Protein AF-A0AAN6BV22-F1 (afdb_monomer)

Organism: Fusarium austroamericanum (NCBI:txid282268)

Secondary structure (DSSP, 8-state):
-PPPEEEEEEEE--HHHHHHHHHHHTTT---EEEEEETTSSEEEEEEE-TTS-EEEEEEE-TT--HHHHHHSTTTTSPTTEEEEEEEE-S-HHHHHHHHHHHHHT-SS-EE---EEEEEE-TTS-EEEEEEE-EE-TTSPBPPTTSS-EEEEESS-HHHHS--B-TTSSSB-GGG--TT-EEEEEEEEEEE-HHHHHHHHHHHHHHTTSPPPSSSSEEEE-B-SSS--SS--EEEEEEPTTS-SS-EEEEEEEE-TTS-SEEEEETTEEEEEEES-HHHHHHHHHHHHHHHHHHTT-TTPPPPPS---SHHHHHHHHHHHHHHHHTS-GGGTTT-TT-EEEEEETTEEEEEEHHHIIIIIIHHHHHHHHHHHHHHHHHTT----HHHHTTTT----

Mean predicted aligned error: 10.35 Å

Sequence (396 aa):
MSLPILDHFAILVSYRTLQTVTDTLKDSLLVIDGGAHADGLTVNKLIHLADGTYLEFIAFVEDVDPEKRRAHRWGNLEEGKIADWAHTLNSEADYAALQKRVADAGNGVTYGDLTSLQRHRPDGVLMKCLVSVALDPEGGRIFPGTIPFWCVDETERHLRSPFKADGGDGLHEYTKHPSHAQGVSKVTVLLPEKDIATYKPVYDAIHNQKAAEGKEHSWPYDLPAGPNAGSNKVVLSTLEGGNGKAEIKLALLGTKDSPRSIELLPGLTVDFEHAALPYQVQSCSNTAKFLASRFGAPNIPTFEDNEETFEHLQDRIAKTIEVLENVDPDVINGKEDVEIIMETKFGNYRFTGQRYISEYAIPNFHFHLTSAYCIMRTQGVPLGAFDYLKDVFEKV

Solvent-accessible surface area (backbone atoms only — not comparable to full-atom values): 21431 Å² total; per-residue (Å²): 134,82,54,39,21,52,37,38,35,38,28,31,33,50,45,71,54,61,74,46,44,45,75,74,31,52,82,41,38,50,57,42,83,41,31,40,32,73,86,70,49,37,35,37,34,30,31,33,17,48,27,34,29,35,42,32,44,34,19,50,42,88,84,51,55,66,67,62,38,58,71,37,95,66,45,82,56,70,64,57,35,64,45,31,38,32,28,25,52,99,41,72,68,56,46,54,55,46,41,50,41,30,43,72,61,70,64,53,47,38,56,56,71,78,38,86,44,47,32,34,30,86,88,65,52,76,43,41,30,32,34,31,47,46,20,41,79,87,69,45,76,53,67,60,34,66,60,64,29,40,49,31,67,71,40,61,59,55,78,77,32,40,18,55,23,94,89,74,71,61,69,18,76,59,20,66,25,72,32,38,46,38,31,75,12,35,40,36,35,25,29,25,51,85,49,47,79,54,45,51,58,45,52,23,32,66,46,72,44,81,49,65,90,70,83,54,33,53,45,66,44,39,56,73,37,66,89,70,71,44,80,34,29,42,33,44,36,60,31,87,90,40,62,76,73,49,41,61,49,55,25,29,18,22,43,94,83,23,57,67,55,50,72,82,42,92,93,33,68,35,39,39,47,54,69,41,62,60,59,27,56,50,48,29,48,50,41,57,52,49,52,46,40,66,53,63,42,76,85,69,78,86,78,82,97,74,64,86,46,72,67,47,50,50,50,50,50,50,54,42,51,55,56,56,75,68,51,63,63,77,49,56,60,95,35,50,78,40,82,32,77,49,79,50,100,91,48,75,47,79,36,33,35,46,49,39,44,66,70,40,42,52,51,52,28,50,52,25,49,51,49,34,50,51,52,43,40,75,72,67,47,97,69,55,74,59,69,81,44,61,90,72,73,79,89,129

pLDDT: mean 91.76, std 7.84, range [56.59, 98.69]

InterPro domains:
  IPR018531 Protein of unknown function DUF1993 [PF09351] (276-389)
  IPR025870 Glyoxalase-like domain [PF13468] (6-195)
  IPR029068 Glyoxalase/Bleomycin resistance protein/Dihydroxybiphenyl dioxygenase [G3DSA:3.10.180.10] (5-162)
  IPR034660 DinB/YfiT-like putative metalloenzymes [G3DSA:1.20.120.450] (269-395)
  IPR034660 DinB/YfiT-like putative metalloenzymes [SSF109854] (275-393)

Nearest PDB structures (foldseek):
  2oqm-assembly2_D  TM=8.667E-01  e=1.393E-06  Shewanella denitrificans
  3qth-assembly1_A  TM=7.652E-01  e=3.684E-04  Colwellia psychrerythraea 34H
  3qth-assembly1_B  TM=7.932E-01  e=7.028E-04  Colwellia psychrerythraea 34H
  5hcw-assembly5_A  TM=4.924E-01  e=1.883E-02  Thermomonospora curvata DSM 43183
  3gdi-assembly1_B  TM=3.600E-01  e=4.486E-01  Mus musculus

Radius of gyration: 25.22 Å; Cα contacts (8 Å, |Δi|>4): 760; chains: 1; bounding box: 63×41×79 Å

Foldseek 3Di:
DAFWAWAEWEAEAEPVCQVCLCVVCQLFFHKAFQFAKPVQFKGWIWQFFLLLHIYIYMYGDPPHDLVVLVPDLCSPPDHRARQATETEDADVVVVVVLQVLLVVLVLQKGKDDWDWIWGAGPVRDIFIWTKIAIAGNVRHGDRHLQDHIYTYGPDDSCVSRPQADDPGDHGHPSNPTSLQFHFWQEKEKAAQQVCCVSCQSSVCSNRVHHFDDDQKGKHAGHTPHDDDQGNRMYIYHHDDVRDDHMHMAIETEHEPSHDQWDASGVVRIHGYDYGDLLVLLVQLLCLLLVLLVQLPFPDRDDDDSPDDDPVSSVVSVVVSVVSNVPGDCVSQPPQQQPWGWDQDPVGIDIDGNVCCVPVPSVVSSVVSVVVSVVRCVVVPNPDDPCVVCVPVDDDD

Structure (mmCIF, N/CA/C/O backbone):
data_AF-A0AAN6BV22-F1
#
_entry.id   AF-A0AAN6BV22-F1
#
loop_
_atom_site.group_PDB
_atom_site.id
_atom_site.type_symbol
_atom_site.label_atom_id
_atom_site.label_alt_id
_atom_site.label_comp_id
_atom_site.label_asym_id
_atom_site.label_entity_id
_atom_site.label_seq_id
_atom_site.pdbx_PDB_ins_code
_atom_site.Cartn_x
_atom_site.Cartn_y
_atom_site.Cartn_z
_atom_site.occupancy
_atom_site.B_iso_or_equiv
_atom_site.auth_seq_id
_atom_site.auth_comp_id
_atom_site.auth_asym_id
_atom_site.auth_atom_id
_atom_site.pdbx_PDB_model_num
ATOM 1 N N . MET A 1 1 ? 3.063 22.182 -2.441 1.00 59.28 1 MET A N 1
ATOM 2 C CA . MET A 1 1 ? 3.520 21.168 -3.418 1.00 59.28 1 MET A CA 1
ATOM 3 C C . MET A 1 1 ? 2.912 19.853 -2.987 1.00 59.28 1 MET A C 1
ATOM 5 O O . MET A 1 1 ? 2.918 19.607 -1.788 1.00 59.28 1 MET A O 1
ATOM 9 N N . SER A 1 2 ? 2.332 19.095 -3.915 1.00 70.75 2 SER A N 1
ATOM 10 C CA . SER A 1 2 ? 1.637 17.838 -3.618 1.00 70.75 2 SER A CA 1
ATOM 11 C C . SER A 1 2 ? 2.614 16.738 -3.214 1.00 70.75 2 SER A C 1
ATOM 13 O O . SER A 1 2 ? 3.770 16.738 -3.654 1.00 70.75 2 SER A O 1
ATOM 15 N N . LEU A 1 3 ? 2.145 15.811 -2.380 1.00 86.12 3 LEU A N 1
ATOM 16 C CA . LEU A 1 3 ? 2.858 14.569 -2.121 1.00 86.12 3 LEU A CA 1
ATOM 17 C C . LEU A 1 3 ? 2.875 13.718 -3.403 1.00 86.12 3 LEU A C 1
ATOM 19 O O . LEU A 1 3 ? 2.058 13.933 -4.307 1.00 86.12 3 LE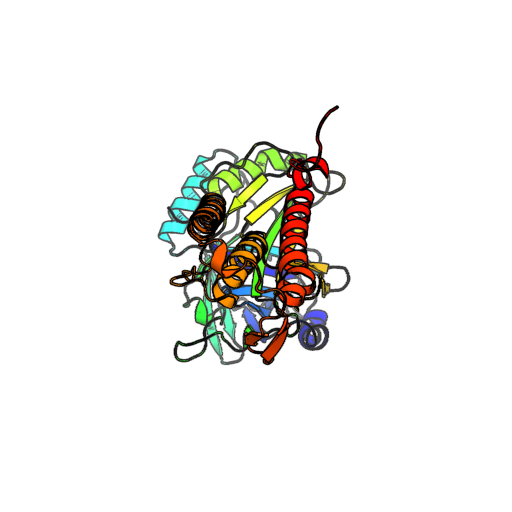U A O 1
ATOM 23 N N . PRO A 1 4 ? 3.818 12.772 -3.531 1.00 93.94 4 PRO A N 1
ATOM 24 C CA . PRO A 1 4 ? 3.725 11.768 -4.579 1.00 93.94 4 PRO A CA 1
ATOM 25 C C . PRO A 1 4 ? 2.472 10.916 -4.374 1.00 93.94 4 PRO A C 1
ATOM 27 O O . PRO A 1 4 ? 2.136 10.564 -3.243 1.00 93.94 4 PRO A O 1
ATOM 30 N N . ILE A 1 5 ? 1.801 10.559 -5.466 1.00 96.12 5 ILE A N 1
ATOM 31 C CA . ILE A 1 5 ? 0.605 9.716 -5.430 1.00 96.12 5 ILE A CA 1
ATOM 32 C C . ILE A 1 5 ? 1.040 8.267 -5.648 1.00 96.12 5 ILE A C 1
ATOM 34 O O . ILE A 1 5 ? 1.846 7.997 -6.539 1.00 96.12 5 ILE A O 1
ATOM 38 N N . LEU A 1 6 ? 0.570 7.312 -4.847 1.00 97.75 6 LEU A N 1
ATOM 39 C CA . LEU A 1 6 ? 0.875 5.895 -5.078 1.00 97.75 6 LEU A CA 1
ATOM 40 C C . LEU A 1 6 ? 0.178 5.390 -6.354 1.00 97.75 6 LEU A C 1
ATOM 42 O O . LEU A 1 6 ? -1.014 5.620 -6.552 1.00 97.75 6 LEU A O 1
ATOM 46 N N . ASP A 1 7 ? 0.918 4.706 -7.233 1.00 97.88 7 ASP A N 1
ATOM 47 C CA . ASP A 1 7 ? 0.380 4.220 -8.505 1.00 97.88 7 ASP A CA 1
ATOM 48 C C . ASP A 1 7 ? 0.038 2.728 -8.462 1.00 97.88 7 ASP A C 1
ATOM 50 O O . ASP A 1 7 ? -1.136 2.363 -8.364 1.00 97.88 7 ASP A O 1
ATOM 54 N N . HIS A 1 8 ? 1.057 1.873 -8.543 1.00 98.25 8 HIS A N 1
ATOM 55 C CA . HIS A 1 8 ? 0.895 0.423 -8.599 1.00 98.25 8 HIS A CA 1
ATOM 56 C C . HIS A 1 8 ? 2.175 -0.331 -8.235 1.00 98.25 8 HIS A C 1
ATOM 58 O O . HIS A 1 8 ? 3.251 0.250 -8.077 1.00 98.25 8 HIS A O 1
ATOM 64 N N . PHE A 1 9 ? 2.043 -1.654 -8.157 1.00 98.50 9 PHE A N 1
ATOM 65 C CA . PHE A 1 9 ? 3.135 -2.605 -7.966 1.00 98.50 9 PHE A CA 1
ATOM 66 C C . PHE A 1 9 ? 3.219 -3.554 -9.153 1.00 98.50 9 PHE A C 1
ATOM 68 O O . PHE A 1 9 ? 2.204 -4.131 -9.535 1.00 98.50 9 PHE A O 1
ATOM 75 N N . ALA A 1 10 ? 4.422 -3.758 -9.685 1.00 98.06 10 ALA A N 1
ATOM 76 C CA . ALA A 1 10 ? 4.682 -4.735 -10.733 1.00 98.06 10 ALA A CA 1
ATOM 77 C C . ALA A 1 10 ? 5.179 -6.041 -10.102 1.00 98.06 10 ALA A C 1
ATOM 79 O O . ALA A 1 10 ? 6.262 -6.096 -9.519 1.00 98.06 10 ALA A O 1
ATOM 80 N N . ILE A 1 11 ? 4.389 -7.102 -10.222 1.00 98.56 11 ILE A N 1
ATOM 81 C CA . ILE A 1 11 ? 4.686 -8.455 -9.753 1.00 98.56 11 ILE A CA 1
ATOM 82 C C . ILE A 1 11 ? 5.062 -9.286 -10.975 1.00 98.56 11 ILE A C 1
ATOM 84 O O . ILE A 1 11 ? 4.206 -9.644 -11.787 1.00 98.56 11 ILE A O 1
ATOM 88 N N . LEU A 1 12 ? 6.354 -9.577 -11.122 1.00 98.31 12 LEU A N 1
ATOM 89 C CA . LEU A 1 12 ? 6.846 -10.338 -12.263 1.00 98.31 12 LEU A CA 1
ATOM 90 C C . LEU A 1 12 ? 6.522 -11.817 -12.063 1.00 98.31 12 LEU A C 1
ATOM 92 O O . LEU A 1 12 ? 6.910 -12.410 -11.059 1.00 98.31 12 LEU A O 1
ATOM 96 N N . VAL A 1 13 ? 5.851 -12.431 -13.030 1.00 98.50 13 VAL A N 1
ATOM 97 C CA . VAL A 1 13 ? 5.486 -13.851 -13.008 1.00 98.50 13 VAL A CA 1
ATOM 98 C C . VAL A 1 13 ? 5.804 -14.523 -14.338 1.00 98.50 13 VAL A C 1
ATOM 100 O O . VAL A 1 13 ? 5.950 -13.865 -15.369 1.00 98.50 13 VAL A O 1
ATOM 103 N N . SER A 1 14 ? 5.880 -15.854 -14.331 1.00 97.50 14 SER A N 1
ATOM 104 C CA . SER A 1 14 ? 5.956 -16.621 -15.575 1.00 97.50 14 SER A CA 1
ATOM 105 C C . SER A 1 14 ? 4.673 -16.446 -16.398 1.00 97.50 14 SER A C 1
ATOM 107 O O . SER A 1 14 ? 3.586 -16.273 -15.834 1.00 97.50 14 SER A O 1
ATOM 109 N N . TYR A 1 15 ? 4.766 -16.581 -17.726 1.00 97.50 15 TYR A N 1
ATOM 110 C CA . TYR A 1 15 ? 3.585 -16.563 -18.599 1.00 97.50 15 TYR A CA 1
ATOM 111 C C . TYR A 1 15 ? 2.535 -17.591 -18.154 1.00 97.50 15 TYR A C 1
ATOM 113 O O . TYR A 1 15 ? 1.346 -17.286 -18.088 1.00 97.50 15 TYR A O 1
ATOM 121 N N . ARG A 1 16 ? 2.982 -18.789 -17.757 1.00 97.00 16 ARG A N 1
ATOM 122 C CA . ARG A 1 16 ? 2.119 -19.871 -17.269 1.00 97.00 16 ARG A CA 1
ATOM 123 C C . ARG A 1 16 ? 1.389 -19.499 -15.980 1.00 97.00 16 ARG A C 1
ATOM 125 O O . ARG A 1 16 ? 0.195 -19.753 -15.869 1.00 97.00 16 ARG A O 1
ATOM 132 N N . THR A 1 17 ? 2.094 -18.894 -15.025 1.00 97.88 17 THR A N 1
ATOM 133 C CA . THR A 1 17 ? 1.505 -18.414 -13.767 1.00 97.88 17 THR A CA 1
ATOM 134 C C . THR A 1 17 ? 0.458 -17.340 -14.040 1.00 97.88 17 THR A C 1
ATOM 136 O O . THR A 1 17 ? -0.617 -17.372 -13.443 1.00 97.88 17 THR A O 1
ATOM 139 N N . LEU A 1 18 ? 0.733 -16.428 -14.980 1.00 98.12 18 LEU A N 1
ATOM 140 C CA . LEU A 1 18 ? -0.221 -15.394 -15.373 1.00 98.12 18 LEU A CA 1
ATOM 141 C C . LEU A 1 18 ? -1.526 -15.996 -15.915 1.00 98.12 18 LEU A C 1
ATOM 143 O O . LEU A 1 18 ? -2.592 -15.469 -15.621 1.00 98.12 18 LEU A O 1
ATOM 147 N N . GLN A 1 19 ? -1.478 -17.116 -16.646 1.00 97.06 19 GLN A N 1
ATOM 148 C CA . GLN A 1 19 ? -2.697 -17.763 -17.155 1.00 97.06 19 GLN A CA 1
ATOM 149 C C . GLN A 1 19 ? -3.599 -18.313 -16.043 1.00 97.06 19 GLN A C 1
ATOM 151 O O . GLN A 1 19 ? -4.815 -18.337 -16.202 1.00 97.06 19 GLN A O 1
ATOM 156 N N . THR A 1 20 ? -3.028 -18.737 -14.913 1.00 97.38 20 THR A N 1
ATOM 157 C CA . THR A 1 20 ? -3.780 -19.405 -13.837 1.00 97.38 20 THR A CA 1
ATOM 158 C C . THR A 1 20 ? -4.108 -18.498 -12.651 1.00 97.38 20 THR A C 1
ATOM 160 O O . THR A 1 20 ? -4.939 -18.864 -11.827 1.00 97.38 20 THR A O 1
ATOM 163 N N . VAL A 1 21 ? -3.476 -17.323 -12.533 1.00 97.69 21 VAL A N 1
ATOM 164 C CA . VAL A 1 21 ? -3.578 -16.469 -11.332 1.00 97.69 21 VAL A CA 1
ATOM 165 C C . VAL A 1 21 ? -5.009 -16.013 -11.025 1.00 97.69 21 VAL A C 1
ATOM 167 O O . VAL A 1 21 ? -5.372 -15.903 -9.857 1.00 97.69 21 VAL A O 1
ATOM 170 N N . THR A 1 22 ? -5.846 -15.815 -12.051 1.00 97.75 22 THR A N 1
ATOM 171 C CA . THR A 1 22 ? -7.267 -15.477 -11.871 1.00 97.75 22 THR A CA 1
ATOM 172 C C . THR A 1 22 ? -8.006 -16.569 -11.097 1.00 97.75 22 THR A C 1
ATOM 174 O O . THR A 1 22 ? -8.717 -16.262 -10.145 1.00 97.75 22 THR A O 1
ATOM 177 N N . ASP A 1 23 ? -7.800 -17.840 -11.452 1.00 97.56 23 ASP A N 1
ATOM 178 C CA . ASP A 1 23 ? -8.441 -18.964 -10.765 1.00 97.56 23 ASP A CA 1
ATOM 179 C C . ASP A 1 23 ? -7.856 -19.201 -9.373 1.00 97.56 23 ASP A C 1
ATOM 181 O O . ASP A 1 23 ? -8.596 -19.546 -8.453 1.00 97.56 23 ASP A O 1
ATOM 185 N N . THR A 1 24 ? -6.545 -19.003 -9.213 1.00 97.00 24 THR A N 1
ATOM 186 C CA . THR A 1 24 ? -5.856 -19.159 -7.926 1.00 97.00 24 THR A CA 1
ATOM 187 C C . THR A 1 24 ? -6.352 -18.153 -6.889 1.00 97.00 24 THR A C 1
ATOM 189 O O . THR A 1 24 ? -6.509 -18.509 -5.725 1.00 97.00 24 THR A O 1
ATOM 192 N N . LEU A 1 25 ? -6.604 -16.904 -7.294 1.00 98.00 25 LEU A N 1
ATOM 193 C CA . LEU A 1 25 ? -6.947 -15.822 -6.369 1.00 98.00 25 LEU A CA 1
ATOM 194 C C . LEU A 1 25 ? -8.443 -15.535 -6.254 1.00 98.00 25 LEU A C 1
ATOM 196 O O . LEU A 1 25 ? -8.813 -14.733 -5.402 1.00 98.00 25 LEU A O 1
ATOM 200 N N . LYS A 1 26 ? -9.312 -16.188 -7.034 1.00 97.25 26 LYS A N 1
ATOM 201 C CA . LYS A 1 26 ? -10.753 -15.868 -7.112 1.00 97.25 26 LYS A CA 1
ATOM 202 C C . LYS A 1 26 ? -11.489 -15.815 -5.767 1.00 97.25 26 LYS A C 1
ATOM 204 O O . LYS A 1 26 ? -12.430 -15.042 -5.633 1.00 97.25 26 LYS A O 1
ATOM 209 N N . ASP A 1 27 ? -11.052 -16.597 -4.779 1.00 97.25 27 ASP A N 1
ATOM 210 C CA . ASP A 1 27 ? -11.672 -16.658 -3.447 1.00 97.25 27 ASP A CA 1
ATOM 211 C C . ASP A 1 27 ? -11.168 -15.547 -2.504 1.00 97.25 27 ASP A C 1
ATOM 213 O O . ASP A 1 27 ? -11.637 -15.421 -1.377 1.00 97.25 27 ASP A O 1
ATOM 217 N N . SER A 1 28 ? -10.201 -14.736 -2.942 1.00 97.62 28 SER A N 1
ATOM 218 C CA . SER A 1 28 ? -9.587 -13.652 -2.163 1.00 97.62 28 SER A CA 1
ATOM 219 C C . SER A 1 28 ? -9.605 -12.314 -2.900 1.00 97.62 28 SER A C 1
ATOM 221 O O . SER A 1 28 ? -10.001 -11.299 -2.328 1.00 97.62 28 SER A O 1
ATOM 223 N N . LEU A 1 29 ? -9.196 -12.277 -4.165 1.00 98.25 29 LEU A N 1
ATOM 224 C CA . LEU A 1 29 ? -9.063 -11.067 -4.966 1.00 98.25 29 LEU A CA 1
ATOM 225 C C . LEU A 1 29 ? -9.602 -11.296 -6.376 1.00 98.25 29 LEU A C 1
ATOM 227 O O . LEU A 1 29 ? -9.211 -12.230 -7.070 1.00 98.25 29 LEU A O 1
ATOM 231 N N . LEU A 1 30 ? -10.456 -10.383 -6.826 1.00 98.25 30 LEU A N 1
ATOM 232 C CA . LEU A 1 30 ? -10.806 -10.271 -8.232 1.00 98.25 30 LEU A CA 1
ATOM 233 C C . LEU A 1 30 ? -9.592 -9.838 -9.074 1.00 98.25 30 LEU A C 1
ATOM 235 O O . LEU A 1 30 ? -8.979 -8.806 -8.799 1.00 98.25 30 LEU A O 1
ATOM 239 N N . VAL A 1 31 ? -9.276 -10.626 -10.102 1.00 98.25 31 VAL A N 1
ATOM 240 C CA . VAL A 1 31 ? -8.187 -10.373 -11.055 1.00 98.25 31 VAL A CA 1
ATOM 241 C C . VAL A 1 31 ? -8.779 -10.168 -12.446 1.00 98.25 31 VAL A C 1
ATOM 243 O O . VAL A 1 31 ? -9.487 -11.039 -12.950 1.00 98.25 31 VAL A O 1
ATOM 246 N N . ILE A 1 32 ? -8.454 -9.043 -13.076 1.00 96.75 32 ILE A N 1
ATOM 247 C CA . ILE A 1 32 ? -8.979 -8.609 -14.373 1.00 96.75 32 ILE A CA 1
ATOM 248 C C . ILE A 1 32 ? -7.891 -8.709 -15.441 1.00 96.75 32 ILE A C 1
ATOM 250 O O . ILE A 1 32 ? -6.714 -8.467 -15.169 1.00 96.75 32 ILE A O 1
ATOM 254 N N . ASP A 1 33 ? -8.269 -9.044 -16.673 1.00 96.19 33 ASP A N 1
ATOM 255 C CA . ASP A 1 33 ? -7.343 -8.972 -17.800 1.00 96.19 33 ASP A CA 1
ATOM 256 C C . ASP A 1 33 ? -6.929 -7.524 -18.047 1.00 96.19 33 ASP A C 1
ATOM 258 O O . ASP A 1 33 ? -7.750 -6.665 -18.369 1.00 96.19 33 ASP A O 1
ATOM 262 N N . GLY A 1 34 ? -5.633 -7.258 -17.893 1.00 92.06 34 GLY A N 1
ATOM 263 C CA . GLY A 1 34 ? -5.077 -5.952 -18.176 1.00 92.06 34 GLY A CA 1
ATOM 264 C C . GLY A 1 34 ? -4.953 -5.797 -19.682 1.00 92.06 34 GLY A C 1
ATOM 265 O O . GLY A 1 34 ? -5.733 -5.055 -20.280 1.00 92.06 34 GLY A O 1
ATOM 266 N N . GLY A 1 35 ? -3.988 -6.486 -20.297 1.00 93.75 35 GLY A N 1
ATOM 267 C CA . GLY A 1 35 ? -3.765 -6.503 -21.741 1.00 93.75 35 GLY A CA 1
ATOM 268 C C . GLY A 1 35 ? -2.298 -6.646 -22.165 1.00 93.75 35 GLY A C 1
ATOM 269 O O . GLY A 1 35 ? -1.435 -6.985 -21.358 1.00 93.75 35 GLY A O 1
ATOM 270 N N . ALA A 1 36 ? -2.013 -6.385 -23.444 1.00 94.44 36 ALA A N 1
ATOM 271 C CA . ALA A 1 36 ? -0.677 -6.519 -24.036 1.00 94.44 36 ALA A CA 1
ATOM 272 C C . ALA A 1 36 ? 0.007 -5.159 -24.214 1.00 94.44 36 ALA A C 1
ATOM 274 O O . ALA A 1 36 ? -0.599 -4.219 -24.746 1.00 94.44 36 ALA A O 1
ATOM 275 N N . HIS A 1 37 ? 1.262 -5.049 -23.776 1.00 93.31 37 HIS A N 1
ATOM 276 C CA . HIS A 1 37 ? 2.064 -3.847 -23.994 1.00 93.31 37 HIS A CA 1
ATOM 277 C C . HIS A 1 37 ? 2.393 -3.689 -25.482 1.00 93.31 37 HIS A C 1
ATOM 279 O O . HIS A 1 37 ? 2.603 -4.666 -26.201 1.00 93.31 37 HIS A O 1
ATOM 285 N N . ALA A 1 38 ? 2.400 -2.445 -25.963 1.00 91.19 38 ALA A N 1
ATOM 286 C CA . ALA A 1 38 ? 2.525 -2.137 -27.388 1.00 91.19 38 ALA A CA 1
ATOM 287 C C . ALA A 1 38 ? 3.897 -2.506 -27.984 1.00 91.19 38 ALA A C 1
ATOM 289 O O . ALA A 1 38 ? 4.022 -2.620 -29.201 1.00 91.19 38 ALA A O 1
ATOM 290 N N . ASP A 1 39 ? 4.911 -2.728 -27.143 1.00 90.31 39 ASP A N 1
ATOM 291 C CA . ASP A 1 39 ? 6.218 -3.256 -27.548 1.00 90.31 39 ASP A CA 1
ATOM 292 C C . ASP A 1 39 ? 6.193 -4.760 -27.892 1.00 90.31 39 ASP A C 1
ATOM 294 O O . ASP A 1 39 ? 7.155 -5.286 -28.458 1.00 90.31 39 ASP A O 1
ATOM 298 N N . GLY A 1 40 ? 5.091 -5.448 -27.571 1.00 93.25 40 GLY A N 1
ATOM 299 C CA . GLY A 1 40 ? 4.883 -6.873 -27.805 1.00 93.25 40 GLY A CA 1
ATOM 300 C C . GLY A 1 40 ? 5.683 -7.790 -26.879 1.00 93.25 40 GLY A C 1
ATOM 301 O O . GLY A 1 40 ? 5.742 -8.990 -27.136 1.00 93.25 40 GLY A O 1
ATOM 302 N N . LEU A 1 41 ? 6.322 -7.261 -25.830 1.00 96.62 41 LEU A N 1
ATOM 303 C CA . LEU A 1 41 ? 7.203 -8.050 -24.963 1.00 96.62 41 LEU A CA 1
ATOM 304 C C . LEU A 1 41 ? 6.470 -8.668 -23.779 1.00 96.62 41 LEU A C 1
ATOM 306 O O . LEU A 1 41 ? 6.836 -9.756 -23.331 1.00 96.62 41 LEU A O 1
ATOM 310 N N . THR A 1 42 ? 5.467 -7.970 -23.249 1.00 97.31 42 THR A N 1
ATOM 311 C CA . THR A 1 42 ? 4.816 -8.343 -21.992 1.00 97.31 42 THR A CA 1
ATOM 312 C C . THR A 1 42 ? 3.298 -8.214 -22.054 1.00 97.31 42 THR A C 1
ATOM 314 O O . THR A 1 42 ? 2.732 -7.418 -22.806 1.00 97.31 42 THR A O 1
ATOM 317 N N . VAL A 1 43 ? 2.640 -9.012 -21.224 1.00 97.62 43 VAL A N 1
ATOM 318 C CA . VAL A 1 43 ? 1.193 -9.030 -20.997 1.00 97.62 43 VAL A CA 1
ATOM 319 C C . VAL A 1 43 ? 0.925 -8.985 -19.499 1.00 97.62 43 VAL A C 1
ATOM 321 O O . VAL A 1 43 ? 1.761 -9.434 -18.710 1.00 97.62 43 VAL A O 1
ATOM 324 N N . ASN A 1 44 ? -0.228 -8.455 -19.095 1.00 97.75 44 ASN A N 1
ATOM 325 C CA . ASN A 1 44 ? -0.554 -8.316 -17.682 1.00 97.75 44 ASN A CA 1
ATOM 326 C C . ASN A 1 44 ? -2.004 -8.663 -17.314 1.00 97.75 44 ASN A C 1
ATOM 328 O O . ASN A 1 44 ? -2.916 -8.693 -18.146 1.00 97.75 44 ASN A O 1
ATOM 332 N N . LYS A 1 45 ? -2.191 -8.896 -16.015 1.00 98.38 45 LYS A N 1
ATOM 333 C CA . LYS A 1 45 ? -3.472 -8.969 -15.310 1.00 98.38 45 LYS A CA 1
ATOM 334 C C . LYS A 1 45 ? -3.414 -8.048 -14.096 1.00 98.38 45 LYS A C 1
ATOM 336 O O . LYS A 1 45 ? -2.354 -7.887 -13.493 1.00 98.38 45 LYS A O 1
ATOM 341 N N . LEU A 1 46 ? -4.540 -7.439 -13.751 1.00 98.19 46 LEU A N 1
ATOM 342 C CA . LEU A 1 46 ? -4.620 -6.348 -12.786 1.00 98.19 46 LEU A CA 1
ATOM 343 C C . LEU A 1 46 ? -5.578 -6.685 -11.644 1.00 98.19 46 LEU A C 1
ATOM 345 O O . LEU A 1 46 ? -6.622 -7.299 -11.854 1.00 98.19 46 LEU A O 1
ATOM 349 N N . ILE A 1 47 ? -5.242 -6.230 -10.443 1.00 98.44 47 ILE A N 1
ATOM 350 C CA . ILE A 1 47 ? -6.144 -6.171 -9.290 1.00 98.44 47 ILE A CA 1
ATOM 351 C C . ILE A 1 47 ? -6.360 -4.691 -8.988 1.00 98.44 47 ILE A C 1
ATOM 353 O O . ILE A 1 47 ? -5.438 -4.033 -8.510 1.00 98.44 47 ILE A O 1
ATOM 357 N N . HIS A 1 48 ? -7.544 -4.163 -9.293 1.00 97.88 48 HIS A N 1
ATOM 358 C CA . HIS A 1 48 ? -7.888 -2.756 -9.064 1.00 97.88 48 HIS A CA 1
ATOM 359 C C . HIS A 1 48 ? -8.438 -2.550 -7.660 1.00 97.88 48 HIS A C 1
ATOM 361 O O . HIS A 1 48 ? -9.314 -3.297 -7.251 1.00 97.88 48 HIS A O 1
ATOM 367 N N . LEU A 1 49 ? -7.979 -1.522 -6.949 1.00 97.12 49 LEU A N 1
ATOM 368 C CA . LEU A 1 49 ? -8.409 -1.227 -5.583 1.00 97.12 49 LEU A CA 1
ATOM 369 C C . LEU A 1 49 ? -9.275 0.040 -5.528 1.00 97.12 49 LEU A C 1
ATOM 371 O O . LEU A 1 49 ? -9.260 0.872 -6.437 1.00 97.12 49 LEU A O 1
ATOM 375 N N . ALA A 1 50 ? -10.068 0.176 -4.463 1.00 94.31 50 ALA A N 1
ATOM 376 C CA . ALA A 1 50 ? -11.044 1.259 -4.311 1.00 94.31 50 ALA A CA 1
ATOM 377 C C . ALA A 1 50 ? -10.391 2.639 -4.119 1.00 94.31 50 ALA A C 1
ATOM 379 O O . ALA A 1 50 ? -11.004 3.650 -4.449 1.00 94.31 50 ALA A O 1
ATOM 380 N N . ASP A 1 51 ? -9.145 2.676 -3.643 1.00 93.44 51 ASP A N 1
ATOM 381 C CA . ASP A 1 51 ? -8.313 3.884 -3.566 1.00 93.44 51 ASP A CA 1
ATOM 382 C C . ASP A 1 51 ? -7.682 4.289 -4.918 1.00 93.44 51 ASP A C 1
ATOM 384 O O . ASP A 1 51 ? -6.941 5.267 -5.001 1.00 93.44 51 ASP A O 1
ATOM 388 N N . GLY A 1 52 ? -7.971 3.543 -5.990 1.00 95.06 52 GLY A N 1
ATOM 389 C CA . GLY A 1 52 ? -7.481 3.784 -7.345 1.00 95.06 52 GLY A CA 1
ATOM 390 C C . GLY A 1 52 ? -6.068 3.272 -7.627 1.00 95.06 52 GLY A C 1
ATOM 391 O O . GLY A 1 52 ? -5.614 3.359 -8.779 1.00 95.06 52 GLY A O 1
ATOM 392 N N . THR A 1 53 ? -5.380 2.702 -6.636 1.00 97.38 53 THR A N 1
ATOM 393 C CA . THR A 1 53 ? -4.145 1.932 -6.845 1.00 97.38 53 THR A CA 1
ATOM 394 C C . THR A 1 53 ? -4.458 0.562 -7.453 1.00 97.38 53 THR A C 1
ATOM 396 O O . THR A 1 53 ? -5.617 0.141 -7.531 1.00 97.38 53 THR A O 1
ATOM 399 N N . TYR A 1 54 ? -3.437 -0.137 -7.950 1.00 97.88 54 TYR A N 1
ATOM 400 C CA . TYR A 1 54 ? -3.607 -1.508 -8.428 1.00 97.88 54 TYR A CA 1
ATOM 401 C C . TYR A 1 54 ? -2.349 -2.359 -8.243 1.00 97.88 54 TYR A C 1
ATOM 403 O O . TYR A 1 54 ? -1.238 -1.849 -8.093 1.00 97.88 54 TYR A O 1
ATOM 411 N N . LEU A 1 55 ? -2.525 -3.679 -8.270 1.00 98.56 55 LEU A N 1
ATOM 412 C CA . LEU A 1 55 ? -1.427 -4.639 -8.385 1.00 98.56 55 LEU A CA 1
ATOM 413 C C . LEU A 1 55 ? -1.402 -5.188 -9.810 1.00 98.56 55 LEU A C 1
ATOM 415 O O . LEU A 1 55 ? -2.441 -5.572 -10.347 1.00 98.56 55 LEU A O 1
ATOM 419 N N . GLU A 1 56 ? -0.226 -5.227 -10.421 1.00 98.38 56 GLU A N 1
ATOM 420 C CA . GLU A 1 56 ? -0.014 -5.715 -11.777 1.00 98.38 56 GLU A CA 1
ATOM 421 C C . GLU A 1 56 ? 0.764 -7.024 -11.744 1.00 98.38 56 GLU A C 1
ATOM 423 O O . GLU A 1 56 ? 1.965 -7.030 -11.491 1.00 98.38 56 GLU A O 1
ATOM 428 N N . PHE A 1 57 ? 0.109 -8.135 -12.067 1.00 98.69 57 PHE A N 1
ATOM 429 C CA . PHE A 1 57 ? 0.840 -9.323 -12.484 1.00 98.69 57 PHE A CA 1
ATOM 430 C C . PHE A 1 57 ? 1.284 -9.121 -13.922 1.00 98.69 57 PHE A C 1
ATOM 432 O O . PHE A 1 57 ? 0.445 -9.043 -14.819 1.00 98.69 57 PHE A O 1
ATOM 439 N N . ILE A 1 58 ? 2.591 -9.062 -14.146 1.00 98.12 58 ILE A N 1
ATOM 440 C CA . ILE A 1 58 ? 3.171 -8.914 -15.475 1.00 98.12 58 ILE A CA 1
ATOM 441 C C . ILE A 1 58 ? 4.007 -10.138 -15.823 1.00 98.12 58 ILE A C 1
ATOM 443 O O . ILE A 1 58 ? 4.789 -10.629 -15.011 1.00 98.12 58 ILE A O 1
ATOM 447 N N . ALA A 1 59 ? 3.860 -10.622 -17.052 1.00 98.44 59 ALA A N 1
ATOM 448 C CA . ALA A 1 59 ? 4.696 -11.674 -17.605 1.00 98.44 59 ALA A CA 1
ATOM 449 C C . ALA A 1 59 ? 5.233 -11.264 -18.970 1.00 98.44 59 ALA A C 1
ATOM 451 O O . ALA A 1 59 ? 4.569 -10.565 -19.738 1.00 98.44 59 ALA A O 1
ATOM 452 N N . PHE A 1 60 ? 6.419 -11.760 -19.304 1.00 98.44 60 PHE A N 1
ATOM 453 C CA . PHE A 1 60 ? 6.839 -11.794 -20.698 1.00 98.44 60 PHE A CA 1
ATOM 454 C C . PHE A 1 60 ? 5.953 -12.763 -21.484 1.00 98.44 60 PHE A C 1
ATOM 456 O O . PHE A 1 60 ? 5.494 -13.767 -20.937 1.00 98.44 60 PHE A O 1
ATOM 463 N N . VAL A 1 61 ? 5.710 -12.462 -22.759 1.00 96.75 61 VAL A N 1
ATOM 464 C CA . VAL A 1 61 ? 5.011 -13.393 -23.657 1.00 96.75 61 VAL A CA 1
ATOM 465 C C . VAL A 1 61 ? 5.801 -14.702 -23.788 1.00 96.75 61 VAL A C 1
ATOM 467 O O . VAL A 1 61 ? 7.026 -14.697 -23.660 1.00 96.75 61 VAL A O 1
ATOM 470 N N . GLU A 1 62 ? 5.105 -15.819 -24.016 1.00 93.62 62 GLU A N 1
ATOM 471 C CA . GLU A 1 62 ? 5.690 -17.172 -23.991 1.00 93.62 62 GLU A CA 1
ATOM 472 C C . GLU A 1 62 ? 6.924 -17.311 -24.896 1.00 93.62 62 GLU A C 1
ATOM 474 O O . GLU A 1 62 ? 7.967 -17.787 -24.451 1.00 93.62 62 GLU A O 1
ATOM 479 N N . ASP A 1 63 ? 6.839 -16.776 -26.115 1.00 92.88 63 ASP A N 1
ATOM 480 C CA . ASP A 1 63 ? 7.900 -16.831 -27.125 1.00 92.88 63 ASP A CA 1
ATOM 481 C C . ASP A 1 63 ? 8.693 -15.517 -27.233 1.00 92.88 63 ASP A C 1
ATOM 483 O O . ASP A 1 63 ? 9.117 -15.112 -28.320 1.00 92.88 63 ASP A O 1
ATOM 487 N N . VAL A 1 64 ? 8.865 -14.792 -26.121 1.00 96.12 64 VAL A N 1
ATOM 488 C CA . VAL A 1 64 ? 9.641 -13.546 -26.134 1.00 96.12 64 VAL A CA 1
ATOM 489 C C . VAL A 1 64 ? 11.072 -13.806 -26.616 1.00 96.12 64 VAL A C 1
ATOM 491 O O . VAL A 1 64 ? 11.741 -14.745 -26.182 1.00 96.12 64 VAL A O 1
ATOM 494 N N . ASP A 1 65 ? 11.575 -12.935 -27.491 1.00 96.75 65 ASP A N 1
ATOM 495 C CA . ASP A 1 65 ? 12.972 -12.989 -27.915 1.00 96.75 65 ASP A CA 1
ATOM 496 C C . ASP A 1 65 ? 13.911 -12.854 -26.691 1.00 96.75 65 ASP A C 1
ATOM 498 O O . ASP A 1 65 ? 13.785 -11.882 -25.934 1.00 96.75 65 ASP A O 1
ATOM 502 N N . PRO A 1 66 ? 14.862 -13.786 -26.473 1.00 95.94 66 PRO A N 1
ATOM 503 C CA . PRO A 1 66 ? 15.708 -13.773 -25.281 1.00 95.94 66 PRO A CA 1
ATOM 504 C C . PRO A 1 66 ? 16.584 -12.526 -25.131 1.00 95.94 66 PRO A C 1
ATOM 506 O O . PRO A 1 66 ? 16.841 -12.102 -24.005 1.00 95.94 66 PRO A O 1
ATOM 509 N N . GLU A 1 67 ? 17.064 -11.930 -26.228 1.00 96.75 67 GLU A N 1
ATOM 510 C CA . GLU A 1 67 ? 17.836 -10.682 -26.162 1.00 96.75 67 GLU A CA 1
ATOM 511 C C . GLU A 1 67 ? 16.937 -9.497 -25.815 1.00 96.75 67 GLU A C 1
ATOM 513 O O . GLU A 1 67 ? 17.288 -8.690 -24.952 1.00 96.75 67 GLU A O 1
ATOM 518 N N . LYS A 1 68 ? 15.738 -9.421 -26.405 1.00 96.62 68 LYS A N 1
ATOM 519 C CA . LYS A 1 68 ? 14.759 -8.386 -26.045 1.00 96.62 68 LYS A CA 1
ATOM 520 C C . LYS A 1 68 ? 14.307 -8.512 -24.594 1.00 96.62 68 LYS A C 1
ATOM 522 O O . LYS A 1 68 ? 14.224 -7.497 -23.906 1.00 96.62 68 LYS A O 1
ATOM 527 N N . ARG A 1 69 ? 14.084 -9.739 -24.100 1.00 96.31 69 ARG A N 1
ATOM 528 C CA . ARG A 1 69 ? 13.823 -9.986 -22.676 1.00 96.31 69 ARG A CA 1
ATOM 529 C C . ARG A 1 69 ? 14.985 -9.469 -21.840 1.00 96.31 69 ARG A C 1
ATOM 531 O O . ARG A 1 69 ? 14.746 -8.637 -20.978 1.00 96.31 69 ARG A O 1
ATOM 538 N N . ARG A 1 70 ? 16.229 -9.883 -22.110 1.00 95.38 70 ARG A N 1
ATOM 539 C CA . ARG A 1 70 ? 17.417 -9.438 -21.351 1.00 95.38 70 ARG A CA 1
ATOM 540 C C . ARG A 1 70 ? 17.593 -7.919 -21.318 1.00 95.38 70 ARG A C 1
ATOM 542 O O . ARG A 1 70 ? 18.043 -7.400 -20.299 1.00 95.38 70 ARG A O 1
ATOM 549 N N . ALA A 1 71 ? 17.259 -7.227 -22.406 1.00 93.94 71 ALA A N 1
ATOM 550 C CA . ALA A 1 71 ? 17.340 -5.770 -22.504 1.00 93.94 71 ALA A CA 1
ATOM 551 C C . ALA A 1 71 ? 16.214 -5.040 -21.741 1.00 93.94 71 ALA A C 1
ATOM 553 O O . ALA A 1 71 ? 16.345 -3.859 -21.399 1.00 93.94 71 ALA A O 1
ATOM 554 N N . HIS A 1 72 ? 15.101 -5.724 -21.462 1.00 94.19 72 HIS A N 1
ATOM 555 C CA . HIS A 1 72 ? 13.997 -5.171 -20.687 1.00 94.19 72 HIS A CA 1
ATOM 556 C C . HIS A 1 72 ? 14.401 -4.957 -19.219 1.00 94.19 72 HIS A C 1
ATOM 558 O O . HIS A 1 72 ? 15.110 -5.772 -18.629 1.00 94.19 72 HIS A O 1
ATOM 564 N N . ARG A 1 73 ? 13.899 -3.885 -18.583 1.00 91.94 73 ARG A N 1
ATOM 565 C CA . ARG A 1 73 ? 14.250 -3.510 -17.190 1.00 91.94 73 ARG A CA 1
ATOM 566 C C . ARG A 1 73 ? 13.987 -4.620 -16.166 1.00 91.94 73 ARG A C 1
ATOM 568 O O . ARG A 1 73 ? 14.717 -4.740 -15.192 1.00 91.94 73 ARG A O 1
ATOM 575 N N . TRP A 1 74 ? 12.972 -5.444 -16.417 1.00 95.38 74 TRP A N 1
ATOM 576 C CA . TRP A 1 74 ? 12.594 -6.580 -15.568 1.00 95.38 74 TRP A CA 1
ATOM 577 C C . TRP A 1 74 ? 13.063 -7.937 -16.113 1.00 95.38 74 TRP A C 1
ATOM 579 O O . TRP A 1 74 ? 12.774 -8.975 -15.534 1.00 95.38 74 TRP A O 1
ATOM 589 N N . GLY A 1 75 ? 13.798 -7.948 -17.228 1.00 94.81 75 GLY A N 1
ATOM 590 C CA . GLY A 1 75 ? 14.144 -9.152 -17.987 1.00 94.81 75 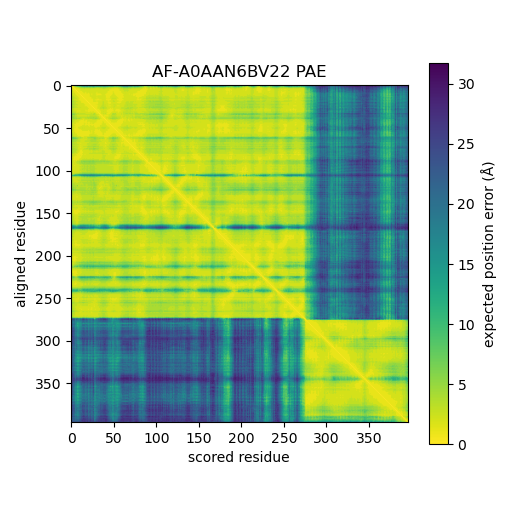GLY A CA 1
ATOM 591 C C . GLY A 1 75 ? 14.922 -10.220 -17.236 1.00 94.81 75 GLY A C 1
ATOM 592 O O . GLY A 1 75 ? 14.725 -11.413 -17.474 1.00 94.81 75 GLY A O 1
ATOM 593 N N . ASN A 1 76 ? 15.797 -9.763 -16.340 1.00 94.00 76 ASN A N 1
ATOM 594 C CA . ASN A 1 76 ? 16.735 -10.583 -15.573 1.00 94.00 76 ASN A CA 1
ATOM 595 C C . ASN A 1 76 ? 16.357 -10.668 -14.085 1.00 94.00 76 ASN A C 1
ATOM 597 O O . ASN A 1 76 ? 17.185 -11.066 -13.262 1.00 94.00 76 ASN A O 1
ATOM 601 N N . LEU A 1 77 ? 15.152 -10.222 -13.722 1.00 95.19 77 LEU A N 1
ATOM 602 C CA . LEU A 1 77 ? 14.659 -10.320 -12.356 1.00 95.19 77 LEU A CA 1
ATOM 603 C C . LEU A 1 77 ? 14.074 -11.702 -12.083 1.00 95.19 77 LEU A C 1
ATOM 605 O O . LEU A 1 77 ? 13.696 -12.440 -12.992 1.00 95.19 77 LEU A O 1
ATOM 609 N N . GLU A 1 78 ? 14.027 -12.035 -10.801 1.00 93.94 78 GLU A N 1
ATOM 610 C CA . GLU A 1 78 ? 13.399 -13.254 -10.316 1.00 93.94 78 GLU A CA 1
ATOM 611 C C . GLU A 1 78 ? 11.875 -13.141 -10.445 1.00 93.94 78 GLU A C 1
ATOM 613 O O . GLU A 1 78 ? 11.280 -12.132 -10.062 1.00 93.94 78 GLU A O 1
ATOM 618 N N . GLU A 1 79 ? 11.252 -14.174 -11.006 1.00 96.06 79 GLU A N 1
ATOM 619 C CA . GLU A 1 79 ? 9.796 -14.291 -11.089 1.00 96.06 79 GLU A CA 1
ATOM 620 C C . GLU A 1 79 ? 9.216 -14.721 -9.728 1.00 96.06 79 GLU A C 1
ATOM 622 O O . GLU A 1 79 ? 9.890 -15.359 -8.923 1.00 96.06 79 GLU A O 1
ATOM 627 N N . GLY A 1 80 ? 7.948 -14.401 -9.470 1.00 96.06 80 GLY A N 1
ATOM 628 C CA . GLY A 1 80 ? 7.257 -14.714 -8.214 1.00 96.06 80 GLY A CA 1
ATOM 629 C C . GLY A 1 80 ? 7.398 -13.648 -7.125 1.00 96.06 80 GLY A C 1
ATOM 630 O O . GLY A 1 80 ? 6.942 -13.862 -6.005 1.00 96.06 80 GLY A O 1
ATOM 631 N N . LYS A 1 81 ? 8.005 -12.498 -7.439 1.00 94.69 81 LYS A N 1
ATOM 632 C CA . LYS A 1 81 ? 8.252 -11.394 -6.501 1.00 94.69 81 LYS A CA 1
ATOM 633 C C . LYS A 1 81 ? 7.700 -10.076 -7.034 1.00 94.69 81 LYS A C 1
ATOM 635 O O . LYS A 1 81 ? 7.475 -9.915 -8.236 1.00 94.69 81 LYS A O 1
ATOM 640 N N . ILE A 1 82 ? 7.527 -9.111 -6.133 1.00 97.81 82 ILE A N 1
ATOM 641 C CA . ILE A 1 82 ? 7.351 -7.712 -6.526 1.00 97.81 82 ILE A CA 1
ATOM 642 C C . ILE A 1 82 ? 8.671 -7.258 -7.155 1.00 97.81 82 ILE A C 1
ATOM 644 O O . ILE A 1 82 ? 9.694 -7.170 -6.480 1.00 97.81 82 ILE A O 1
ATOM 648 N N . ALA A 1 83 ? 8.646 -7.027 -8.462 1.00 97.19 83 ALA A N 1
ATOM 649 C CA . ALA A 1 83 ? 9.796 -6.592 -9.238 1.00 97.19 83 ALA A CA 1
ATOM 650 C C . ALA A 1 83 ? 10.045 -5.091 -9.086 1.00 97.19 83 ALA A C 1
ATOM 652 O O . ALA A 1 83 ? 11.189 -4.646 -9.157 1.00 97.19 83 ALA A O 1
ATOM 653 N N . ASP A 1 84 ? 8.972 -4.310 -8.936 1.00 97.56 84 ASP A N 1
ATOM 654 C CA . ASP A 1 84 ? 9.049 -2.857 -8.888 1.00 97.56 84 ASP A CA 1
ATOM 655 C C . ASP A 1 84 ? 7.761 -2.222 -8.357 1.00 97.56 84 ASP A C 1
ATOM 657 O O . ASP A 1 84 ? 6.740 -2.893 -8.186 1.00 97.56 84 ASP A O 1
ATOM 661 N N . TRP A 1 85 ? 7.797 -0.911 -8.141 1.00 98.31 85 TRP A N 1
ATOM 662 C CA . TRP A 1 85 ? 6.637 -0.134 -7.711 1.00 98.31 85 TRP A CA 1
ATOM 663 C C . TRP A 1 85 ? 6.713 1.309 -8.205 1.00 98.31 85 TRP A C 1
ATOM 665 O O . TRP A 1 85 ? 7.798 1.837 -8.462 1.00 98.31 85 TRP A O 1
ATOM 675 N N . ALA A 1 86 ? 5.552 1.938 -8.363 1.00 98.31 86 ALA A N 1
ATOM 676 C CA . ALA A 1 86 ? 5.444 3.245 -8.986 1.00 98.31 86 ALA A CA 1
ATOM 677 C C . ALA A 1 86 ? 4.711 4.275 -8.139 1.00 98.31 86 ALA A C 1
ATOM 679 O O . ALA A 1 86 ? 3.716 3.984 -7.471 1.00 98.31 86 ALA A O 1
ATOM 680 N N . HIS A 1 87 ? 5.167 5.513 -8.297 1.00 98.25 87 HIS A N 1
ATOM 681 C CA . HIS A 1 87 ? 4.391 6.704 -8.007 1.00 98.25 87 HIS A CA 1
ATOM 682 C C . HIS A 1 87 ? 3.875 7.354 -9.292 1.00 98.25 87 HIS A C 1
ATOM 684 O O . HIS A 1 87 ? 4.354 7.104 -10.400 1.00 98.25 87 HIS A O 1
ATOM 690 N N . THR A 1 88 ? 2.900 8.234 -9.123 1.00 96.62 88 THR A N 1
ATOM 691 C CA . THR A 1 88 ? 2.404 9.144 -10.147 1.00 96.62 88 THR A CA 1
ATOM 692 C C . THR A 1 88 ? 2.298 10.566 -9.592 1.00 96.62 88 THR A C 1
ATOM 694 O O . THR A 1 88 ? 2.497 10.809 -8.397 1.00 96.62 88 THR A O 1
ATOM 697 N N . LEU A 1 89 ? 2.022 11.515 -10.480 1.00 94.12 89 LEU A N 1
ATOM 698 C CA . LEU A 1 89 ? 1.790 12.927 -10.188 1.00 94.12 89 LEU A CA 1
ATOM 699 C C . LEU A 1 89 ? 0.658 13.436 -11.080 1.00 94.12 89 LEU A C 1
ATOM 701 O O . LEU A 1 89 ? 0.318 12.815 -12.085 1.00 94.12 89 LEU A O 1
ATOM 705 N N . ASN A 1 90 ? 0.105 14.595 -10.731 1.00 88.62 90 ASN A N 1
ATOM 706 C CA . ASN A 1 90 ? -1.033 15.172 -11.445 1.00 88.62 90 ASN A CA 1
ATOM 707 C C . ASN A 1 90 ? -0.673 15.696 -12.844 1.00 88.62 90 ASN A C 1
ATOM 709 O O . ASN A 1 90 ? -1.567 15.921 -13.657 1.00 88.62 90 ASN A O 1
ATOM 713 N N . SER A 1 91 ? 0.612 15.946 -13.121 1.00 89.69 91 SER A N 1
ATOM 714 C CA . SER A 1 91 ? 1.056 16.511 -14.394 1.00 89.69 91 SER A CA 1
ATOM 715 C C . SER A 1 91 ? 2.536 16.252 -14.695 1.00 89.69 91 SER A C 1
ATOM 717 O O . SER A 1 91 ? 3.352 16.026 -13.798 1.00 89.69 91 SER A O 1
ATOM 719 N N . GLU A 1 92 ? 2.913 16.380 -15.969 1.00 92.38 92 GLU A N 1
ATOM 720 C CA . GLU A 1 92 ? 4.318 16.398 -16.405 1.00 92.38 92 GLU A CA 1
ATOM 721 C C . GLU A 1 92 ? 5.115 17.562 -15.788 1.00 92.38 92 GLU A C 1
ATOM 723 O O . GLU A 1 92 ? 6.314 17.440 -15.538 1.00 92.38 92 GLU A O 1
ATOM 728 N N . ALA A 1 93 ? 4.457 18.692 -15.502 1.00 92.81 93 ALA A N 1
ATOM 729 C CA . ALA A 1 93 ? 5.093 19.840 -14.859 1.00 92.81 93 ALA A CA 1
ATOM 730 C C . ALA A 1 93 ? 5.486 19.530 -13.405 1.00 92.81 93 ALA A C 1
ATOM 732 O O . ALA A 1 93 ? 6.589 19.878 -12.974 1.00 92.81 93 ALA A O 1
ATOM 733 N N . ASP A 1 94 ? 4.619 18.828 -12.668 1.00 93.25 94 ASP A N 1
ATOM 734 C CA . ASP A 1 94 ? 4.937 18.342 -11.323 1.00 93.25 94 ASP A CA 1
ATOM 735 C C . ASP A 1 94 ? 6.097 17.343 -11.367 1.00 93.25 94 ASP A C 1
ATOM 737 O O . ASP A 1 94 ? 6.996 17.392 -10.523 1.00 93.25 94 ASP A O 1
ATOM 741 N N . TYR A 1 95 ? 6.115 16.477 -12.386 1.00 95.88 95 TYR A N 1
ATOM 742 C CA . TYR A 1 95 ? 7.219 15.550 -12.610 1.00 95.88 95 TYR A CA 1
ATOM 743 C C . TYR A 1 95 ? 8.544 16.279 -12.866 1.00 95.88 95 TYR A C 1
ATOM 745 O O . TYR A 1 95 ? 9.545 15.950 -12.234 1.00 95.88 95 TYR A O 1
ATOM 753 N N . ALA A 1 96 ? 8.570 17.308 -13.716 1.00 95.44 96 ALA A N 1
ATOM 754 C CA . ALA A 1 96 ? 9.784 18.086 -13.969 1.00 95.44 96 ALA A CA 1
ATOM 755 C C . ALA A 1 96 ? 10.315 18.766 -12.689 1.00 95.44 96 ALA A C 1
ATOM 757 O O . ALA A 1 96 ? 11.524 18.791 -12.435 1.00 95.44 96 ALA A O 1
ATOM 758 N N . ALA A 1 97 ? 9.418 19.280 -11.841 1.00 95.19 97 ALA A N 1
ATOM 759 C CA . ALA A 1 97 ? 9.791 19.863 -10.553 1.00 95.19 97 ALA A CA 1
ATOM 760 C C . ALA A 1 97 ? 10.395 18.818 -9.599 1.00 95.19 97 ALA A C 1
ATOM 762 O O . ALA A 1 97 ? 11.399 19.088 -8.933 1.00 95.19 97 ALA A O 1
ATOM 763 N N . LEU A 1 98 ? 9.816 17.617 -9.555 1.00 95.88 98 LEU A N 1
ATOM 764 C CA . LEU A 1 98 ? 10.353 16.484 -8.808 1.00 95.88 98 LEU A CA 1
ATOM 765 C C . LEU A 1 98 ? 11.722 16.043 -9.352 1.00 95.88 98 LEU A C 1
ATOM 767 O O . LEU A 1 98 ? 12.654 15.890 -8.564 1.00 95.88 98 LEU A O 1
ATOM 771 N N . GLN A 1 99 ? 11.858 15.849 -10.665 1.00 96.00 99 GLN A N 1
ATOM 772 C CA . GLN A 1 99 ? 13.104 15.430 -11.313 1.00 96.00 99 GLN A CA 1
ATOM 773 C C . GLN A 1 99 ? 14.250 16.374 -10.929 1.00 96.00 99 GLN A C 1
ATOM 775 O O . GLN A 1 99 ? 15.313 15.925 -10.495 1.00 96.00 99 GLN A O 1
ATOM 780 N N . LYS A 1 100 ? 13.996 17.690 -10.983 1.00 96.12 100 LYS A N 1
ATOM 781 C CA . LYS A 1 100 ? 14.939 18.715 -10.526 1.00 96.12 100 LYS A CA 1
ATOM 782 C C . LYS A 1 100 ? 15.262 18.580 -9.036 1.00 96.12 100 LYS A C 1
ATOM 784 O O . LYS A 1 100 ? 16.426 18.633 -8.661 1.00 96.12 100 LYS A O 1
ATOM 789 N N . ARG A 1 101 ? 14.254 18.393 -8.181 1.00 95.31 101 ARG A N 1
ATOM 790 C CA . ARG A 1 101 ? 14.433 18.283 -6.724 1.00 95.31 101 ARG A CA 1
ATOM 791 C C . ARG A 1 101 ? 15.282 17.074 -6.324 1.00 95.31 101 ARG A C 1
ATOM 793 O O . ARG A 1 101 ? 16.101 17.191 -5.419 1.00 95.31 101 ARG A O 1
ATOM 800 N N . VAL A 1 102 ? 15.105 15.938 -6.997 1.00 96.00 102 VAL A N 1
ATOM 801 C CA . VAL A 1 102 ? 15.922 14.737 -6.773 1.00 96.00 102 VAL A CA 1
ATOM 802 C C . VAL A 1 102 ? 17.366 14.974 -7.221 1.00 96.00 102 VAL A C 1
ATOM 804 O O . VAL A 1 102 ? 18.279 14.690 -6.451 1.00 96.00 102 VAL A O 1
ATOM 807 N N . ALA A 1 103 ? 17.579 15.577 -8.395 1.00 95.25 103 ALA A N 1
ATOM 808 C CA . ALA A 1 103 ? 18.920 15.926 -8.869 1.00 95.25 103 ALA A CA 1
ATOM 809 C C . ALA A 1 103 ? 19.636 16.927 -7.935 1.00 95.25 103 ALA A C 1
ATOM 811 O O . ALA A 1 103 ? 20.806 16.744 -7.594 1.00 95.25 103 ALA A O 1
ATOM 812 N N . ASP A 1 104 ? 18.921 17.951 -7.461 1.00 94.38 104 ASP A N 1
ATOM 813 C CA . ASP A 1 104 ? 19.445 18.976 -6.548 1.00 94.38 104 ASP A CA 1
ATOM 814 C C . ASP A 1 104 ? 19.791 18.422 -5.155 1.00 94.38 104 ASP A C 1
ATOM 816 O O . ASP A 1 104 ? 20.564 19.041 -4.421 1.00 94.38 104 ASP A O 1
ATOM 820 N N . ALA A 1 105 ? 19.253 17.257 -4.774 1.00 90.75 105 ALA A N 1
ATOM 821 C CA . ALA A 1 105 ? 19.582 16.607 -3.507 1.00 90.75 105 ALA A CA 1
ATOM 822 C C . ALA A 1 105 ? 21.044 16.116 -3.449 1.00 90.75 105 ALA A C 1
ATOM 824 O O . ALA A 1 105 ? 21.531 15.791 -2.366 1.00 90.75 105 ALA A O 1
ATOM 825 N N . GLY A 1 106 ? 21.754 16.085 -4.588 1.00 79.88 106 GLY A N 1
ATOM 826 C CA . GLY A 1 106 ? 23.211 15.927 -4.643 1.00 79.88 106 GLY A CA 1
ATOM 827 C C . GLY A 1 106 ? 23.733 14.553 -4.213 1.00 79.88 106 GLY A C 1
ATOM 828 O O . GLY A 1 106 ? 24.886 14.435 -3.808 1.00 79.88 106 GLY A O 1
ATOM 829 N N . ASN A 1 107 ? 22.895 13.517 -4.288 1.00 82.81 107 ASN A N 1
ATOM 830 C CA . ASN A 1 107 ? 23.200 12.140 -3.866 1.00 82.81 107 ASN A CA 1
ATOM 831 C C . ASN A 1 107 ? 23.614 11.213 -5.030 1.00 82.81 107 ASN A C 1
ATOM 833 O O . ASN A 1 107 ? 23.795 10.016 -4.828 1.00 82.81 107 ASN A O 1
ATOM 837 N N . GLY A 1 108 ? 23.767 11.764 -6.240 1.00 89.69 108 GLY A N 1
ATOM 838 C CA . GLY A 1 108 ? 24.166 11.027 -7.441 1.00 89.69 108 GLY A CA 1
ATOM 839 C C . GLY A 1 108 ? 23.024 10.308 -8.166 1.00 89.69 108 GLY A C 1
ATOM 840 O O . GLY A 1 108 ? 23.231 9.835 -9.278 1.00 89.69 108 GLY A O 1
ATOM 841 N N . VAL A 1 109 ? 21.822 10.262 -7.588 1.00 95.94 109 VAL A N 1
ATOM 842 C CA . VAL A 1 109 ? 20.639 9.690 -8.238 1.00 95.94 109 VAL A CA 1
ATOM 843 C C . VAL A 1 109 ? 19.902 10.768 -9.021 1.00 95.94 109 VAL A C 1
ATOM 845 O O . VAL A 1 109 ? 19.648 11.865 -8.523 1.00 95.94 109 VAL A O 1
ATOM 848 N N . THR A 1 110 ? 19.505 10.437 -10.245 1.00 97.06 110 THR A N 1
ATOM 849 C CA . THR A 1 110 ? 18.637 11.282 -11.075 1.00 97.06 110 THR A CA 1
ATOM 850 C C . THR A 1 110 ? 17.457 10.476 -11.607 1.00 97.06 110 THR A C 1
ATOM 852 O O . THR A 1 110 ? 17.397 9.262 -11.432 1.00 97.06 110 THR A O 1
ATOM 855 N N . TYR A 1 111 ? 16.495 11.138 -12.245 1.00 97.81 111 TYR A N 1
ATOM 856 C CA . TYR A 1 111 ? 15.454 10.469 -13.022 1.00 97.81 111 TYR A CA 1
ATOM 857 C C . TYR A 1 111 ? 15.606 10.826 -14.497 1.00 97.81 111 TYR A C 1
ATOM 859 O O . TYR A 1 111 ? 15.884 11.982 -14.823 1.00 97.81 111 TYR A O 1
ATOM 867 N N . GLY A 1 112 ? 15.409 9.844 -15.378 1.00 97.06 112 GLY A N 1
ATOM 868 C CA . GLY A 1 112 ? 15.428 10.058 -16.826 1.00 97.06 112 GLY A CA 1
ATOM 869 C C . GLY A 1 112 ? 14.239 10.881 -17.326 1.00 97.06 112 GLY A C 1
ATOM 870 O O . GLY A 1 112 ? 13.351 11.255 -16.561 1.00 97.06 112 GLY A O 1
ATOM 871 N N . ASP A 1 113 ? 14.197 11.152 -18.624 1.00 96.44 113 ASP A N 1
ATOM 872 C CA . ASP A 1 113 ? 13.040 11.812 -19.230 1.00 96.44 113 ASP A CA 1
ATOM 873 C C . ASP A 1 113 ? 11.817 10.887 -19.261 1.00 96.44 113 ASP A C 1
ATOM 875 O O . ASP A 1 113 ? 11.933 9.657 -19.264 1.00 96.44 113 ASP A O 1
ATOM 879 N N . LEU A 1 114 ? 10.630 11.492 -19.294 1.00 96.94 114 LEU A N 1
ATOM 880 C CA . LEU A 1 114 ? 9.380 10.767 -19.487 1.00 96.94 114 LEU A CA 1
ATOM 881 C C . LEU A 1 114 ? 9.343 10.135 -20.882 1.00 96.94 114 LEU A C 1
ATOM 883 O O . LEU A 1 114 ? 9.587 10.787 -21.895 1.00 96.94 114 LEU A O 1
ATOM 887 N N . THR A 1 115 ? 9.004 8.851 -20.930 1.00 95.88 115 THR A N 1
ATOM 888 C CA . THR A 1 115 ? 8.892 8.068 -22.165 1.00 95.88 115 THR A CA 1
ATOM 889 C C . THR A 1 115 ? 7.515 7.428 -22.261 1.00 95.88 115 THR A C 1
ATOM 891 O O . THR A 1 115 ? 6.955 7.014 -21.253 1.00 95.88 115 THR A O 1
ATOM 894 N N . SER A 1 116 ? 6.941 7.348 -23.462 1.00 94.88 116 SER A N 1
ATOM 895 C CA . SER A 1 116 ? 5.597 6.782 -23.629 1.00 94.88 116 SER A CA 1
ATOM 896 C C . SER A 1 116 ? 5.601 5.270 -23.411 1.00 94.88 116 SER A C 1
ATOM 898 O O . SER A 1 116 ? 6.388 4.544 -24.022 1.00 94.88 116 SER A O 1
ATOM 900 N N . LEU A 1 117 ? 4.678 4.805 -22.574 1.00 93.31 117 LEU A N 1
ATOM 901 C CA . LEU A 1 117 ? 4.316 3.409 -22.399 1.00 93.31 117 LEU A CA 1
ATOM 902 C C . LEU A 1 117 ? 2.845 3.236 -22.775 1.00 93.31 117 LEU A C 1
ATOM 904 O O . LEU A 1 117 ? 1.976 4.028 -22.406 1.00 93.31 117 LEU A O 1
ATOM 908 N N . GLN A 1 118 ? 2.562 2.188 -23.543 1.00 94.81 118 GLN A N 1
ATOM 909 C CA . GLN A 1 118 ? 1.232 1.954 -24.084 1.00 94.81 118 GLN A CA 1
ATOM 910 C C . GLN A 1 118 ? 0.835 0.496 -23.938 1.00 94.81 118 GLN A C 1
ATOM 912 O O . GLN A 1 118 ? 1.663 -0.409 -24.076 1.00 94.81 118 GLN A O 1
ATOM 917 N N . ARG A 1 119 ? -0.455 0.271 -23.703 1.00 93.56 119 ARG A N 1
ATOM 918 C CA . ARG A 1 119 ? -1.026 -1.064 -23.558 1.00 93.56 119 ARG A CA 1
ATOM 919 C C . ARG A 1 119 ? -2.411 -1.120 -24.183 1.00 93.56 119 ARG A C 1
ATOM 921 O O . ARG A 1 119 ? -3.230 -0.235 -23.951 1.00 93.56 119 ARG A O 1
ATOM 928 N N . HIS A 1 120 ? -2.690 -2.178 -24.934 1.00 92.69 120 HIS A N 1
ATOM 929 C CA . HIS A 1 120 ? -4.030 -2.440 -25.452 1.00 92.69 120 HIS A CA 1
ATOM 930 C C . HIS A 1 120 ? -4.798 -3.301 -24.458 1.00 92.69 120 HIS A C 1
ATOM 932 O O . HIS A 1 120 ? -4.311 -4.361 -24.061 1.00 92.69 120 HIS A O 1
ATOM 938 N N . ARG A 1 121 ? -5.985 -2.848 -24.057 1.00 90.69 121 ARG A N 1
ATOM 939 C CA . ARG A 1 121 ? -6.953 -3.654 -23.305 1.00 90.69 121 ARG A CA 1
ATOM 940 C C . ARG A 1 121 ? -7.573 -4.748 -24.192 1.00 90.69 121 ARG A C 1
ATOM 942 O O . ARG A 1 121 ? -7.536 -4.619 -25.417 1.00 90.69 121 ARG A O 1
ATOM 949 N N . PRO A 1 122 ? -8.191 -5.792 -23.605 1.00 88.56 122 PRO A N 1
ATOM 950 C CA . PRO A 1 122 ? -8.895 -6.832 -24.360 1.00 88.56 122 PRO A CA 1
ATOM 951 C C . PRO A 1 122 ? -9.998 -6.306 -25.290 1.00 88.56 122 PRO A C 1
ATOM 953 O O . PRO A 1 122 ? -10.241 -6.885 -26.342 1.00 88.56 122 PRO A O 1
ATOM 956 N N . ASP A 1 123 ? -10.640 -5.193 -24.929 1.00 89.00 123 ASP A N 1
ATOM 957 C CA . ASP A 1 123 ? -11.658 -4.513 -25.742 1.00 89.00 123 ASP A CA 1
ATOM 958 C C . ASP A 1 123 ? -11.074 -3.607 -26.844 1.00 89.00 123 ASP A C 1
ATOM 960 O O . ASP A 1 123 ? -11.815 -2.931 -27.556 1.00 89.00 123 ASP A O 1
ATOM 964 N N . GLY A 1 124 ? -9.748 -3.592 -27.006 1.00 87.25 124 GLY A N 1
ATOM 965 C CA . GLY A 1 124 ? -9.038 -2.821 -28.022 1.00 87.25 124 GLY A CA 1
ATOM 966 C C . GLY A 1 124 ? -8.753 -1.370 -27.639 1.00 87.25 124 GLY A C 1
ATOM 967 O O . GLY A 1 124 ? -8.091 -0.669 -28.406 1.00 87.25 124 GLY A O 1
ATOM 968 N N . VAL A 1 125 ? -9.196 -0.900 -26.466 1.00 89.69 125 VAL A N 1
ATOM 969 C CA . VAL A 1 125 ? -8.923 0.476 -26.034 1.00 89.69 125 VAL A CA 1
ATOM 970 C C . VAL A 1 125 ? -7.440 0.628 -25.675 1.00 89.69 125 VAL A C 1
ATOM 972 O O . VAL A 1 125 ? -6.877 -0.154 -24.902 1.00 89.69 125 VAL A O 1
ATOM 975 N N . LEU A 1 126 ? -6.800 1.654 -26.241 1.00 91.81 126 LEU A N 1
ATOM 976 C CA . LEU A 1 126 ? -5.396 1.981 -26.006 1.00 91.81 126 LEU A CA 1
ATOM 977 C C . LEU A 1 126 ? -5.240 2.815 -24.732 1.00 91.81 126 LEU A C 1
ATOM 979 O O . LEU A 1 126 ? -5.685 3.960 -24.681 1.00 91.81 126 LEU A O 1
ATOM 983 N N . MET A 1 127 ? -4.566 2.254 -23.734 1.00 94.25 127 MET A N 1
ATOM 984 C CA . MET A 1 127 ? -4.142 2.956 -22.525 1.00 94.25 127 MET A CA 1
ATOM 985 C C . MET A 1 127 ? -2.746 3.536 -22.730 1.00 94.25 127 MET A C 1
ATOM 987 O O . MET A 1 127 ? -1.865 2.860 -23.270 1.00 94.25 127 MET A O 1
ATOM 991 N N . LYS A 1 128 ? -2.547 4.772 -22.276 1.00 95.06 128 LYS A N 1
ATOM 992 C CA . LYS A 1 128 ? -1.290 5.518 -22.387 1.00 95.06 128 LYS A CA 1
ATOM 993 C C . LYS A 1 128 ? -0.871 6.089 -21.039 1.00 95.06 128 LYS A C 1
ATOM 995 O O . LYS A 1 128 ? -1.701 6.651 -20.318 1.00 95.06 128 LYS A O 1
ATOM 1000 N N . CYS A 1 129 ? 0.412 5.973 -20.740 1.00 94.75 129 CYS A N 1
ATOM 1001 C CA . CYS A 1 129 ? 1.066 6.669 -19.646 1.00 94.75 129 CYS A CA 1
ATOM 1002 C C . CYS A 1 129 ? 2.497 7.037 -20.041 1.00 94.75 129 CYS A C 1
ATOM 1004 O O . CYS A 1 129 ? 3.083 6.471 -20.966 1.00 94.75 129 CYS A O 1
ATOM 1006 N N . LEU A 1 130 ? 3.069 7.976 -19.302 1.00 97.06 130 LEU A N 1
ATOM 1007 C CA . LEU A 1 130 ? 4.469 8.339 -19.406 1.00 97.06 130 LEU A CA 1
ATOM 1008 C C . LEU A 1 130 ? 5.239 7.719 -18.247 1.00 97.06 130 LEU A C 1
ATOM 1010 O O . LEU A 1 130 ? 4.840 7.843 -17.090 1.00 97.06 130 LEU A O 1
ATOM 1014 N N . VAL A 1 131 ? 6.364 7.077 -18.547 1.00 97.12 131 VAL A N 1
ATOM 1015 C CA . VAL A 1 131 ? 7.205 6.419 -17.553 1.00 97.12 131 VAL A CA 1
ATOM 1016 C C . VAL A 1 131 ? 8.600 7.014 -17.483 1.00 97.12 131 VAL A C 1
ATOM 1018 O O . VAL A 1 131 ? 9.201 7.347 -18.505 1.00 97.12 131 VAL A O 1
ATOM 1021 N N . SER A 1 132 ? 9.133 7.094 -16.267 1.00 97.75 132 SER A N 1
ATOM 1022 C CA . SER A 1 132 ? 10.537 7.417 -16.012 1.00 97.75 132 SER A CA 1
ATOM 1023 C C . SER A 1 132 ? 11.103 6.549 -14.894 1.00 97.75 132 SER A C 1
ATOM 1025 O O . SER A 1 132 ? 10.388 6.140 -13.981 1.00 97.75 132 SER A O 1
ATOM 1027 N N . VAL A 1 133 ? 12.399 6.262 -14.972 1.00 97.31 133 VAL A N 1
ATOM 1028 C CA . VAL A 1 133 ? 13.137 5.415 -14.033 1.00 97.31 133 VAL A CA 1
ATOM 1029 C C . VAL A 1 133 ? 14.314 6.173 -13.434 1.00 97.31 133 VAL A C 1
ATOM 1031 O O . VAL A 1 133 ? 14.844 7.103 -14.046 1.00 97.31 133 VAL A O 1
ATOM 1034 N N . ALA A 1 134 ? 14.718 5.756 -12.236 1.00 96.94 134 ALA A N 1
ATOM 1035 C CA . ALA A 1 134 ? 15.879 6.315 -11.566 1.00 96.94 134 ALA A CA 1
ATOM 1036 C C . ALA A 1 134 ? 17.181 5.830 -12.226 1.00 96.94 134 ALA A C 1
ATOM 1038 O O . ALA A 1 134 ? 17.299 4.667 -12.634 1.00 96.94 134 ALA A O 1
ATOM 1039 N N . LEU A 1 135 ? 18.150 6.735 -12.315 1.00 97.06 135 LEU A N 1
ATOM 1040 C CA . LEU A 1 135 ? 19.451 6.535 -12.934 1.00 97.06 135 LEU A CA 1
ATOM 1041 C C . LEU A 1 135 ? 20.568 6.788 -11.920 1.00 97.06 135 LEU A C 1
ATOM 1043 O O . LEU A 1 135 ? 20.455 7.676 -11.069 1.00 97.06 135 LEU A O 1
ATOM 1047 N N . ASP A 1 136 ? 21.629 5.996 -12.025 1.00 95.50 136 ASP A N 1
ATOM 1048 C CA . ASP A 1 136 ? 22.877 6.175 -11.288 1.00 95.50 136 ASP A CA 1
ATOM 1049 C C . ASP A 1 136 ? 23.714 7.339 -11.880 1.00 95.50 136 ASP A C 1
ATOM 1051 O O . ASP A 1 136 ? 23.345 7.899 -12.923 1.00 95.50 136 ASP A O 1
ATOM 1055 N N . PRO A 1 137 ? 24.825 7.745 -11.233 1.00 93.31 137 PRO A N 1
ATOM 1056 C CA . PRO A 1 137 ? 25.672 8.838 -11.719 1.00 93.31 137 PRO A CA 1
ATOM 1057 C C . PRO A 1 137 ? 26.246 8.617 -13.125 1.00 93.31 137 PRO A C 1
ATOM 1059 O O . PRO A 1 137 ? 26.578 9.582 -13.816 1.00 93.31 137 PRO A O 1
ATOM 1062 N N . GLU A 1 138 ? 26.377 7.363 -13.553 1.00 94.56 138 GLU A N 1
ATOM 1063 C CA . GLU A 1 138 ? 26.870 6.965 -14.868 1.00 94.56 138 GLU A CA 1
ATOM 1064 C C . GLU A 1 138 ? 25.758 6.916 -15.936 1.00 94.56 138 GLU A C 1
ATOM 1066 O O . GLU A 1 138 ? 26.035 6.654 -17.110 1.00 94.56 138 GLU A O 1
ATOM 1071 N N . GLY A 1 139 ? 24.503 7.184 -15.558 1.00 93.06 139 GLY A N 1
ATOM 1072 C CA . GLY A 1 139 ? 23.329 7.099 -16.430 1.00 93.06 139 GLY A CA 1
ATOM 1073 C C . GLY A 1 139 ? 22.801 5.672 -16.622 1.00 93.06 139 GLY A C 1
ATOM 1074 O O . GLY A 1 139 ? 21.917 5.443 -17.453 1.00 93.06 139 GLY A O 1
ATOM 1075 N N . GLY A 1 140 ? 23.327 4.704 -15.872 1.00 94.56 140 GLY A N 1
ATOM 1076 C CA . GLY A 1 140 ? 22.806 3.350 -15.766 1.00 94.56 140 GLY A CA 1
ATOM 1077 C C . GLY A 1 140 ? 21.498 3.311 -14.979 1.00 94.56 140 GLY A C 1
ATOM 1078 O O . GLY A 1 140 ? 21.196 4.184 -14.171 1.00 94.56 140 GLY A O 1
ATOM 1079 N N . ARG A 1 141 ? 20.666 2.296 -15.231 1.00 94.00 141 ARG A N 1
ATOM 1080 C CA . ARG A 1 141 ? 19.404 2.124 -14.496 1.00 94.00 141 ARG A CA 1
ATOM 1081 C C . ARG A 1 141 ? 19.691 1.596 -13.096 1.00 94.00 141 ARG A C 1
ATOM 1083 O O . ARG A 1 141 ? 20.342 0.560 -12.956 1.00 94.00 141 ARG A O 1
ATOM 1090 N N . ILE A 1 142 ? 19.113 2.241 -12.088 1.00 95.12 142 ILE A N 1
ATOM 1091 C CA . ILE A 1 142 ? 19.129 1.719 -10.720 1.00 95.12 142 ILE A CA 1
ATOM 1092 C C . ILE A 1 142 ? 18.338 0.409 -10.667 1.00 95.12 142 ILE A C 1
ATOM 1094 O O . ILE A 1 142 ? 17.372 0.210 -11.409 1.00 95.12 142 ILE A O 1
ATOM 1098 N N . PHE A 1 143 ? 18.769 -0.506 -9.795 1.00 94.69 143 PHE A N 1
ATOM 1099 C CA . PHE A 1 143 ? 18.113 -1.796 -9.619 1.00 94.69 143 PHE A CA 1
ATOM 1100 C C . PHE A 1 143 ? 16.610 -1.615 -9.291 1.00 94.69 143 PHE A C 1
ATOM 1102 O O . PHE A 1 143 ? 16.291 -0.893 -8.338 1.00 94.69 143 PHE A O 1
ATOM 1109 N N . PRO A 1 144 ? 15.695 -2.264 -10.041 1.00 95.56 144 PRO A N 1
ATOM 1110 C CA . PRO A 1 144 ? 14.248 -2.205 -9.817 1.00 95.56 144 PRO A CA 1
ATOM 1111 C C . PRO A 1 144 ? 13.835 -2.426 -8.360 1.00 95.56 144 PRO A C 1
ATOM 1113 O O . PRO A 1 144 ? 14.397 -3.273 -7.668 1.00 95.56 144 PRO A O 1
ATOM 1116 N N . GLY A 1 145 ? 12.880 -1.628 -7.883 1.00 94.50 145 GLY A N 1
ATOM 1117 C CA . GLY A 1 145 ? 12.384 -1.684 -6.511 1.00 94.50 145 GLY A CA 1
ATOM 1118 C C . GLY A 1 145 ? 13.207 -0.952 -5.449 1.00 94.50 145 GLY A C 1
ATOM 1119 O O . GLY A 1 145 ? 12.696 -0.725 -4.355 1.00 94.50 145 GLY A O 1
ATOM 1120 N N . THR A 1 146 ? 14.429 -0.507 -5.761 1.00 96.81 146 THR A N 1
ATOM 1121 C CA . THR A 1 146 ? 15.252 0.301 -4.835 1.00 96.81 146 THR A CA 1
ATOM 1122 C C . THR A 1 146 ? 14.624 1.674 -4.560 1.00 96.81 146 THR A C 1
ATOM 1124 O O . THR A 1 146 ? 14.604 2.165 -3.431 1.00 96.81 146 THR A O 1
ATOM 1127 N N . ILE A 1 147 ? 14.111 2.298 -5.619 1.00 96.44 147 ILE A N 1
ATOM 1128 C CA . ILE A 1 147 ? 13.485 3.623 -5.651 1.00 96.44 147 ILE A CA 1
ATOM 1129 C C . ILE A 1 147 ? 12.293 3.501 -6.609 1.00 96.44 147 ILE A C 1
ATOM 1131 O O . ILE A 1 147 ? 12.437 2.805 -7.620 1.00 96.44 147 ILE A O 1
ATOM 1135 N N . PRO A 1 148 ? 11.138 4.135 -6.336 1.00 97.81 148 PRO A N 1
ATOM 1136 C CA . PRO A 1 148 ? 9.981 4.003 -7.210 1.00 97.81 148 PRO A CA 1
ATOM 1137 C C . PRO A 1 148 ? 10.272 4.569 -8.596 1.00 97.81 148 PRO A C 1
ATOM 1139 O O . PRO A 1 148 ? 10.982 5.570 -8.746 1.00 97.81 148 PRO A O 1
ATOM 1142 N N . PHE A 1 149 ? 9.673 3.964 -9.615 1.00 98.12 149 PHE A N 1
ATOM 1143 C CA . PHE A 1 149 ? 9.584 4.592 -10.930 1.00 98.12 149 PHE A CA 1
ATOM 1144 C C . PHE A 1 149 ? 8.348 5.496 -11.015 1.00 98.12 149 PHE A C 1
ATOM 1146 O O . PHE A 1 149 ? 7.469 5.456 -10.155 1.00 98.12 149 PHE A O 1
ATOM 1153 N N . TRP A 1 150 ? 8.282 6.325 -12.051 1.00 98.00 150 TRP A N 1
ATOM 1154 C CA . TRP A 1 150 ? 7.151 7.222 -12.278 1.00 98.00 150 TRP A CA 1
ATOM 1155 C C . TRP A 1 150 ? 6.276 6.698 -13.397 1.00 98.00 150 TRP A C 1
ATOM 1157 O O . TRP A 1 150 ? 6.797 6.223 -14.403 1.00 98.00 150 TRP A O 1
ATOM 1167 N N . CYS A 1 151 ? 4.964 6.794 -13.211 1.00 96.81 151 CYS A N 1
ATOM 1168 C CA . CYS A 1 151 ? 3.942 6.415 -14.177 1.00 96.81 151 CYS A CA 1
ATOM 1169 C C . CYS A 1 151 ? 2.884 7.524 -14.225 1.00 96.81 151 CYS A C 1
ATOM 1171 O O . CYS A 1 151 ? 1.885 7.479 -13.511 1.00 96.81 151 CYS A O 1
ATOM 1173 N N . VAL A 1 152 ? 3.144 8.571 -15.004 1.00 96.06 152 VAL A N 1
ATOM 1174 C CA . VAL A 1 152 ? 2.261 9.736 -15.142 1.00 96.06 152 VAL A CA 1
ATOM 1175 C C . VAL A 1 152 ? 1.134 9.400 -16.117 1.00 96.06 152 VAL A C 1
ATOM 1177 O O . VAL A 1 152 ? 1.377 8.927 -17.228 1.00 96.06 152 VAL A O 1
ATOM 1180 N N . ASP A 1 153 ? -0.104 9.616 -15.686 1.00 93.50 153 ASP A N 1
ATOM 1181 C CA . ASP A 1 153 ? -1.302 9.320 -16.468 1.00 93.50 153 ASP A CA 1
ATOM 1182 C C . ASP A 1 153 ? -1.426 10.251 -17.689 1.00 93.50 153 ASP A C 1
ATOM 1184 O O . ASP A 1 153 ? -1.524 11.465 -17.537 1.00 93.50 153 ASP A O 1
ATOM 1188 N N . GLU A 1 154 ? -1.471 9.688 -18.904 1.00 93.88 154 GLU A N 1
ATOM 1189 C CA . GLU A 1 154 ? -1.980 10.407 -20.090 1.00 93.88 154 GLU A CA 1
ATOM 1190 C C . GLU A 1 154 ? -3.456 10.076 -20.326 1.00 93.88 154 GLU A C 1
ATOM 1192 O O . GLU A 1 154 ? -4.260 10.920 -20.715 1.00 93.88 154 GLU A O 1
ATOM 1197 N N . THR A 1 155 ? -3.815 8.809 -20.116 1.00 92.88 155 THR A N 1
ATOM 1198 C CA . THR A 1 155 ? -5.209 8.364 -20.086 1.00 92.88 155 THR A CA 1
ATOM 1199 C C . THR A 1 155 ? -5.801 8.667 -18.719 1.00 92.88 155 THR A C 1
ATOM 1201 O O . THR A 1 155 ? -5.138 8.443 -17.710 1.00 92.88 155 THR A O 1
ATOM 1204 N N . GLU A 1 156 ? -7.055 9.124 -18.667 1.00 90.88 156 GLU A N 1
ATOM 1205 C CA . GLU A 1 156 ? -7.715 9.411 -17.392 1.00 90.88 156 GLU A CA 1
ATOM 1206 C C . GLU A 1 156 ? -7.631 8.215 -16.434 1.00 90.88 156 GLU A C 1
ATOM 1208 O O . GLU A 1 156 ? -7.932 7.073 -16.797 1.00 90.88 156 GLU A O 1
ATOM 1213 N N . ARG A 1 157 ? -7.233 8.489 -15.187 1.00 91.38 157 ARG A N 1
ATOM 1214 C CA . ARG A 1 157 ? -6.874 7.461 -14.205 1.00 91.38 157 ARG A CA 1
ATOM 1215 C C . ARG A 1 157 ? -7.957 6.404 -14.018 1.00 91.38 157 ARG A C 1
ATOM 1217 O O . ARG A 1 157 ? -7.636 5.223 -13.990 1.00 91.38 157 ARG A O 1
ATOM 1224 N N . HIS A 1 158 ? -9.227 6.795 -13.946 1.00 89.00 158 HIS A N 1
ATOM 1225 C CA . HIS A 1 158 ? -10.331 5.850 -13.753 1.00 89.00 158 HIS A CA 1
ATOM 1226 C C . HIS A 1 158 ? -10.549 4.899 -14.950 1.00 89.00 158 HIS A C 1
ATOM 1228 O O . HIS A 1 158 ? -11.187 3.866 -14.792 1.00 89.00 158 HIS A O 1
ATOM 1234 N N . LEU A 1 159 ? -10.008 5.206 -16.134 1.00 89.06 159 LEU A N 1
ATOM 1235 C CA . LEU A 1 159 ? -10.042 4.314 -17.298 1.00 89.06 159 LEU A CA 1
ATOM 1236 C C . LEU A 1 159 ? -8.866 3.326 -17.292 1.00 89.06 159 LEU A C 1
ATOM 1238 O O . LEU A 1 159 ? -9.032 2.171 -17.697 1.00 89.06 159 LEU A O 1
ATOM 1242 N N . ARG A 1 160 ? -7.686 3.766 -16.822 1.00 89.88 160 ARG A N 1
ATOM 1243 C CA . ARG A 1 160 ? -6.494 2.910 -16.666 1.00 89.88 160 ARG A CA 1
ATOM 1244 C C . ARG A 1 160 ? -6.595 2.003 -15.436 1.00 89.88 160 ARG A C 1
ATOM 1246 O O . ARG A 1 160 ? -6.207 0.838 -15.506 1.00 89.88 160 ARG A O 1
ATOM 1253 N N . SER A 1 161 ? -7.123 2.534 -14.337 1.00 91.88 161 SER A N 1
ATOM 1254 C CA . SER A 1 161 ? -7.403 1.839 -13.082 1.00 91.88 161 SER A CA 1
ATOM 1255 C C . SER A 1 161 ? -8.846 2.124 -12.645 1.00 91.88 161 SER A C 1
ATOM 1257 O O . SER A 1 161 ? -9.096 3.140 -11.997 1.00 91.88 161 SER A O 1
ATOM 1259 N N . PRO A 1 162 ? -9.821 1.279 -13.021 1.00 91.88 162 PRO A N 1
ATOM 1260 C CA . PRO A 1 162 ? -11.223 1.490 -12.672 1.00 91.88 162 PRO A CA 1
ATOM 1261 C C . PRO A 1 162 ? -11.494 1.346 -11.172 1.00 91.88 162 PRO A C 1
ATOM 1263 O O . PRO A 1 162 ? -11.550 0.239 -10.643 1.00 91.88 162 PRO A O 1
ATOM 1266 N N . PHE A 1 163 ? -11.710 2.480 -10.500 1.00 89.94 163 PHE A N 1
ATOM 1267 C CA . PHE A 1 163 ? -12.141 2.550 -9.094 1.00 89.94 163 PHE A CA 1
ATOM 1268 C C . PHE A 1 163 ? -13.519 3.199 -8.906 1.00 89.94 163 PHE A C 1
ATOM 1270 O O . PHE A 1 163 ? -14.153 3.043 -7.863 1.00 89.94 163 PHE A O 1
ATOM 1277 N N . LYS A 1 164 ? -14.022 3.888 -9.934 1.00 86.31 164 LYS A N 1
ATOM 1278 C CA . LYS A 1 164 ? -15.309 4.588 -9.938 1.00 86.31 164 LYS A CA 1
ATOM 1279 C C . LYS A 1 164 ? -16.279 3.908 -10.901 1.00 86.31 164 LYS A C 1
ATOM 1281 O O . LYS A 1 164 ? -15.865 3.537 -11.993 1.00 86.31 164 LYS A O 1
ATOM 1286 N N . ALA A 1 165 ? -17.540 3.738 -10.505 1.00 82.06 165 ALA A N 1
ATOM 1287 C CA . ALA A 1 165 ? -18.556 3.140 -11.369 1.00 82.06 165 ALA A CA 1
ATOM 1288 C C . ALA A 1 165 ? -18.852 4.004 -12.608 1.00 82.06 165 ALA A C 1
ATOM 1290 O O . ALA A 1 165 ? -18.822 5.241 -12.545 1.00 82.06 165 ALA A O 1
ATOM 1291 N N . ASP A 1 166 ? -19.204 3.344 -13.712 1.00 69.19 166 ASP A N 1
ATOM 1292 C CA . ASP A 1 166 ? -19.664 4.003 -14.933 1.00 69.19 166 ASP A CA 1
ATOM 1293 C C . ASP A 1 166 ? -20.924 4.831 -14.629 1.00 69.19 166 ASP A C 1
ATOM 1295 O O . ASP A 1 166 ? -21.938 4.305 -14.172 1.00 69.19 166 ASP A O 1
ATOM 1299 N N . GLY A 1 167 ? -20.859 6.148 -14.845 1.00 66.12 167 GLY A N 1
ATOM 1300 C CA . GLY A 1 167 ? -21.959 7.073 -14.528 1.00 66.12 167 GLY A CA 1
ATOM 1301 C C . GLY A 1 167 ? -21.803 7.861 -13.222 1.00 66.12 167 GLY A C 1
ATOM 1302 O O . GLY A 1 167 ? -22.612 8.745 -12.961 1.00 66.12 167 GLY A O 1
ATOM 1303 N N . GLY A 1 168 ? -20.730 7.639 -12.457 1.00 63.09 168 GLY A N 1
ATOM 1304 C CA . GLY A 1 168 ? -20.216 8.641 -11.521 1.00 63.09 168 GLY A CA 1
ATOM 1305 C C . GLY A 1 168 ? -20.530 8.444 -10.034 1.00 63.09 168 GLY A C 1
ATOM 1306 O O . GLY A 1 168 ? -19.871 9.094 -9.222 1.00 63.09 168 GLY A O 1
ATOM 1307 N N . ASP A 1 169 ? -21.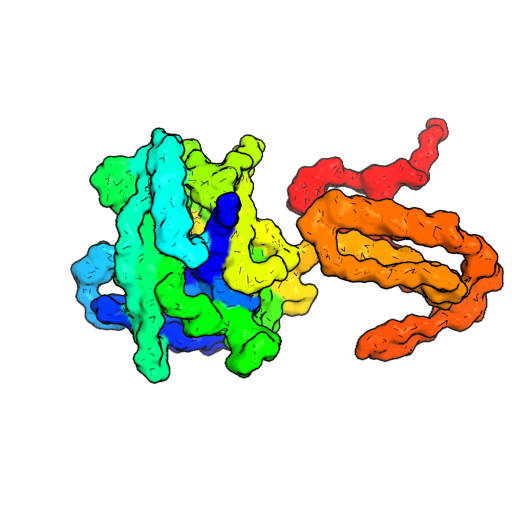430 7.532 -9.670 1.00 69.31 169 ASP A N 1
ATOM 1308 C CA . ASP A 1 169 ? -21.785 7.275 -8.271 1.00 69.31 169 ASP A CA 1
ATOM 1309 C C . ASP A 1 169 ? -21.369 5.861 -7.835 1.00 69.31 169 ASP A C 1
ATOM 1311 O O . ASP A 1 169 ? -21.809 4.858 -8.395 1.00 69.31 169 ASP A O 1
ATOM 1315 N N . GLY A 1 170 ? -20.533 5.779 -6.795 1.00 78.00 170 GLY A N 1
ATOM 1316 C CA . GLY A 1 170 ? -20.108 4.522 -6.169 1.00 78.00 170 GLY A CA 1
ATOM 1317 C C . GLY A 1 170 ? -18.811 3.906 -6.712 1.00 78.00 170 GLY A C 1
ATOM 1318 O O . GLY A 1 170 ? -18.194 4.391 -7.663 1.00 78.00 170 GLY A O 1
ATOM 1319 N N . LEU A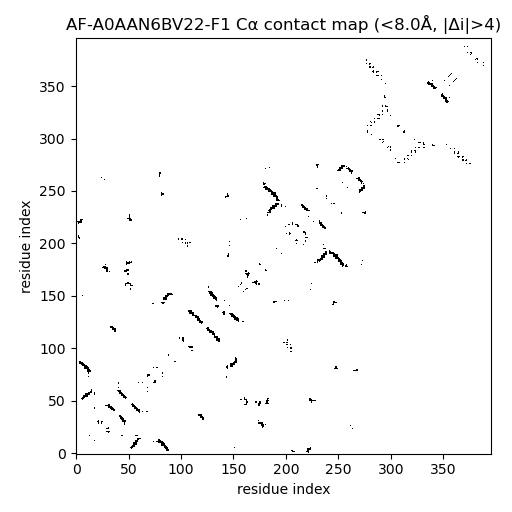 1 171 ? -18.383 2.826 -6.051 1.00 86.38 171 LEU A N 1
ATOM 1320 C CA . LEU A 1 171 ? -17.170 2.076 -6.390 1.00 86.38 171 LEU A CA 1
ATOM 1321 C C . LEU A 1 171 ? -17.394 1.160 -7.595 1.00 86.38 171 LEU A C 1
ATOM 1323 O O . LEU A 1 171 ? -18.440 0.508 -7.701 1.00 86.38 171 LEU A O 1
ATOM 1327 N N . HIS A 1 172 ? -16.380 1.073 -8.456 1.00 93.44 172 HIS A N 1
ATOM 1328 C CA . HIS A 1 172 ? -16.375 0.153 -9.590 1.00 93.44 172 HIS A CA 1
ATOM 1329 C C . HIS A 1 172 ? -16.487 -1.305 -9.109 1.00 93.44 172 HIS A C 1
ATOM 1331 O O . HIS A 1 172 ? -16.005 -1.669 -8.037 1.00 93.44 172 HIS A O 1
ATOM 1337 N N . GLU A 1 173 ? -17.122 -2.179 -9.889 1.00 94.06 173 GLU A N 1
ATOM 1338 C CA . GLU A 1 173 ? -17.268 -3.591 -9.504 1.00 94.06 173 GLU A CA 1
ATOM 1339 C C . GLU A 1 173 ? -15.923 -4.321 -9.394 1.00 94.06 173 GLU A C 1
ATOM 1341 O O . GLU A 1 173 ? -15.768 -5.209 -8.557 1.00 94.06 173 GLU A O 1
ATOM 1346 N N . TYR A 1 174 ? -14.927 -3.872 -10.164 1.00 95.25 174 TYR A N 1
ATOM 1347 C CA . TYR A 1 174 ? -13.574 -4.437 -10.157 1.00 95.25 174 TYR A CA 1
ATOM 1348 C C . TYR A 1 174 ? -12.824 -4.281 -8.832 1.00 95.25 174 TYR A C 1
ATOM 1350 O O . TYR A 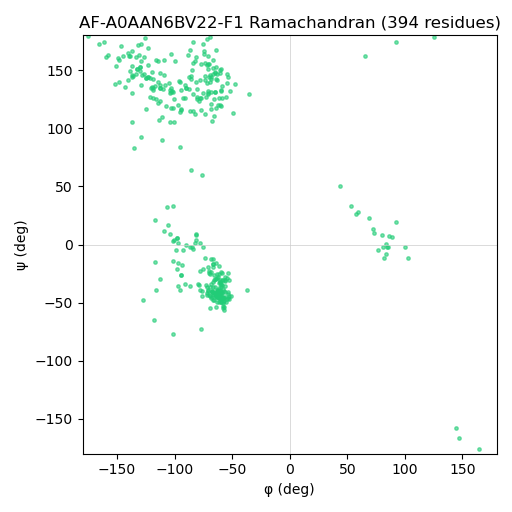1 174 ? -11.857 -5.004 -8.614 1.00 95.25 174 TYR A O 1
ATOM 1358 N N . THR A 1 175 ? -13.283 -3.399 -7.941 1.00 95.19 175 THR A N 1
ATOM 1359 C CA . THR A 1 175 ? -12.652 -3.166 -6.634 1.00 95.19 175 THR A CA 1
ATOM 1360 C C . THR A 1 175 ? -13.329 -3.926 -5.493 1.00 95.19 175 THR A C 1
ATOM 1362 O O . THR A 1 175 ? -13.029 -3.698 -4.321 1.00 95.19 175 THR A O 1
ATOM 1365 N N . LYS A 1 176 ? -14.313 -4.785 -5.791 1.00 94.94 176 LYS A N 1
ATOM 1366 C CA . LYS A 1 176 ? -15.087 -5.529 -4.786 1.00 94.94 176 LYS A CA 1
ATOM 1367 C C . LYS A 1 176 ? -14.489 -6.920 -4.589 1.00 94.94 176 LYS A C 1
ATOM 1369 O O . LYS A 1 176 ? -14.941 -7.896 -5.182 1.00 94.94 176 LYS A O 1
ATOM 1374 N N . HIS A 1 177 ? -13.461 -7.009 -3.750 1.00 97.88 177 HIS A N 1
ATOM 1375 C CA . HIS A 1 177 ? -12.751 -8.266 -3.501 1.00 97.88 177 HIS A CA 1
ATOM 1376 C C . HIS A 1 177 ? -13.395 -9.103 -2.378 1.00 97.88 177 HIS A C 1
ATOM 1378 O O . HIS A 1 177 ? -13.802 -8.529 -1.366 1.00 97.88 177 HIS A O 1
ATOM 1384 N N . PRO A 1 178 ? -13.406 -10.449 -2.480 1.00 98.06 178 PRO A N 1
ATOM 1385 C CA . PRO A 1 178 ? -13.845 -11.337 -1.393 1.00 98.06 178 PRO A CA 1
ATOM 1386 C C . PRO A 1 178 ? -13.068 -11.171 -0.078 1.00 98.06 178 PRO A C 1
ATOM 1388 O O . PRO A 1 178 ? -13.628 -11.333 0.997 1.00 98.06 178 PRO A O 1
ATOM 1391 N N . SER A 1 179 ? -11.787 -10.801 -0.151 1.00 97.06 179 SER A N 1
ATOM 1392 C CA . SER A 1 179 ? -10.949 -10.465 1.013 1.00 97.06 179 SER A CA 1
ATOM 1393 C C . SER A 1 179 ? -11.253 -9.095 1.621 1.00 97.06 179 SER A C 1
ATOM 1395 O O . SER A 1 179 ? -10.612 -8.699 2.595 1.00 97.06 179 SER A O 1
ATOM 1397 N N . HIS A 1 180 ? -12.187 -8.335 1.047 1.00 94.50 180 HIS A N 1
ATOM 1398 C CA . HIS A 1 180 ? -12.507 -6.971 1.458 1.00 94.50 180 HIS A CA 1
ATOM 1399 C C . HIS A 1 180 ? -11.309 -6.002 1.408 1.00 94.50 180 HIS A C 1
ATOM 1401 O O . HIS A 1 180 ? -11.287 -5.016 2.144 1.00 94.50 180 HIS A O 1
ATOM 1407 N N . ALA A 1 181 ? -10.315 -6.272 0.552 1.00 96.31 181 ALA A N 1
ATOM 1408 C CA . ALA A 1 181 ? -9.238 -5.329 0.259 1.00 96.31 181 ALA A CA 1
ATOM 1409 C C . ALA A 1 181 ? -9.806 -4.024 -0.311 1.00 96.31 181 ALA A C 1
ATOM 1411 O O . ALA A 1 181 ? -10.643 -4.050 -1.212 1.00 96.31 181 ALA A O 1
ATOM 1412 N N . GLN A 1 182 ? -9.359 -2.891 0.227 1.00 93.12 182 GLN A N 1
ATOM 1413 C CA . GLN A 1 182 ? -9.834 -1.563 -0.169 1.00 93.12 182 GLN A CA 1
ATOM 1414 C C . GLN A 1 182 ? -8.759 -0.744 -0.880 1.00 93.12 182 GLN A C 1
ATOM 1416 O O . GLN A 1 182 ? -9.086 0.090 -1.718 1.00 93.12 182 GLN A O 1
ATOM 1421 N N . GLY A 1 183 ? -7.491 -0.974 -0.557 1.00 95.06 183 GLY A N 1
ATOM 1422 C CA . GLY A 1 183 ? -6.398 -0.117 -0.994 1.00 95.06 183 GLY A CA 1
ATOM 1423 C C . GLY A 1 183 ? -5.035 -0.645 -0.591 1.00 95.06 183 GLY A C 1
ATOM 1424 O O . GLY A 1 183 ? -4.949 -1.683 0.067 1.00 95.06 183 GLY A O 1
ATOM 1425 N N . VAL A 1 184 ? -3.975 0.066 -0.956 1.00 95.88 184 VAL A N 1
ATOM 1426 C CA . VAL A 1 184 ? -2.640 -0.158 -0.390 1.00 95.88 184 VAL A CA 1
ATOM 1427 C C . VAL A 1 184 ? -2.475 0.786 0.793 1.00 95.88 184 VAL A C 1
ATOM 1429 O O . VAL A 1 184 ? -2.672 1.985 0.667 1.00 95.88 184 VAL A O 1
ATOM 1432 N N . SER A 1 185 ? -2.125 0.237 1.955 1.00 93.31 185 SER A N 1
ATOM 1433 C CA . SER A 1 185 ? -1.962 1.004 3.193 1.00 93.31 185 SER A CA 1
ATOM 1434 C C . SER A 1 185 ? -0.504 1.370 3.464 1.00 93.31 185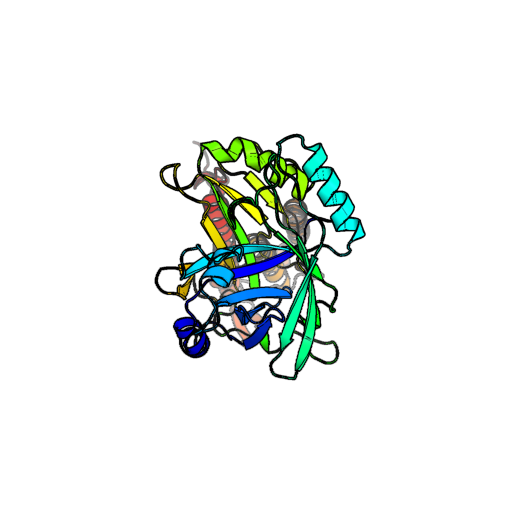 SER A C 1
ATOM 1436 O O . SER A 1 185 ? -0.184 2.440 3.980 1.00 93.31 185 SER A O 1
ATOM 1438 N N . LYS A 1 186 ? 0.432 0.482 3.120 1.00 95.19 186 LYS A N 1
ATOM 1439 C CA . LYS A 1 186 ? 1.851 0.685 3.427 1.00 95.19 186 LYS A CA 1
ATOM 1440 C C . LYS A 1 186 ? 2.736 0.051 2.375 1.00 95.19 186 LYS A C 1
ATOM 1442 O O . LYS A 1 186 ? 2.491 -1.078 1.959 1.00 95.19 186 LYS A O 1
ATOM 1447 N N . VAL A 1 187 ? 3.803 0.760 2.027 1.00 97.88 187 VAL A N 1
ATOM 1448 C CA . VAL A 1 187 ? 4.914 0.247 1.222 1.00 97.88 187 VAL A CA 1
ATOM 1449 C C . VAL A 1 187 ? 6.131 0.132 2.124 1.00 97.88 187 VAL A C 1
ATOM 1451 O O . VAL A 1 187 ? 6.419 1.048 2.890 1.00 97.88 187 VAL A O 1
ATOM 1454 N N . THR A 1 188 ? 6.852 -0.977 2.066 1.00 97.81 188 THR A N 1
ATOM 1455 C CA . THR A 1 188 ? 8.120 -1.145 2.775 1.00 97.81 188 THR A CA 1
ATOM 1456 C C . THR A 1 188 ? 9.192 -1.545 1.780 1.00 97.81 188 THR A C 1
ATOM 1458 O O . THR A 1 188 ? 9.114 -2.608 1.174 1.00 97.81 188 THR A O 1
ATOM 1461 N N . VAL A 1 189 ? 10.188 -0.681 1.626 1.00 98.19 189 VAL A N 1
ATOM 1462 C CA . VAL A 1 189 ? 11.367 -0.899 0.796 1.00 98.19 189 VAL A CA 1
ATOM 1463 C C . VAL A 1 189 ? 12.512 -1.296 1.713 1.00 98.19 189 VAL A C 1
ATOM 1465 O O . VAL A 1 189 ? 12.914 -0.540 2.599 1.00 98.19 189 VAL A O 1
ATOM 1468 N N . LEU A 1 190 ? 13.009 -2.509 1.514 1.00 97.50 190 LEU A N 1
ATOM 1469 C CA . LEU A 1 190 ? 14.100 -3.093 2.272 1.00 97.50 190 LEU A CA 1
ATOM 1470 C C . LEU A 1 190 ? 15.368 -3.033 1.432 1.00 97.50 190 LEU A C 1
ATOM 1472 O O . LEU A 1 190 ? 15.432 -3.645 0.366 1.00 97.50 190 LEU A O 1
ATOM 1476 N N . LEU A 1 191 ? 16.375 -2.306 1.908 1.00 97.25 191 LEU A N 1
ATOM 1477 C CA . LEU A 1 191 ? 17.647 -2.138 1.206 1.00 97.25 191 LEU A CA 1
ATOM 1478 C C . LEU A 1 191 ? 18.813 -2.775 1.969 1.00 97.25 191 LEU A C 1
ATOM 1480 O O . LEU A 1 191 ? 18.742 -2.934 3.190 1.00 97.25 191 LEU A O 1
ATOM 1484 N N . PRO A 1 192 ? 19.922 -3.113 1.288 1.00 96.44 192 PRO A N 1
ATOM 1485 C CA . PRO A 1 192 ? 21.184 -3.381 1.966 1.00 96.44 192 PRO A CA 1
ATOM 1486 C C . PRO A 1 192 ? 21.566 -2.213 2.879 1.00 96.44 192 PRO A C 1
ATOM 1488 O O . PRO A 1 192 ? 21.354 -1.053 2.531 1.00 96.44 192 PRO A O 1
ATOM 1491 N N . GLU A 1 193 ? 22.176 -2.499 4.028 1.00 94.56 193 GLU A N 1
ATOM 1492 C CA . GLU A 1 193 ? 22.470 -1.471 5.040 1.00 94.56 193 GLU A CA 1
ATOM 1493 C C . GLU A 1 193 ? 23.324 -0.330 4.468 1.00 94.56 193 GLU A C 1
ATOM 1495 O O . GLU A 1 193 ? 23.058 0.849 4.701 1.00 94.56 193 GLU A O 1
ATOM 1500 N N . LYS A 1 194 ? 24.304 -0.691 3.633 1.00 93.81 194 LYS A N 1
ATOM 1501 C CA . LYS A 1 194 ? 25.198 0.244 2.936 1.00 93.81 194 LYS A CA 1
ATOM 1502 C C . LYS A 1 194 ? 24.472 1.233 2.012 1.00 93.81 194 LYS A C 1
ATOM 1504 O O . LYS A 1 194 ? 25.014 2.296 1.729 1.00 93.81 194 LYS A O 1
ATOM 1509 N N . ASP A 1 195 ? 23.275 0.885 1.548 1.00 94.50 195 ASP A N 1
ATOM 1510 C CA . ASP A 1 195 ? 22.538 1.633 0.532 1.00 94.50 195 ASP A CA 1
ATOM 1511 C C . ASP A 1 195 ? 21.565 2.647 1.169 1.00 94.50 195 ASP A C 1
ATOM 1513 O O . ASP A 1 195 ? 21.164 3.617 0.523 1.00 94.50 195 ASP A O 1
ATOM 1517 N N . ILE A 1 196 ? 21.232 2.495 2.459 1.00 94.62 196 ILE A N 1
ATOM 1518 C CA . ILE A 1 196 ? 20.307 3.387 3.180 1.00 94.62 196 ILE A CA 1
ATOM 1519 C C . ILE A 1 196 ? 20.776 4.845 3.130 1.00 94.62 196 ILE A C 1
ATOM 1521 O O . ILE A 1 196 ? 19.983 5.738 2.828 1.00 94.62 196 ILE A O 1
ATOM 1525 N N . ALA A 1 197 ? 22.065 5.094 3.378 1.00 92.31 197 ALA A N 1
ATOM 1526 C CA . ALA A 1 197 ? 22.628 6.445 3.383 1.00 92.31 197 ALA A CA 1
ATOM 1527 C C . ALA A 1 197 ? 22.562 7.123 2.003 1.00 92.31 197 ALA A C 1
ATOM 1529 O O . ALA A 1 197 ? 22.426 8.343 1.924 1.00 92.31 197 ALA A O 1
ATOM 1530 N N . THR A 1 198 ? 22.621 6.334 0.927 1.00 92.94 198 THR A N 1
ATOM 1531 C CA . THR A 1 198 ? 22.505 6.827 -0.449 1.00 92.94 198 THR A CA 1
ATOM 1532 C C . THR A 1 198 ? 21.059 7.156 -0.797 1.00 92.94 198 THR A C 1
ATOM 1534 O O . THR A 1 198 ? 20.789 8.210 -1.372 1.00 92.94 198 THR A O 1
ATOM 1537 N N . TYR A 1 199 ? 20.115 6.285 -0.433 1.00 95.81 199 TYR A N 1
ATOM 1538 C CA . TYR A 1 199 ? 18.741 6.399 -0.919 1.00 95.81 199 TYR A CA 1
ATOM 1539 C C . TYR A 1 199 ? 17.801 7.160 0.011 1.00 95.81 199 TYR A C 1
ATOM 1541 O O . TYR A 1 199 ? 16.877 7.795 -0.491 1.00 95.81 199 TYR A O 1
ATOM 1549 N N . LYS A 1 200 ? 18.036 7.217 1.328 1.00 96.06 200 LYS A N 1
ATOM 1550 C CA . LYS A 1 200 ? 17.205 8.033 2.237 1.00 96.06 200 LYS A CA 1
ATOM 1551 C C . LYS A 1 200 ? 17.079 9.494 1.763 1.00 96.06 200 LYS A C 1
ATOM 1553 O O . LYS A 1 200 ? 15.948 9.972 1.695 1.00 96.06 200 LYS A O 1
ATOM 1558 N N . PRO A 1 201 ? 18.159 10.206 1.372 1.00 96.12 201 PRO A N 1
ATOM 1559 C CA . PRO A 1 201 ? 18.034 11.566 0.845 1.00 96.12 201 PRO A CA 1
ATOM 1560 C C . PRO A 1 201 ? 17.223 11.651 -0.457 1.00 96.12 201 PRO A C 1
ATOM 1562 O O . PRO A 1 201 ? 16.610 12.682 -0.724 1.00 96.12 201 PRO A O 1
ATOM 1565 N N . VAL A 1 202 ? 17.201 10.583 -1.265 1.00 97.00 202 VAL A N 1
ATOM 1566 C CA . VAL A 1 202 ? 16.361 10.504 -2.471 1.00 97.00 202 VAL A CA 1
ATOM 1567 C C . VAL A 1 202 ? 14.889 10.435 -2.082 1.00 97.00 202 VAL A C 1
ATOM 1569 O O . VAL A 1 202 ? 14.093 11.186 -2.633 1.00 97.00 202 VAL A O 1
ATOM 1572 N N . TYR A 1 203 ? 14.523 9.604 -1.103 1.00 97.50 203 TYR A N 1
ATOM 1573 C CA . TYR A 1 203 ? 13.153 9.560 -0.580 1.00 97.50 203 TYR A CA 1
ATOM 1574 C C . TYR A 1 203 ? 12.753 10.888 0.078 1.00 97.50 203 TYR A C 1
ATOM 1576 O O . TYR A 1 203 ? 11.669 11.399 -0.202 1.00 97.50 203 TYR A O 1
ATOM 1584 N N . ASP A 1 204 ? 13.653 11.516 0.844 1.00 96.50 204 ASP A N 1
ATOM 1585 C CA . ASP A 1 204 ? 13.416 12.855 1.397 1.00 96.50 204 ASP A CA 1
ATOM 1586 C C . ASP A 1 204 ? 13.092 13.873 0.282 1.00 96.50 204 ASP A C 1
ATOM 1588 O O . ASP A 1 204 ? 12.184 14.699 0.415 1.00 96.50 204 ASP A O 1
ATOM 1592 N N . ALA A 1 205 ? 13.802 13.786 -0.849 1.00 96.31 205 ALA A N 1
ATOM 1593 C CA . ALA A 1 205 ? 13.559 14.618 -2.021 1.00 96.31 205 ALA A CA 1
ATOM 1594 C C . ALA A 1 205 ? 12.263 14.243 -2.756 1.00 96.31 205 ALA A C 1
ATOM 1596 O O . ALA A 1 205 ? 11.505 15.137 -3.119 1.00 96.31 205 ALA A O 1
ATOM 1597 N N . ILE A 1 206 ? 11.955 12.960 -2.958 1.00 96.56 206 ILE A N 1
ATOM 1598 C CA . ILE A 1 206 ? 10.723 12.514 -3.630 1.00 96.56 206 ILE A CA 1
ATOM 1599 C C . ILE A 1 206 ? 9.494 13.048 -2.890 1.00 96.56 206 ILE A C 1
ATOM 1601 O O . ILE A 1 206 ? 8.649 13.710 -3.496 1.00 96.56 206 ILE A O 1
ATOM 1605 N N . HIS A 1 207 ? 9.458 12.849 -1.574 1.00 94.44 207 HIS A N 1
ATOM 1606 C CA . HIS A 1 207 ? 8.333 13.220 -0.717 1.00 94.44 207 HIS A CA 1
ATOM 1607 C C . HIS A 1 207 ? 8.376 14.678 -0.242 1.00 94.44 207 HIS A C 1
ATOM 1609 O O . HIS A 1 207 ? 7.459 15.130 0.438 1.00 94.44 207 HIS A O 1
ATOM 1615 N N . ASN A 1 208 ? 9.419 15.433 -0.612 1.00 92.12 208 ASN A N 1
ATOM 1616 C CA . ASN A 1 208 ? 9.611 16.830 -0.217 1.00 92.12 208 ASN A CA 1
ATOM 1617 C C . ASN A 1 208 ? 9.540 17.043 1.312 1.00 92.12 208 ASN A C 1
ATOM 1619 O O . ASN A 1 208 ? 9.068 18.074 1.794 1.00 92.12 208 ASN A O 1
ATOM 1623 N N . GLN A 1 209 ? 9.993 16.050 2.075 1.00 92.19 209 GLN A N 1
ATOM 1624 C CA . GLN A 1 209 ? 9.931 16.016 3.530 1.00 92.19 209 GLN A CA 1
ATOM 1625 C C . GLN A 1 209 ? 11.090 15.178 4.056 1.00 92.19 209 GLN A C 1
ATOM 1627 O O . GLN A 1 209 ? 11.361 14.104 3.536 1.00 92.19 209 GLN A O 1
ATOM 1632 N N . LYS A 1 210 ? 11.746 15.632 5.127 1.00 92.44 210 LYS A N 1
ATOM 1633 C CA . LYS A 1 210 ? 12.755 14.817 5.808 1.00 92.44 210 LYS A CA 1
ATOM 1634 C C . LYS A 1 210 ? 12.089 13.816 6.744 1.00 92.44 210 LYS A C 1
ATOM 1636 O O . LYS A 1 210 ? 11.333 14.225 7.627 1.00 92.44 210 LYS A O 1
ATOM 1641 N N . ALA A 1 211 ? 12.400 12.534 6.585 1.00 90.19 211 ALA A N 1
ATOM 1642 C CA . ALA A 1 211 ? 12.038 11.525 7.571 1.00 90.19 211 ALA A CA 1
ATOM 1643 C C . ALA A 1 211 ? 12.803 11.743 8.880 1.00 90.19 211 ALA A C 1
ATOM 1645 O O . ALA A 1 211 ? 13.932 12.247 8.883 1.00 90.19 211 ALA A O 1
ATOM 1646 N N . ALA A 1 212 ? 12.190 11.317 9.984 1.00 80.81 212 ALA A N 1
ATOM 1647 C CA . ALA A 1 212 ? 12.849 11.272 11.280 1.00 80.81 212 ALA A CA 1
ATOM 1648 C C . ALA A 1 212 ? 14.085 10.354 11.245 1.00 80.81 212 ALA A C 1
ATOM 1650 O O . ALA A 1 212 ? 14.154 9.381 10.485 1.00 80.81 212 ALA A O 1
ATOM 1651 N N . GLU A 1 213 ? 15.061 10.676 12.091 1.00 82.19 213 GLU A N 1
ATOM 1652 C CA . GLU A 1 213 ? 16.219 9.816 12.321 1.00 82.19 213 GLU A CA 1
ATOM 1653 C C . GLU A 1 213 ? 15.790 8.552 13.074 1.00 82.19 213 GLU A C 1
ATOM 1655 O O . GLU A 1 213 ? 14.968 8.605 13.991 1.00 82.19 213 GLU A O 1
ATOM 1660 N N . GLY A 1 214 ? 16.345 7.405 12.694 1.00 85.06 214 GLY A N 1
ATOM 1661 C CA . GLY A 1 214 ? 15.938 6.119 13.246 1.00 85.06 214 GLY A CA 1
ATOM 1662 C C . GLY A 1 214 ? 16.430 4.943 12.415 1.00 85.06 214 GLY A C 1
ATOM 1663 O O . GLY A 1 214 ? 17.167 5.114 11.451 1.00 85.06 214 GLY A O 1
ATOM 1664 N N . LYS A 1 215 ? 16.020 3.735 12.817 1.00 83.38 215 LYS A N 1
ATOM 1665 C CA . LYS A 1 215 ? 16.283 2.499 12.057 1.00 83.38 215 LYS A CA 1
ATOM 1666 C C . LYS A 1 215 ? 15.357 2.332 10.853 1.00 83.38 215 LYS A C 1
ATOM 1668 O O . LYS A 1 215 ? 15.686 1.596 9.934 1.00 83.38 215 LYS A O 1
ATOM 1673 N N . GLU A 1 216 ? 14.205 2.990 10.893 1.00 90.69 216 GLU A N 1
ATOM 1674 C CA . GLU A 1 216 ? 13.244 3.051 9.802 1.00 90.69 216 GLU A CA 1
ATOM 1675 C C . GLU A 1 216 ? 12.975 4.515 9.485 1.00 90.69 216 GLU A C 1
ATOM 1677 O O . GLU A 1 216 ? 12.904 5.356 10.387 1.00 90.69 216 GLU A O 1
ATOM 1682 N N . HIS A 1 217 ? 12.805 4.808 8.204 1.00 93.94 217 HIS A N 1
ATOM 1683 C CA . HIS A 1 217 ? 12.486 6.139 7.712 1.00 93.94 217 HIS A CA 1
ATOM 1684 C C . HIS A 1 217 ? 11.167 6.070 6.963 1.00 93.94 217 HIS A C 1
ATOM 1686 O O . HIS A 1 217 ? 10.966 5.150 6.176 1.00 93.94 217 HIS A O 1
ATOM 1692 N N . SER A 1 218 ? 10.255 7.008 7.204 1.00 94.56 218 SER A N 1
ATOM 1693 C CA . SER A 1 218 ? 8.933 6.956 6.588 1.00 94.56 218 SER A CA 1
ATOM 1694 C C . SER A 1 218 ? 8.459 8.296 6.067 1.00 94.56 218 SER A C 1
ATOM 1696 O O . SER A 1 218 ? 8.689 9.322 6.710 1.00 94.56 218 SER A O 1
ATOM 1698 N N . TRP A 1 219 ? 7.714 8.251 4.967 1.00 94.94 219 TRP A N 1
ATOM 1699 C CA . TRP A 1 219 ? 7.127 9.416 4.317 1.00 94.94 219 TRP A CA 1
ATOM 1700 C C . TRP A 1 219 ? 5.686 9.129 3.891 1.00 94.94 219 TRP A C 1
ATOM 1702 O O . TRP A 1 219 ? 5.398 8.001 3.479 1.00 94.94 219 TRP A O 1
ATOM 1712 N N . PRO A 1 220 ? 4.784 10.120 3.968 1.00 91.44 220 PRO A N 1
ATOM 1713 C CA . PRO A 1 220 ? 3.417 9.963 3.493 1.00 91.44 220 PRO A CA 1
ATOM 1714 C C . PRO A 1 220 ? 3.354 9.975 1.960 1.00 91.44 220 PRO A C 1
ATOM 1716 O O . PRO A 1 220 ? 4.217 10.555 1.290 1.00 91.44 220 PRO A O 1
ATOM 1719 N N . TYR A 1 221 ? 2.311 9.366 1.409 1.00 93.12 221 TYR A N 1
ATOM 1720 C CA . TYR A 1 221 ? 1.921 9.508 0.008 1.00 93.12 221 TYR A CA 1
ATOM 1721 C C . TYR A 1 221 ? 0.439 9.870 -0.105 1.00 93.12 221 TYR A C 1
ATOM 1723 O O . TYR A 1 221 ? -0.347 9.577 0.794 1.00 93.12 221 TYR A O 1
ATOM 1731 N N . ASP A 1 222 ? 0.072 10.465 -1.235 1.00 92.56 222 ASP A N 1
ATOM 1732 C CA . ASP A 1 222 ? -1.322 10.697 -1.609 1.00 92.56 222 ASP A CA 1
ATOM 1733 C C . ASP A 1 222 ? -1.899 9.494 -2.370 1.00 92.56 222 ASP A C 1
ATOM 1735 O O . ASP A 1 222 ? -1.177 8.635 -2.893 1.00 92.56 222 ASP A O 1
ATOM 1739 N N . LEU A 1 223 ? -3.226 9.444 -2.450 1.00 91.94 223 LEU A N 1
ATOM 1740 C CA . LEU A 1 223 ? -3.968 8.384 -3.123 1.00 91.94 223 LEU A CA 1
ATOM 1741 C C . LEU A 1 223 ? -4.678 8.910 -4.376 1.00 91.94 223 LEU A C 1
ATOM 1743 O O . LEU A 1 223 ? -5.147 10.050 -4.386 1.00 91.94 223 LEU A O 1
ATOM 1747 N N . PRO A 1 224 ? -4.816 8.077 -5.421 1.00 91.56 224 PRO A N 1
ATOM 1748 C CA . PRO A 1 224 ? -5.579 8.438 -6.613 1.00 91.56 224 PRO A CA 1
ATOM 1749 C C . PRO A 1 224 ? -7.059 8.740 -6.334 1.00 91.56 224 PRO A C 1
ATOM 1751 O O . PRO A 1 224 ? -7.655 9.559 -7.034 1.00 91.56 224 PRO A O 1
ATOM 1754 N N . ALA A 1 225 ? -7.664 8.076 -5.342 1.00 86.19 225 ALA A N 1
ATOM 1755 C CA . ALA A 1 225 ? -9.077 8.225 -5.016 1.00 86.19 225 ALA A CA 1
ATOM 1756 C C . ALA A 1 225 ? -9.333 8.306 -3.505 1.00 86.19 225 ALA A C 1
ATOM 1758 O O . ALA A 1 225 ? -9.341 7.291 -2.810 1.00 86.19 225 ALA A O 1
ATOM 1759 N N . GLY A 1 226 ? -9.636 9.528 -3.046 1.00 68.75 226 GLY A N 1
ATOM 1760 C CA . GLY A 1 226 ? -10.040 9.846 -1.674 1.00 68.75 226 GLY A CA 1
ATOM 1761 C C . GLY A 1 226 ? -8.950 9.599 -0.621 1.00 68.75 226 GLY A C 1
ATOM 1762 O O . GLY A 1 226 ? -7.988 8.875 -0.865 1.00 68.75 226 GLY A O 1
ATOM 1763 N N . PRO A 1 227 ? -9.080 10.178 0.582 1.00 66.56 227 PRO A N 1
ATOM 1764 C CA . PRO A 1 227 ? -8.363 9.656 1.733 1.00 66.56 227 PRO A CA 1
ATOM 1765 C C . PRO A 1 227 ? -8.952 8.289 2.115 1.00 66.56 227 PRO A C 1
ATOM 1767 O O . PRO A 1 227 ? -10.159 8.059 2.005 1.00 66.56 227 PRO A O 1
ATOM 1770 N N . ASN A 1 228 ? -8.107 7.380 2.594 1.00 75.25 228 ASN A N 1
ATOM 1771 C CA . ASN A 1 228 ? -8.540 6.128 3.208 1.00 75.25 228 ASN A CA 1
ATOM 1772 C C . ASN A 1 228 ? -7.975 6.032 4.639 1.00 75.25 228 ASN A C 1
ATOM 1774 O O . ASN A 1 228 ? -7.125 6.826 5.036 1.00 75.25 228 ASN A O 1
ATOM 1778 N N . ALA A 1 229 ? -8.447 5.059 5.420 1.00 71.56 229 ALA A N 1
ATOM 1779 C CA . ALA A 1 229 ? -8.034 4.885 6.818 1.00 71.56 229 ALA A CA 1
ATOM 1780 C C . ALA A 1 229 ? -6.689 4.147 6.996 1.00 71.56 229 ALA A C 1
ATOM 1782 O O . ALA A 1 229 ? -6.360 3.739 8.112 1.00 71.56 229 ALA A O 1
ATOM 1783 N N . GLY A 1 230 ? -5.958 3.908 5.907 1.00 77.31 230 GLY A N 1
ATOM 1784 C CA . GLY A 1 230 ? -4.648 3.274 5.921 1.00 77.31 230 GLY A CA 1
ATOM 1785 C C . GLY A 1 230 ? -3.553 4.209 6.426 1.00 77.31 230 GLY A C 1
ATOM 1786 O O . GLY A 1 230 ? -3.709 5.427 6.480 1.00 77.31 230 GLY A O 1
ATOM 1787 N N . SER A 1 231 ? -2.406 3.630 6.777 1.00 84.69 231 SER A N 1
ATOM 1788 C CA . SER A 1 231 ? -1.214 4.381 7.182 1.00 84.69 231 SER A CA 1
ATOM 1789 C C . SER A 1 231 ? -0.681 5.312 6.082 1.00 84.69 231 SER A C 1
ATOM 1791 O O . SER A 1 231 ? 0.037 6.259 6.396 1.00 84.69 231 SER A O 1
ATOM 1793 N N . ASN A 1 232 ? -0.964 4.999 4.814 1.00 90.62 232 ASN A N 1
ATOM 1794 C CA . ASN A 1 232 ? -0.597 5.735 3.603 1.00 90.62 232 ASN A CA 1
ATOM 1795 C C . ASN A 1 232 ? 0.851 6.242 3.592 1.00 90.62 232 ASN A C 1
ATOM 1797 O O . ASN A 1 232 ? 1.133 7.421 3.373 1.00 90.62 232 ASN A O 1
ATOM 1801 N N . LYS A 1 233 ? 1.790 5.329 3.876 1.00 93.69 233 LYS A N 1
ATOM 1802 C CA . LYS A 1 233 ? 3.218 5.651 3.997 1.00 93.69 233 LYS A CA 1
ATOM 1803 C C . LYS A 1 233 ? 4.137 4.690 3.257 1.00 93.69 233 LYS A C 1
ATOM 1805 O O . LYS A 1 233 ? 3.899 3.480 3.206 1.00 93.69 233 LYS A O 1
ATOM 1810 N N . VAL A 1 234 ? 5.234 5.241 2.751 1.00 97.62 234 VAL A N 1
ATOM 1811 C CA . VAL A 1 234 ? 6.421 4.486 2.349 1.00 97.62 234 VAL A CA 1
ATOM 1812 C C . VAL A 1 234 ? 7.344 4.391 3.553 1.00 97.62 234 VAL A C 1
ATOM 1814 O O . VAL A 1 234 ? 7.560 5.384 4.243 1.00 97.62 234 VAL A O 1
ATOM 1817 N N . VAL A 1 235 ? 7.885 3.205 3.806 1.00 97.06 235 VAL A N 1
ATOM 1818 C CA . VAL A 1 235 ? 8.895 2.941 4.830 1.00 97.06 235 VAL A CA 1
ATOM 1819 C C . VAL A 1 235 ? 10.150 2.422 4.148 1.00 97.06 235 VAL A C 1
ATOM 1821 O O . VAL A 1 235 ? 10.091 1.435 3.424 1.00 97.06 235 VAL A O 1
ATOM 1824 N N . LEU A 1 236 ? 11.282 3.062 4.403 1.00 97.75 236 LEU A N 1
ATOM 1825 C CA . LEU A 1 236 ? 12.607 2.589 4.039 1.00 97.75 236 LEU A CA 1
ATOM 1826 C C . LEU A 1 236 ? 13.264 1.972 5.275 1.00 97.75 236 LEU A C 1
ATOM 1828 O O . LEU A 1 236 ? 13.350 2.618 6.322 1.00 97.75 236 LEU A O 1
ATOM 1832 N N . SER A 1 237 ? 13.713 0.728 5.153 1.00 95.50 237 SER A N 1
ATOM 1833 C CA . SER A 1 237 ? 14.353 -0.022 6.236 1.00 95.50 237 SER A CA 1
ATOM 1834 C C . SER A 1 237 ? 15.428 -0.959 5.680 1.00 95.50 237 SER A C 1
ATOM 1836 O O . SER A 1 237 ? 15.568 -1.125 4.467 1.00 95.50 237 SER A O 1
ATOM 1838 N N . THR A 1 238 ? 16.218 -1.556 6.563 1.00 95.75 238 THR A N 1
ATOM 1839 C CA . THR A 1 238 ? 17.313 -2.457 6.188 1.00 95.75 238 THR A CA 1
ATOM 1840 C C . THR A 1 238 ? 16.806 -3.889 5.995 1.00 95.75 238 THR A C 1
ATOM 1842 O O . THR A 1 238 ? 15.964 -4.367 6.755 1.00 95.75 238 THR A O 1
ATOM 1845 N N . LEU A 1 239 ? 17.348 -4.599 5.000 1.00 92.81 239 LEU A N 1
ATOM 1846 C CA . LEU A 1 239 ? 17.130 -6.035 4.798 1.00 92.81 239 LEU A CA 1
ATOM 1847 C C . LEU A 1 239 ? 17.484 -6.842 6.049 1.00 92.81 239 LEU A C 1
ATOM 1849 O O . LEU A 1 239 ? 18.455 -6.554 6.755 1.00 92.81 239 LEU A O 1
ATOM 1853 N N . GLU A 1 240 ? 16.756 -7.933 6.264 1.00 84.88 240 GLU A N 1
ATOM 1854 C CA . GLU A 1 240 ? 17.132 -8.911 7.276 1.00 84.88 240 GLU A CA 1
ATOM 1855 C C . GLU A 1 240 ? 18.501 -9.519 6.911 1.00 84.88 240 GLU A C 1
ATOM 1857 O O . GLU A 1 240 ? 18.695 -10.052 5.822 1.00 84.88 240 GLU A O 1
ATOM 1862 N N . GLY A 1 241 ? 19.495 -9.363 7.792 1.00 84.12 241 GLY A N 1
ATOM 1863 C CA . GLY A 1 241 ? 20.888 -9.754 7.525 1.00 84.12 241 GLY A CA 1
ATOM 1864 C C . GLY A 1 241 ? 21.752 -8.712 6.790 1.00 84.12 241 GLY A C 1
ATOM 1865 O O . GLY A 1 241 ? 22.945 -8.951 6.606 1.00 84.12 241 GLY A O 1
ATOM 1866 N N . GLY A 1 242 ? 21.198 -7.557 6.403 1.00 82.56 242 GLY A N 1
ATOM 1867 C CA . GLY A 1 242 ? 21.943 -6.363 5.965 1.00 82.56 242 GLY A CA 1
ATOM 1868 C C . GLY A 1 242 ? 22.528 -6.377 4.545 1.00 82.56 242 GLY A C 1
ATOM 1869 O O . GLY A 1 242 ? 23.047 -5.354 4.101 1.00 82.56 242 GLY A O 1
ATOM 1870 N N . ASN A 1 243 ? 22.419 -7.487 3.808 1.00 83.62 243 ASN A N 1
ATOM 1871 C CA . ASN A 1 243 ? 22.989 -7.668 2.468 1.00 83.62 243 ASN A CA 1
ATOM 1872 C C . ASN A 1 243 ? 21.959 -8.270 1.501 1.00 83.62 243 ASN A C 1
ATOM 1874 O O . ASN A 1 243 ? 21.120 -9.063 1.913 1.00 83.62 243 ASN A O 1
ATOM 1878 N N . GLY A 1 244 ? 22.064 -7.962 0.205 1.00 90.88 244 GLY A N 1
ATOM 1879 C CA . GLY A 1 244 ? 21.194 -8.539 -0.824 1.00 90.88 244 GLY A CA 1
ATOM 1880 C C . GLY A 1 244 ? 20.848 -7.556 -1.936 1.00 90.88 244 GLY A C 1
ATOM 1881 O O . GLY A 1 244 ? 21.574 -6.591 -2.170 1.00 90.88 244 GLY A O 1
ATOM 1882 N N . LYS A 1 245 ? 19.745 -7.831 -2.631 1.00 92.00 245 LYS A N 1
ATOM 1883 C CA . LYS A 1 245 ? 19.080 -6.894 -3.546 1.00 92.00 245 LYS A CA 1
ATOM 1884 C C . LYS A 1 245 ? 17.896 -6.262 -2.819 1.00 92.00 245 LYS A C 1
ATOM 1886 O O . LYS A 1 245 ? 17.410 -6.849 -1.859 1.00 92.00 24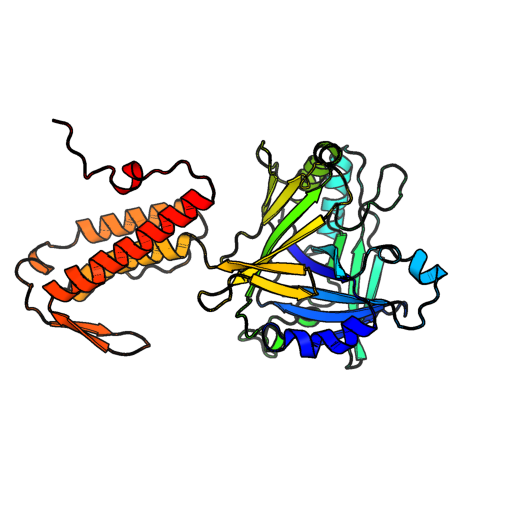5 LYS A O 1
ATOM 1891 N N . ALA A 1 246 ? 17.445 -5.099 -3.283 1.00 94.25 246 ALA A N 1
ATOM 1892 C CA . ALA A 1 246 ? 16.263 -4.456 -2.726 1.00 94.25 246 ALA A CA 1
ATOM 1893 C C . ALA A 1 246 ? 15.053 -5.406 -2.745 1.00 94.25 246 ALA A C 1
ATOM 1895 O O . ALA A 1 246 ? 14.835 -6.114 -3.731 1.00 94.25 246 ALA A O 1
ATOM 1896 N N . GLU A 1 247 ? 14.269 -5.396 -1.670 1.00 95.38 247 GLU A N 1
ATOM 1897 C CA . GLU A 1 247 ? 13.004 -6.123 -1.571 1.00 95.38 247 GLU A CA 1
ATOM 1898 C C . GLU A 1 247 ? 11.866 -5.160 -1.247 1.00 95.38 247 GLU A C 1
ATOM 1900 O O . GLU A 1 247 ? 12.031 -4.214 -0.478 1.00 95.38 247 GLU A O 1
ATOM 1905 N N . ILE A 1 248 ? 10.692 -5.420 -1.816 1.00 96.56 248 ILE A N 1
ATOM 1906 C CA . ILE A 1 248 ? 9.486 -4.638 -1.560 1.00 96.56 248 ILE A CA 1
ATOM 1907 C C . ILE A 1 248 ? 8.499 -5.524 -0.814 1.00 96.56 248 ILE A C 1
ATOM 1909 O O . ILE A 1 248 ? 8.245 -6.664 -1.204 1.00 96.56 248 ILE A O 1
ATOM 1913 N N . LYS A 1 249 ? 7.900 -4.971 0.235 1.00 96.25 249 LYS A N 1
ATOM 1914 C CA . LYS A 1 249 ? 6.710 -5.510 0.887 1.00 96.25 249 LYS A CA 1
ATOM 1915 C C . LYS A 1 249 ? 5.601 -4.474 0.796 1.00 96.25 249 LYS A C 1
ATOM 1917 O O . LYS A 1 249 ? 5.863 -3.272 0.822 1.00 96.25 249 LYS A O 1
ATOM 1922 N N . LEU A 1 250 ? 4.363 -4.936 0.717 1.00 95.56 250 LEU A N 1
ATOM 1923 C CA . LEU A 1 250 ? 3.194 -4.072 0.800 1.00 95.56 250 LEU A CA 1
ATOM 1924 C C . LEU A 1 250 ? 2.204 -4.637 1.813 1.00 95.56 250 LEU A C 1
ATOM 1926 O O . LEU A 1 250 ? 2.168 -5.846 2.043 1.00 95.56 250 LEU A O 1
ATOM 1930 N N . ALA A 1 251 ? 1.411 -3.752 2.405 1.00 96.12 251 ALA A N 1
ATOM 1931 C CA . ALA A 1 251 ? 0.236 -4.116 3.182 1.00 96.12 251 ALA A CA 1
ATOM 1932 C C . ALA A 1 251 ? -0.998 -3.479 2.546 1.00 96.12 251 ALA A C 1
ATOM 1934 O O . ALA A 1 251 ? -0.965 -2.301 2.176 1.00 96.12 251 ALA A O 1
ATOM 1935 N N . LEU A 1 252 ? -2.077 -4.246 2.429 1.00 97.06 252 LEU A N 1
ATOM 1936 C CA . LEU A 1 252 ? -3.364 -3.758 1.945 1.00 97.06 252 LEU A CA 1
ATOM 1937 C C . LEU A 1 252 ? -4.158 -3.139 3.090 1.00 97.06 252 LEU A C 1
ATOM 1939 O O . LEU A 1 252 ? -4.040 -3.564 4.232 1.00 97.06 252 LEU A O 1
ATOM 1943 N N . LEU A 1 253 ? -4.999 -2.159 2.793 1.00 93.31 253 LEU A N 1
ATOM 1944 C CA . LEU A 1 253 ? -6.038 -1.712 3.709 1.00 93.31 253 LEU A CA 1
ATOM 1945 C C . LEU A 1 253 ? -7.204 -2.703 3.659 1.00 93.31 253 LEU A C 1
ATOM 1947 O O . LEU A 1 253 ? -7.747 -2.982 2.585 1.00 93.31 253 LEU A O 1
ATOM 1951 N N . GLY A 1 254 ? -7.587 -3.215 4.825 1.00 89.19 254 GLY A N 1
ATOM 1952 C CA . GLY A 1 254 ? -8.705 -4.130 5.012 1.00 89.19 254 GLY A CA 1
ATOM 1953 C C . GLY A 1 254 ? -9.821 -3.564 5.874 1.00 89.19 254 GLY A C 1
ATOM 1954 O O . GLY A 1 254 ? -9.627 -2.688 6.719 1.00 89.19 254 GLY A O 1
ATOM 1955 N N . THR A 1 255 ? -11.004 -4.145 5.713 1.00 80.81 255 THR A N 1
ATOM 1956 C CA . THR A 1 255 ? -12.105 -3.969 6.669 1.00 80.81 255 THR A CA 1
ATOM 1957 C C . THR A 1 255 ? -11.954 -4.948 7.831 1.00 80.81 255 THR A C 1
ATOM 1959 O O . THR A 1 255 ? -11.132 -5.855 7.778 1.00 80.81 255 THR A O 1
ATOM 1962 N N . LYS A 1 256 ? -12.801 -4.845 8.861 1.00 71.75 256 LYS A N 1
ATOM 1963 C CA . LYS A 1 256 ? -12.866 -5.839 9.952 1.00 71.75 256 LYS A CA 1
ATOM 1964 C C . LYS A 1 256 ? -13.071 -7.289 9.471 1.00 71.75 256 LYS A C 1
ATOM 1966 O O . LYS A 1 256 ? -12.727 -8.210 10.201 1.00 71.75 256 LYS A O 1
ATOM 1971 N N . ASP A 1 257 ? -13.651 -7.463 8.282 1.00 81.81 257 ASP A N 1
ATOM 1972 C CA . ASP A 1 257 ? -13.969 -8.763 7.689 1.00 81.81 257 ASP A CA 1
ATOM 1973 C C . ASP A 1 257 ? -12.829 -9.266 6.778 1.00 81.81 257 ASP A C 1
ATOM 1975 O O . ASP A 1 257 ? -12.867 -10.394 6.289 1.00 81.81 257 ASP A O 1
ATOM 1979 N N . SER A 1 258 ? -11.781 -8.457 6.571 1.00 87.00 258 SER A N 1
ATOM 1980 C CA . SER A 1 258 ? -10.579 -8.874 5.850 1.00 87.00 258 SER A CA 1
ATOM 1981 C C . SER A 1 258 ? -9.764 -9.894 6.650 1.00 87.00 258 SER A C 1
ATOM 1983 O O . SER A 1 258 ? -9.644 -9.766 7.875 1.00 87.00 258 SER A O 1
ATOM 1985 N N . PRO A 1 259 ? -9.125 -10.875 5.985 1.00 90.75 259 PRO A N 1
ATOM 1986 C CA . PRO A 1 259 ? -8.178 -11.764 6.648 1.00 90.75 259 PRO A CA 1
ATOM 1987 C C . PRO A 1 259 ? -6.964 -10.975 7.158 1.00 90.75 259 PRO A C 1
ATOM 1989 O O . PRO A 1 259 ? -6.752 -9.824 6.789 1.00 90.75 259 PRO A O 1
ATOM 1992 N N . ARG A 1 260 ? -6.134 -11.594 8.005 1.00 87.88 260 ARG A N 1
ATOM 1993 C CA . ARG A 1 260 ? -4.866 -10.976 8.444 1.00 87.88 260 ARG A CA 1
ATOM 1994 C C . ARG A 1 260 ? -3.861 -10.833 7.309 1.00 87.88 260 ARG A C 1
ATOM 1996 O O . ARG A 1 260 ? -3.117 -9.864 7.274 1.00 87.88 260 ARG A O 1
ATOM 2003 N N . SER A 1 261 ? -3.843 -11.810 6.416 1.00 95.88 261 SER A N 1
ATOM 2004 C CA . SER A 1 261 ? -2.979 -11.845 5.251 1.00 95.88 261 SER A CA 1
ATOM 2005 C C . SER A 1 261 ? -3.572 -12.764 4.190 1.00 95.88 261 SER A C 1
ATOM 2007 O O . SER A 1 261 ? -4.455 -13.578 4.479 1.00 95.88 261 SER A O 1
ATOM 2009 N N . ILE A 1 262 ? -3.086 -12.618 2.964 1.00 97.38 262 ILE A N 1
ATOM 2010 C CA . ILE A 1 262 ? -3.350 -13.518 1.840 1.00 97.38 262 ILE A CA 1
ATOM 2011 C C . ILE A 1 262 ? -2.035 -13.843 1.141 1.00 97.38 262 ILE A C 1
ATOM 2013 O O . ILE A 1 262 ? -1.110 -13.033 1.128 1.00 97.38 262 ILE A O 1
ATOM 2017 N N . GLU A 1 263 ? -1.960 -15.017 0.531 1.00 96.81 263 GLU A N 1
ATOM 2018 C CA . GLU A 1 263 ? -0.843 -15.390 -0.330 1.00 96.81 263 GLU A CA 1
ATOM 2019 C C . GLU A 1 263 ? -1.205 -15.058 -1.783 1.00 96.81 263 GLU A C 1
ATOM 2021 O O . GLU A 1 263 ? -2.171 -15.595 -2.323 1.00 96.81 263 GLU A O 1
ATOM 2026 N N . LEU A 1 264 ? -0.463 -14.138 -2.409 1.00 96.75 264 LEU A N 1
ATOM 2027 C CA . LEU A 1 264 ? -0.675 -13.768 -3.813 1.00 96.75 264 LEU A CA 1
ATOM 2028 C C . LEU A 1 264 ? -0.083 -14.813 -4.763 1.00 96.75 264 LEU A C 1
ATOM 2030 O O . LEU A 1 264 ? -0.653 -15.111 -5.809 1.00 96.75 264 LEU A O 1
ATOM 2034 N N . LEU A 1 265 ? 1.087 -15.336 -4.401 1.00 96.38 265 LEU A N 1
ATOM 2035 C CA . LEU A 1 265 ? 1.852 -16.364 -5.104 1.00 96.38 265 LEU A CA 1
ATOM 2036 C C . LEU A 1 265 ? 2.613 -17.182 -4.055 1.00 96.38 265 LEU A C 1
ATOM 2038 O O . LEU A 1 265 ? 2.864 -16.643 -2.980 1.00 96.38 265 LEU A O 1
ATOM 2042 N N . PRO A 1 266 ? 3.049 -18.420 -4.352 1.00 94.25 266 PRO A N 1
ATOM 2043 C CA . PRO A 1 266 ? 3.857 -19.205 -3.422 1.00 94.25 266 PRO A CA 1
ATOM 2044 C C . PRO A 1 266 ? 5.049 -18.411 -2.861 1.00 94.25 266 PRO A C 1
ATOM 2046 O O . PRO A 1 266 ? 5.964 -18.055 -3.604 1.00 94.25 266 PRO A O 1
ATOM 2049 N N . GLY A 1 267 ? 5.030 -18.131 -1.556 1.00 91.75 267 GLY A N 1
ATOM 2050 C CA . GLY A 1 267 ? 6.067 -17.359 -0.859 1.00 91.75 267 GLY A CA 1
ATOM 2051 C C . GLY A 1 267 ? 5.934 -15.830 -0.930 1.00 91.75 267 GLY A C 1
ATOM 2052 O O . GLY A 1 267 ? 6.755 -15.133 -0.334 1.00 91.75 267 GLY A O 1
ATOM 2053 N N . LEU A 1 268 ? 4.909 -15.297 -1.603 1.00 95.81 268 LEU A N 1
ATOM 2054 C CA . LEU A 1 268 ? 4.573 -13.872 -1.635 1.00 95.81 268 LEU A CA 1
ATOM 2055 C C . LEU A 1 268 ? 3.261 -13.627 -0.883 1.00 95.81 268 LEU A C 1
ATOM 2057 O O . LEU A 1 268 ? 2.170 -13.640 -1.458 1.00 95.81 268 LEU A O 1
ATOM 2061 N N . THR A 1 269 ? 3.392 -13.373 0.414 1.00 96.38 269 THR A N 1
ATOM 2062 C CA . THR A 1 269 ? 2.277 -13.040 1.306 1.00 96.38 269 THR A CA 1
ATOM 2063 C C . THR A 1 269 ? 2.145 -11.534 1.466 1.00 96.38 269 THR A C 1
ATOM 2065 O O . THR A 1 269 ? 3.140 -10.819 1.591 1.00 96.38 269 THR A O 1
ATOM 2068 N N . VAL A 1 270 ? 0.903 -11.063 1.496 1.00 96.62 270 VAL A N 1
ATOM 2069 C CA . VAL A 1 270 ? 0.543 -9.668 1.727 1.00 96.62 270 VAL A CA 1
ATOM 2070 C C . VAL A 1 270 ? -0.348 -9.578 2.956 1.00 96.62 270 VAL A C 1
ATOM 2072 O O . VAL A 1 270 ? -1.371 -10.259 3.045 1.00 96.62 270 VAL A O 1
ATOM 2075 N N . ASP A 1 271 ? 0.049 -8.725 3.894 1.00 95.44 271 ASP A N 1
ATOM 2076 C CA . ASP A 1 271 ? -0.697 -8.472 5.122 1.00 95.44 271 ASP A CA 1
ATOM 2077 C C . ASP A 1 271 ? -1.796 -7.431 4.899 1.00 95.44 271 ASP A C 1
ATOM 2079 O O . ASP A 1 271 ? -1.706 -6.580 4.011 1.00 95.44 271 ASP A O 1
ATOM 2083 N N . PHE A 1 272 ? -2.818 -7.473 5.747 1.00 93.19 272 PHE A N 1
ATOM 2084 C CA . PHE A 1 272 ? -3.838 -6.439 5.832 1.00 93.19 272 PHE A CA 1
ATOM 2085 C C . PHE A 1 272 ? -3.596 -5.570 7.064 1.00 93.19 272 PHE A C 1
ATOM 2087 O O . PHE A 1 272 ? -3.437 -6.059 8.182 1.00 93.19 272 PHE A O 1
ATOM 2094 N N . GLU A 1 273 ? -3.603 -4.263 6.852 1.00 88.06 273 GLU A N 1
ATOM 2095 C CA . GLU A 1 273 ? -3.808 -3.272 7.889 1.00 88.06 273 GLU A CA 1
ATOM 2096 C C . GLU A 1 273 ? -5.312 -3.053 8.043 1.00 88.06 273 GLU A C 1
ATOM 2098 O O . GLU A 1 273 ? -5.993 -2.602 7.123 1.00 88.06 273 GLU A O 1
ATOM 2103 N N . HIS A 1 274 ? -5.846 -3.412 9.203 1.00 77.38 274 HIS A N 1
ATOM 2104 C CA . HIS A 1 274 ? -7.247 -3.187 9.545 1.00 77.38 274 HIS A CA 1
ATOM 2105 C C . HIS A 1 274 ? -7.414 -1.786 10.129 1.00 77.38 274 HIS A C 1
ATOM 2107 O O . HIS A 1 274 ? -6.536 -1.308 10.848 1.00 77.38 274 HIS A O 1
ATOM 2113 N N . ALA A 1 275 ? -8.554 -1.156 9.827 1.00 59.69 275 ALA A N 1
ATOM 2114 C CA . ALA A 1 275 ? -8.888 0.220 10.195 1.00 59.69 275 ALA A CA 1
ATOM 2115 C C . ALA A 1 275 ? -8.362 0.673 11.577 1.00 59.69 275 ALA A C 1
ATOM 2117 O O . ALA A 1 275 ? -8.552 0.021 12.610 1.00 59.69 275 ALA A O 1
ATOM 2118 N N . ALA A 1 276 ? -7.705 1.832 11.522 1.00 70.06 276 ALA A N 1
ATOM 2119 C CA . ALA A 1 276 ? -6.736 2.377 12.456 1.00 70.06 276 ALA A CA 1
ATOM 2120 C C . ALA A 1 276 ? -7.294 2.862 13.814 1.00 70.06 276 ALA A C 1
ATOM 2122 O O . ALA A 1 276 ? -8.497 2.907 14.071 1.00 70.06 276 ALA A O 1
ATOM 2123 N N . LEU A 1 277 ? -6.369 3.299 14.677 1.00 82.00 277 LEU A N 1
ATOM 2124 C CA . LEU A 1 277 ? -6.596 3.965 15.967 1.00 82.00 277 LEU A CA 1
ATOM 2125 C C . LEU A 1 277 ? -7.792 4.954 16.013 1.00 82.00 277 LEU A C 1
ATOM 2127 O O . LEU A 1 277 ? -8.502 4.911 17.025 1.00 82.00 277 LEU A O 1
ATOM 2131 N N . PRO A 1 278 ? -8.084 5.780 14.976 1.00 86.94 278 PRO A N 1
ATOM 2132 C CA . PRO A 1 278 ? -9.268 6.638 14.951 1.00 86.94 278 PRO A CA 1
ATOM 2133 C C . PRO A 1 278 ? -10.569 5.902 15.253 1.00 86.94 278 PRO A C 1
ATOM 2135 O O . PRO A 1 278 ? -11.323 6.352 16.107 1.00 86.94 278 PRO A O 1
ATOM 2138 N N . TYR A 1 279 ? -10.792 4.723 14.667 1.00 85.69 279 TYR A N 1
ATOM 2139 C CA . TYR A 1 279 ? -12.018 3.955 14.891 1.00 85.69 279 TYR A CA 1
ATOM 2140 C C . TYR A 1 279 ? -12.196 3.555 16.362 1.00 85.69 279 TYR A C 1
ATOM 2142 O O . TYR A 1 279 ? -13.309 3.572 16.896 1.00 85.69 279 TYR A O 1
ATOM 2150 N N . GLN A 1 280 ? -11.099 3.220 17.045 1.00 90.75 280 GLN A N 1
ATOM 2151 C CA . GLN A 1 280 ? -11.148 2.853 18.459 1.00 90.75 280 GLN A CA 1
ATOM 2152 C C . GLN A 1 280 ? -11.474 4.068 19.334 1.00 90.75 280 GLN A C 1
ATOM 2154 O O . GLN A 1 280 ? -12.342 3.986 20.202 1.00 90.75 280 GLN A O 1
ATOM 2159 N N . VAL A 1 281 ? -10.853 5.220 19.060 1.00 94.56 281 VAL A N 1
ATOM 2160 C CA . VAL A 1 281 ? -11.164 6.485 19.750 1.00 94.56 281 VAL A CA 1
ATOM 2161 C C . VAL A 1 281 ? -12.609 6.911 19.475 1.00 94.56 281 VAL A C 1
ATOM 2163 O O . VAL A 1 281 ? -13.339 7.287 20.399 1.00 94.56 281 VAL A O 1
ATOM 2166 N N . GLN A 1 282 ? -13.047 6.781 18.222 1.00 93.50 282 GLN A N 1
ATOM 2167 C CA . GLN A 1 282 ? -14.396 7.111 17.795 1.00 93.50 282 GLN A CA 1
ATOM 2168 C C . GLN A 1 282 ? -15.435 6.266 18.542 1.00 93.50 282 GLN A C 1
ATOM 2170 O O . GLN A 1 282 ? -16.417 6.777 19.092 1.00 93.50 282 GLN A O 1
ATOM 2175 N N . SER A 1 283 ? -15.177 4.963 18.636 1.00 92.69 283 SER A N 1
ATOM 2176 C CA . SER A 1 283 ? -16.048 4.006 19.312 1.00 92.69 283 SER A CA 1
ATOM 2177 C C . SER A 1 283 ? -16.102 4.225 20.826 1.00 92.69 283 SER A C 1
ATOM 2179 O O . SER A 1 283 ? -17.194 4.173 21.399 1.00 92.69 283 SER A O 1
ATOM 2181 N N . CYS A 1 284 ? -14.977 4.548 21.477 1.00 96.62 284 CYS A N 1
ATOM 2182 C CA . CYS A 1 284 ? -14.955 4.935 22.893 1.00 96.62 284 CYS A CA 1
ATOM 2183 C C . CYS A 1 284 ? -15.853 6.148 23.154 1.00 96.62 284 CYS A C 1
ATOM 2185 O O . CYS A 1 284 ? -16.745 6.102 24.004 1.00 96.62 284 CYS A O 1
ATOM 2187 N N . SER A 1 285 ? -15.662 7.225 22.390 1.00 97.19 285 SER A N 1
ATOM 2188 C CA . SER A 1 285 ? -16.426 8.453 22.605 1.00 97.19 285 SER A CA 1
ATOM 2189 C C . SER A 1 285 ? -17.908 8.295 22.224 1.00 97.19 285 SER A C 1
ATOM 2191 O O . SER A 1 285 ? -18.779 8.757 22.962 1.00 97.19 285 SER A O 1
ATOM 2193 N N . ASN A 1 286 ? -18.231 7.546 21.163 1.00 93.81 286 ASN A N 1
ATOM 2194 C CA . ASN A 1 286 ? -19.620 7.238 20.806 1.00 93.81 286 ASN A CA 1
ATOM 2195 C C . ASN A 1 286 ? -20.304 6.392 21.890 1.00 93.81 286 ASN A C 1
ATOM 2197 O O . ASN A 1 286 ? -21.437 6.685 22.265 1.00 93.81 286 ASN A O 1
ATOM 2201 N N . THR A 1 287 ? -19.614 5.390 22.446 1.00 94.88 287 THR A N 1
ATOM 2202 C CA . THR A 1 287 ? -20.146 4.564 23.545 1.00 94.88 287 THR A CA 1
ATOM 2203 C C . THR A 1 287 ? -20.504 5.420 24.759 1.00 94.88 287 THR A C 1
ATOM 2205 O O . THR A 1 287 ? -21.603 5.281 25.299 1.00 94.88 287 THR A O 1
ATOM 2208 N N . ALA A 1 288 ? -19.618 6.342 25.145 1.00 95.56 288 ALA A N 1
ATOM 2209 C CA . ALA A 1 288 ? -19.831 7.215 26.292 1.00 95.56 288 ALA A CA 1
ATOM 2210 C C . ALA A 1 288 ? -20.993 8.202 26.065 1.00 95.56 288 ALA A C 1
ATOM 2212 O O . ALA A 1 288 ? -21.906 8.281 26.885 1.00 95.56 288 ALA A O 1
ATOM 2213 N N . LYS A 1 289 ? -21.040 8.890 24.915 1.00 94.19 289 LYS A N 1
ATOM 2214 C CA . LYS A 1 289 ? -22.143 9.816 24.588 1.00 94.19 289 LYS A CA 1
ATOM 2215 C C . LYS A 1 289 ? -23.493 9.112 24.456 1.00 94.19 289 LYS A C 1
ATOM 2217 O O . LYS A 1 289 ? -24.507 9.604 24.950 1.00 94.19 289 LYS A O 1
ATOM 2222 N N . PHE A 1 290 ? -23.530 7.959 23.786 1.00 90.44 290 PHE A N 1
ATOM 2223 C CA . PHE A 1 290 ? -24.780 7.227 23.581 1.00 90.44 290 PHE A CA 1
ATOM 2224 C C . PHE A 1 290 ? -25.326 6.614 24.865 1.00 90.44 290 PHE A C 1
ATOM 2226 O O . PHE A 1 290 ? -26.533 6.396 24.939 1.00 90.44 290 PHE A O 1
ATOM 2233 N N . LEU A 1 291 ? -24.489 6.371 25.881 1.00 93.19 291 LEU A N 1
ATOM 2234 C CA . LEU A 1 291 ? -24.980 6.060 27.220 1.00 93.19 291 LEU A CA 1
ATOM 2235 C C . LEU A 1 291 ? -25.890 7.189 27.713 1.00 93.19 291 LEU A C 1
ATOM 2237 O O . LEU A 1 291 ? -27.062 6.930 27.963 1.00 93.19 291 LEU A O 1
ATOM 2241 N N . ALA A 1 292 ? -25.410 8.434 27.755 1.00 91.88 292 ALA A N 1
ATOM 2242 C CA . ALA A 1 292 ? -26.218 9.568 28.210 1.00 91.88 292 ALA A CA 1
ATOM 2243 C C . ALA A 1 292 ? -27.502 9.740 27.376 1.00 91.88 292 ALA A C 1
ATOM 2245 O O . ALA A 1 292 ? -28.599 9.855 27.925 1.00 91.88 292 ALA A O 1
ATOM 2246 N N . SER A 1 293 ? -27.387 9.675 26.044 1.00 91.06 293 SER A N 1
ATOM 2247 C CA . SER A 1 293 ? -28.539 9.808 25.140 1.00 91.06 293 SER A CA 1
ATOM 2248 C C . SER A 1 293 ? -29.611 8.740 25.387 1.00 91.06 293 SER A C 1
ATOM 2250 O O . SER A 1 293 ? -30.796 9.062 25.433 1.00 91.06 293 SER A O 1
ATOM 2252 N N . ARG A 1 294 ? -29.217 7.480 25.612 1.00 92.00 294 ARG A N 1
ATOM 2253 C CA . ARG A 1 294 ? -30.160 6.372 25.847 1.00 92.00 294 ARG A CA 1
ATOM 2254 C C . ARG A 1 294 ? -30.891 6.471 27.183 1.00 92.00 294 ARG A C 1
ATOM 2256 O O . ARG A 1 294 ? -32.011 5.985 27.281 1.00 92.00 294 ARG A O 1
ATOM 2263 N N . PHE A 1 295 ? -30.306 7.142 28.172 1.00 93.31 295 PHE A N 1
ATOM 2264 C CA . PHE A 1 295 ? -30.980 7.470 29.434 1.00 93.31 295 PHE A CA 1
ATOM 2265 C C . PHE A 1 295 ? -31.861 8.729 29.354 1.00 93.31 295 PHE A C 1
ATOM 2267 O O . PHE A 1 295 ? -32.505 9.105 30.339 1.00 93.31 295 PHE A O 1
ATOM 2274 N N . GLY A 1 296 ? -31.940 9.352 28.174 1.00 90.25 296 GLY A N 1
ATOM 2275 C CA . GLY A 1 296 ? -32.797 10.499 27.901 1.00 90.25 296 GLY A CA 1
ATOM 2276 C C . GLY A 1 296 ? -32.125 11.851 28.121 1.00 90.25 296 GLY A C 1
ATOM 2277 O O . GLY A 1 296 ? -32.835 12.844 28.262 1.00 90.25 296 GLY A O 1
ATOM 2278 N N . ALA A 1 297 ? -30.787 11.919 28.153 1.00 90.94 297 ALA A N 1
ATOM 2279 C CA . ALA A 1 297 ? -30.093 13.203 28.199 1.00 90.94 297 ALA A CA 1
ATOM 2280 C C . ALA A 1 297 ? -30.436 14.017 26.937 1.00 90.94 297 ALA A C 1
ATOM 2282 O O . ALA A 1 297 ? -30.271 13.509 25.818 1.00 90.94 297 ALA A O 1
ATOM 2283 N N . PRO A 1 298 ? -30.920 15.262 27.079 1.00 86.81 298 PRO A N 1
ATOM 2284 C CA . PRO A 1 298 ? -31.250 16.088 25.929 1.00 86.81 298 PRO A CA 1
ATOM 2285 C C . PRO A 1 298 ? -29.980 16.554 25.205 1.00 86.81 298 PRO A C 1
ATOM 2287 O O . PRO A 1 298 ? -28.919 16.693 25.805 1.00 86.81 298 PRO A O 1
ATOM 2290 N N . ASN A 1 299 ? -30.114 16.859 23.912 1.00 85.38 299 ASN A N 1
ATOM 2291 C CA . ASN A 1 299 ? -29.106 17.569 23.113 1.00 85.38 299 ASN A CA 1
ATOM 2292 C C . ASN A 1 299 ? -27.719 16.905 23.017 1.00 85.38 299 ASN A C 1
ATOM 2294 O O . ASN A 1 299 ? -26.729 17.601 22.808 1.00 85.38 299 ASN A O 1
ATOM 2298 N N . ILE A 1 300 ? -27.621 15.576 23.117 1.00 91.06 300 ILE A N 1
ATOM 2299 C CA . ILE A 1 300 ? -26.350 14.880 22.878 1.00 91.06 300 ILE A CA 1
ATOM 2300 C C . ILE A 1 300 ? -25.977 14.986 21.387 1.00 91.06 300 ILE A C 1
ATOM 2302 O O . ILE A 1 300 ? -26.701 14.453 20.540 1.00 91.06 300 ILE A O 1
ATOM 2306 N N . PRO A 1 301 ? -24.859 15.645 21.032 1.00 89.31 301 PRO A N 1
ATOM 2307 C CA . PRO A 1 301 ? -24.499 15.870 19.640 1.00 89.31 301 PRO A CA 1
ATOM 2308 C C . PRO A 1 301 ? -24.002 14.589 18.961 1.00 89.31 301 PRO A C 1
ATOM 2310 O O . PRO A 1 301 ? -23.271 13.775 19.543 1.00 89.31 301 PRO A O 1
ATOM 2313 N N . THR A 1 302 ? -24.330 14.449 17.677 1.00 87.00 302 THR A N 1
ATOM 2314 C CA . THR A 1 302 ? -23.641 13.505 16.788 1.00 87.00 302 THR A CA 1
ATOM 2315 C C . THR A 1 302 ? -22.334 14.146 16.334 1.00 87.00 302 THR A C 1
ATOM 2317 O O . THR A 1 302 ? -22.321 15.322 15.982 1.00 87.00 302 THR A O 1
ATOM 2320 N N . PHE A 1 303 ? -21.235 13.395 16.389 1.00 88.25 303 PHE A N 1
ATOM 2321 C CA . PHE A 1 303 ? -19.957 13.823 15.817 1.00 88.25 303 PHE A CA 1
ATOM 2322 C C . PHE A 1 303 ? -19.774 13.064 14.511 1.00 88.25 303 PHE A C 1
ATOM 2324 O O . PHE A 1 303 ? -20.051 11.866 14.476 1.00 88.25 303 PHE A O 1
ATOM 2331 N N . GLU A 1 304 ? -19.372 13.761 13.455 1.00 82.44 304 GLU A N 1
ATOM 2332 C CA . GLU A 1 304 ? -18.965 13.111 12.213 1.00 82.44 304 GLU A CA 1
ATOM 2333 C C . GLU A 1 304 ? -17.608 12.434 12.424 1.00 82.44 304 GLU A C 1
ATOM 2335 O O . GLU A 1 304 ? -16.734 12.994 13.078 1.00 82.44 304 GLU A O 1
ATOM 2340 N N . ASP A 1 305 ? -17.440 11.230 11.882 1.00 79.62 305 ASP A N 1
ATOM 2341 C CA . ASP A 1 305 ? -16.218 10.434 12.026 1.00 79.62 305 ASP A CA 1
ATOM 2342 C C . ASP A 1 305 ? -15.186 10.838 10.950 1.00 79.62 305 ASP A C 1
ATOM 2344 O O . ASP A 1 305 ? -14.875 10.064 10.045 1.00 79.62 305 ASP A O 1
ATOM 2348 N N . ASN A 1 306 ? -14.706 12.084 11.009 1.00 76.44 306 ASN A N 1
ATOM 2349 C CA . ASN A 1 306 ? -13.806 12.700 10.020 1.00 76.44 306 ASN A CA 1
ATOM 2350 C C . ASN A 1 306 ? -12.425 13.088 10.594 1.00 76.44 306 ASN A C 1
ATOM 2352 O O . ASN A 1 306 ? -11.731 13.945 10.048 1.00 76.44 306 ASN A O 1
ATOM 2356 N N . GLU A 1 307 ? -12.006 12.479 11.706 1.00 82.31 307 GLU A N 1
ATOM 2357 C CA . GLU A 1 307 ? -10.723 12.778 12.342 1.00 82.31 307 GLU A CA 1
ATOM 2358 C C . GLU A 1 307 ? -9.522 12.207 11.565 1.00 82.31 307 GLU A C 1
ATOM 2360 O O . GLU A 1 307 ? -9.290 11.001 11.537 1.00 82.31 307 GLU A O 1
ATOM 2365 N N . GLU A 1 308 ? -8.714 13.099 10.989 1.00 70.12 308 GLU A N 1
ATOM 2366 C CA . GLU A 1 308 ? -7.506 12.743 10.219 1.00 70.12 308 GLU A CA 1
ATOM 2367 C C . GLU A 1 308 ? -6.177 12.816 11.005 1.00 70.12 308 GLU A C 1
ATOM 2369 O O . GLU A 1 308 ? -5.166 12.271 10.565 1.00 70.12 308 GLU A O 1
ATOM 2374 N N . THR A 1 309 ? -6.142 13.482 12.167 1.00 72.81 309 THR A N 1
ATOM 2375 C CA . THR A 1 309 ? -4.905 13.734 12.936 1.00 72.81 309 THR A CA 1
ATOM 2376 C C . THR A 1 309 ? -5.052 13.362 14.413 1.00 72.81 309 THR A C 1
ATOM 2378 O O . THR A 1 309 ? -6.160 13.255 14.938 1.00 72.81 309 THR A O 1
ATOM 2381 N N . PHE A 1 310 ? -3.931 13.205 15.131 1.00 77.56 310 PHE A N 1
ATOM 2382 C CA . PHE A 1 310 ? -3.960 13.013 16.590 1.00 77.56 310 PHE A CA 1
ATOM 2383 C C . PHE A 1 310 ? -4.608 14.189 17.328 1.00 77.56 310 PHE A C 1
ATOM 2385 O O . PHE A 1 310 ? -5.299 13.963 18.318 1.00 77.56 310 PHE A O 1
ATOM 2392 N N . GLU A 1 311 ? -4.424 15.416 16.840 1.00 85.50 311 GLU A N 1
ATOM 2393 C CA . GLU A 1 311 ? -5.066 16.613 17.393 1.00 85.50 311 GLU A CA 1
ATOM 2394 C C . GLU A 1 311 ? -6.589 16.525 17.234 1.00 85.50 311 GLU A C 1
ATOM 2396 O O . GLU A 1 311 ? -7.310 16.709 18.209 1.00 85.50 311 GLU A O 1
ATOM 2401 N N . HIS A 1 312 ? -7.092 16.102 16.066 1.00 90.00 312 HIS A N 1
ATOM 2402 C CA . HIS A 1 312 ? -8.529 15.872 15.866 1.00 90.00 312 HIS A CA 1
ATOM 2403 C C . HIS A 1 312 ? -9.081 14.798 16.820 1.00 90.00 312 HIS A C 1
ATOM 2405 O O . HIS A 1 312 ? -10.169 14.952 17.377 1.00 90.00 312 HIS A O 1
ATOM 2411 N N . LEU A 1 313 ? -8.324 13.719 17.057 1.00 92.56 313 LEU A N 1
ATOM 2412 C CA . LEU A 1 313 ? -8.712 12.669 18.004 1.00 92.56 313 LEU A CA 1
ATOM 2413 C C . LEU A 1 313 ? -8.734 13.170 19.455 1.00 92.56 313 LEU A C 1
ATOM 2415 O O . LEU A 1 313 ? -9.650 12.832 20.205 1.00 92.56 313 LEU A O 1
ATOM 2419 N N . GLN A 1 314 ? -7.752 13.980 19.856 1.00 95.19 314 GLN A N 1
ATOM 2420 C CA . GLN A 1 314 ? -7.716 14.616 21.175 1.00 95.19 314 GLN A CA 1
ATOM 2421 C C . GLN A 1 314 ? -8.880 15.594 21.350 1.00 95.19 314 GLN A C 1
ATOM 2423 O O . GLN A 1 314 ? -9.562 15.541 22.373 1.00 95.19 314 GLN A O 1
ATOM 2428 N N . ASP A 1 315 ? -9.175 16.401 20.332 1.00 97.00 315 ASP A N 1
ATOM 2429 C CA . ASP A 1 315 ? -10.320 17.310 20.313 1.00 97.00 315 ASP A CA 1
ATOM 2430 C C . ASP A 1 315 ? -11.640 16.554 20.450 1.00 97.00 315 ASP A C 1
ATOM 2432 O O . ASP A 1 315 ? -12.526 16.974 21.195 1.00 97.00 315 ASP A O 1
ATOM 2436 N N . ARG A 1 316 ? -11.787 15.409 19.774 1.00 97.06 316 ARG A N 1
ATOM 2437 C CA . ARG A 1 316 ? -12.964 14.546 19.929 1.00 97.06 316 ARG A CA 1
ATOM 2438 C C . ARG A 1 316 ? -13.107 14.060 21.367 1.00 97.06 316 ARG A C 1
ATOM 2440 O O . ARG A 1 316 ? -14.216 14.075 21.907 1.00 97.06 316 ARG A O 1
ATOM 2447 N N . ILE A 1 317 ? -12.011 13.625 21.991 1.00 97.81 317 ILE A N 1
ATOM 2448 C CA . ILE A 1 317 ? -12.002 13.188 23.394 1.00 97.81 317 ILE A CA 1
ATOM 2449 C C . ILE A 1 317 ? -12.408 14.354 24.303 1.00 97.81 317 ILE A C 1
ATOM 2451 O O . ILE A 1 317 ? -13.333 14.192 25.096 1.00 97.81 317 ILE A O 1
ATOM 2455 N N . ALA A 1 318 ? -11.801 15.531 24.138 1.00 98.00 318 ALA A N 1
ATOM 2456 C CA . ALA A 1 318 ? -12.103 16.725 24.927 1.00 98.00 318 ALA A CA 1
ATOM 2457 C C . ALA A 1 318 ? -13.575 17.151 24.794 1.00 98.00 318 ALA A C 1
ATOM 2459 O O . ALA A 1 318 ? -14.270 17.271 25.800 1.00 98.00 318 ALA A O 1
ATOM 2460 N N . LYS A 1 319 ? -14.095 17.255 23.563 1.00 97.38 319 LYS A N 1
ATOM 2461 C CA . LYS A 1 319 ? -15.514 17.555 23.290 1.00 97.38 319 LYS A CA 1
ATOM 2462 C C . LYS A 1 319 ? -16.454 16.513 23.888 1.00 97.38 319 LYS A C 1
ATOM 2464 O O . LYS A 1 319 ? -17.569 16.827 24.288 1.00 97.38 319 LYS A O 1
ATOM 2469 N N . THR A 1 320 ? -16.037 15.249 23.928 1.00 97.50 320 THR A N 1
ATOM 2470 C CA . THR A 1 320 ? -16.839 14.185 24.544 1.00 97.50 320 THR A CA 1
ATOM 2471 C C . THR A 1 320 ? -16.916 14.348 26.050 1.00 97.50 320 THR A C 1
ATOM 2473 O O . THR A 1 320 ? -17.999 14.208 26.607 1.00 97.50 320 THR A O 1
ATOM 2476 N N . ILE A 1 321 ? -15.787 14.648 26.693 1.00 97.06 321 ILE A N 1
ATOM 2477 C CA . ILE A 1 321 ? -15.731 14.925 28.130 1.00 97.06 321 ILE A CA 1
ATOM 2478 C C . ILE A 1 321 ? -16.618 16.131 28.450 1.00 97.06 321 ILE A C 1
ATOM 2480 O O . ILE A 1 321 ? -17.503 16.002 29.285 1.00 97.06 321 ILE A O 1
ATOM 2484 N N . GLU A 1 322 ? -16.483 17.231 27.706 1.00 96.62 322 GLU A N 1
ATOM 2485 C CA . GLU A 1 322 ? -17.306 18.436 27.875 1.00 96.62 322 GLU A CA 1
ATOM 2486 C C . GLU A 1 322 ? -18.808 18.133 27.757 1.00 96.62 322 GLU A C 1
ATOM 2488 O O . GLU A 1 322 ? -19.606 18.565 28.587 1.00 96.62 322 GLU A O 1
ATOM 2493 N N . VAL A 1 323 ? -19.221 17.349 26.754 1.00 94.81 323 VAL A N 1
ATOM 2494 C CA . VAL A 1 323 ? -20.623 16.922 26.617 1.00 94.81 323 VAL A CA 1
ATOM 2495 C C . VAL A 1 323 ? -21.092 16.163 27.859 1.00 94.81 323 VAL A C 1
ATOM 2497 O O . VAL A 1 323 ? -22.191 16.424 28.338 1.00 94.81 323 VAL A O 1
ATOM 2500 N N . LEU A 1 324 ? -20.284 15.233 28.374 1.00 94.56 324 LEU A N 1
ATOM 2501 C CA . LEU A 1 324 ? -20.649 14.387 29.514 1.00 94.56 324 LEU A CA 1
ATOM 2502 C C . LEU A 1 324 ? -20.651 15.147 30.845 1.00 94.56 324 LEU A C 1
ATOM 2504 O O . LEU A 1 324 ? -21.512 14.880 31.676 1.00 94.56 324 LEU A O 1
ATOM 2508 N N . GLU A 1 325 ? -19.752 16.113 31.034 1.00 95.44 325 GLU A N 1
ATOM 2509 C CA . GLU A 1 325 ? -19.721 16.993 32.214 1.00 95.44 325 GLU A CA 1
ATOM 2510 C C . GLU A 1 325 ? -20.978 17.869 32.327 1.00 95.44 325 GLU A C 1
ATOM 2512 O O . GLU A 1 325 ? -21.361 18.266 33.425 1.00 95.44 325 GLU A O 1
ATOM 2517 N N . ASN A 1 326 ? -21.647 18.135 31.202 1.00 93.31 326 ASN A N 1
ATOM 2518 C CA . ASN A 1 326 ? -22.897 18.893 31.151 1.00 93.31 326 ASN A CA 1
ATOM 2519 C C . ASN A 1 326 ? -24.161 18.017 31.268 1.00 93.31 326 ASN A C 1
ATOM 2521 O O . ASN A 1 326 ? -25.274 18.547 31.232 1.00 93.31 326 ASN A O 1
ATOM 2525 N N . VAL A 1 327 ? -24.029 16.691 31.391 1.00 94.38 327 VAL A N 1
ATOM 2526 C CA . VAL A 1 327 ? -25.181 15.802 31.601 1.00 94.38 327 VAL A CA 1
ATOM 2527 C C . VAL A 1 327 ? -25.603 15.857 33.065 1.00 94.38 327 VAL A C 1
ATOM 2529 O O . VAL A 1 327 ? -24.818 15.549 33.958 1.00 94.38 327 VAL A O 1
ATOM 2532 N N . ASP A 1 328 ? -26.869 16.198 33.304 1.00 94.50 328 ASP A N 1
ATOM 2533 C CA . ASP A 1 328 ? -27.470 16.153 34.638 1.00 94.50 328 ASP A CA 1
ATOM 2534 C C . ASP A 1 328 ? -27.437 14.710 35.192 1.00 94.50 328 ASP A C 1
ATOM 2536 O O . ASP A 1 328 ? -28.022 13.812 34.573 1.00 94.50 328 ASP A O 1
ATOM 2540 N N . PRO A 1 329 ? -26.780 14.455 36.343 1.00 93.50 329 PRO A N 1
ATOM 2541 C CA . PRO A 1 329 ? -26.716 13.127 36.949 1.00 93.50 329 PRO A CA 1
ATOM 2542 C C . PRO A 1 329 ? -28.085 12.481 37.201 1.00 93.50 329 PRO A C 1
ATOM 2544 O O . PRO A 1 329 ? -28.198 11.254 37.133 1.00 93.50 329 PRO A O 1
ATOM 2547 N N . ASP A 1 330 ? -29.141 13.270 37.424 1.00 94.31 330 ASP A N 1
ATOM 2548 C CA . ASP A 1 330 ? -30.506 12.767 37.650 1.00 94.31 330 ASP A CA 1
ATOM 2549 C C . ASP A 1 330 ? -31.118 12.120 36.392 1.00 94.31 330 ASP A C 1
ATOM 2551 O O . ASP A 1 330 ? -32.109 11.384 36.449 1.00 94.31 330 ASP A O 1
ATOM 2555 N N . VAL A 1 331 ? -30.487 12.308 35.227 1.00 92.44 331 VAL A N 1
ATOM 2556 C CA . VAL A 1 331 ? -30.812 11.556 34.013 1.00 92.44 331 VAL A CA 1
ATOM 2557 C C . VAL A 1 331 ? -30.474 10.071 34.165 1.00 92.44 331 VAL A C 1
ATOM 2559 O O . VAL A 1 331 ? -31.114 9.255 33.505 1.00 92.44 331 VAL A O 1
ATOM 2562 N N . ILE A 1 332 ? -29.524 9.695 35.023 1.00 92.12 332 ILE A N 1
ATOM 2563 C CA . ILE A 1 332 ? -29.049 8.310 35.170 1.00 92.12 332 ILE A CA 1
ATOM 2564 C C . ILE A 1 332 ? -29.350 7.752 36.568 1.00 92.12 332 ILE A C 1
ATOM 2566 O O . ILE A 1 332 ? -29.731 6.586 36.687 1.00 92.12 332 ILE A O 1
ATOM 2570 N N . ASN A 1 333 ? -29.206 8.562 37.618 1.00 94.12 333 ASN A N 1
ATOM 2571 C CA . ASN A 1 333 ? -29.364 8.120 39.004 1.00 94.12 333 ASN A CA 1
ATOM 2572 C C . ASN A 1 333 ? -30.766 7.548 39.276 1.00 94.12 333 ASN A C 1
ATOM 2574 O O . ASN A 1 333 ? -31.776 8.151 38.917 1.00 94.12 333 ASN A O 1
ATOM 2578 N N . GLY A 1 334 ? -30.832 6.383 39.930 1.00 94.25 334 GLY A N 1
ATOM 2579 C CA . GLY A 1 334 ? -32.099 5.736 40.294 1.00 94.25 334 GLY A CA 1
ATOM 2580 C C . GLY A 1 334 ? -32.875 5.128 39.118 1.00 94.25 334 GLY A C 1
ATOM 2581 O O . GLY A 1 334 ? -34.063 4.832 39.254 1.00 94.25 334 GLY A O 1
ATOM 2582 N N . LYS A 1 335 ? -32.242 4.984 37.943 1.00 95.12 335 LYS A N 1
ATOM 2583 C CA . LYS A 1 335 ? -32.849 4.407 36.732 1.00 95.12 335 LYS A CA 1
ATOM 2584 C C . LYS A 1 335 ? -32.339 3.001 36.416 1.00 95.12 335 LYS A C 1
ATOM 2586 O O . LYS A 1 335 ? -32.259 2.611 35.254 1.00 95.12 335 LYS A O 1
ATOM 2591 N N . GLU A 1 336 ? -31.998 2.219 37.431 1.00 96.75 336 GLU A N 1
ATOM 2592 C CA . GLU A 1 336 ? -31.467 0.863 37.277 1.00 96.75 336 GLU A CA 1
ATOM 2593 C C . GLU A 1 336 ? -32.430 -0.050 36.501 1.00 96.75 336 GLU A C 1
ATOM 2595 O O . GLU A 1 336 ? -31.994 -0.819 35.642 1.00 96.75 336 GLU A O 1
ATOM 2600 N N . ASP A 1 337 ? -33.735 0.093 36.744 1.00 97.06 337 ASP A N 1
ATOM 2601 C CA . ASP A 1 337 ? -34.788 -0.741 36.155 1.00 97.06 337 ASP A CA 1
ATOM 2602 C C . ASP A 1 337 ? -35.460 -0.118 34.920 1.00 97.06 337 ASP A C 1
ATOM 2604 O O . ASP A 1 337 ? -36.372 -0.719 34.348 1.00 97.06 337 ASP A O 1
ATOM 2608 N N . VAL A 1 338 ? -35.029 1.074 34.479 1.00 96.12 338 VAL A N 1
ATOM 2609 C CA . VAL A 1 338 ? -35.620 1.706 33.290 1.00 96.12 338 VAL A CA 1
ATOM 2610 C C . VAL A 1 338 ? -35.354 0.854 32.056 1.00 96.12 338 VAL A C 1
ATOM 2612 O O . VAL A 1 338 ? -34.277 0.279 31.895 1.00 96.12 338 VAL A O 1
ATOM 2615 N N . GLU A 1 339 ? -36.328 0.783 31.160 1.00 97.12 339 GLU A N 1
ATOM 2616 C CA . GLU A 1 339 ? -36.131 0.118 29.884 1.00 97.12 339 GLU A CA 1
ATOM 2617 C C . GLU A 1 339 ? -35.240 0.954 28.963 1.00 97.12 339 GLU A C 1
ATOM 2619 O O . GLU A 1 339 ? -35.537 2.113 28.673 1.00 97.12 339 GLU A O 1
ATOM 2624 N N . ILE A 1 340 ? -34.178 0.329 28.458 1.00 96.25 340 ILE A N 1
ATOM 2625 C CA . ILE A 1 340 ? -33.310 0.882 27.423 1.00 96.25 340 ILE A CA 1
ATOM 2626 C C . ILE A 1 340 ? -33.474 0.049 26.154 1.00 96.25 340 ILE A C 1
ATOM 2628 O O . ILE A 1 340 ? -33.236 -1.164 26.155 1.00 96.25 340 ILE A O 1
ATOM 2632 N N . ILE A 1 341 ? -33.840 0.711 25.055 1.00 91.94 341 ILE A N 1
ATOM 2633 C CA . ILE A 1 341 ? -33.880 0.115 23.719 1.00 91.94 341 ILE A CA 1
ATOM 2634 C C . ILE A 1 341 ? -32.717 0.665 22.899 1.00 91.94 341 ILE A C 1
ATOM 2636 O O . ILE A 1 341 ? -32.610 1.866 22.657 1.00 91.94 341 ILE A O 1
ATOM 2640 N N . MET A 1 342 ? -31.836 -0.229 22.464 1.00 88.50 342 MET A N 1
ATOM 2641 C CA . MET A 1 342 ? -30.760 0.084 21.538 1.00 88.50 342 MET A CA 1
ATOM 2642 C C . MET A 1 342 ? -31.152 -0.367 20.135 1.00 88.50 342 MET A C 1
ATOM 2644 O O . MET A 1 342 ? -31.126 -1.559 19.827 1.00 88.50 342 MET A O 1
ATOM 2648 N N . GLU A 1 343 ? -31.490 0.596 19.287 1.00 80.12 343 GLU A N 1
ATOM 2649 C CA . GLU A 1 343 ? -31.787 0.356 17.878 1.00 80.12 343 GLU A CA 1
ATOM 2650 C C . GLU A 1 343 ? -30.494 0.328 17.065 1.00 80.12 343 GLU A C 1
ATOM 2652 O O . GLU A 1 343 ? -29.640 1.212 17.176 1.00 80.12 343 GLU A O 1
ATOM 2657 N N . THR A 1 344 ? -30.326 -0.715 16.259 1.00 73.31 344 THR A N 1
ATOM 2658 C CA . THR A 1 344 ? -29.160 -0.886 15.393 1.00 73.31 344 THR A CA 1
ATOM 2659 C C . THR A 1 344 ? -29.600 -1.376 14.019 1.00 73.31 344 THR A C 1
ATOM 2661 O O . THR A 1 344 ? -30.703 -1.891 13.847 1.00 73.31 344 THR A O 1
ATOM 2664 N N . LYS A 1 345 ? -28.699 -1.312 13.034 1.00 59.28 345 LYS A N 1
ATOM 2665 C CA . LYS A 1 345 ? -28.943 -1.878 11.697 1.00 59.28 345 LYS A CA 1
ATOM 2666 C C . LYS A 1 345 ? -29.179 -3.400 11.704 1.00 59.28 345 LYS A C 1
ATOM 2668 O O . LYS A 1 345 ? -29.712 -3.923 10.734 1.00 59.28 345 LYS A O 1
ATOM 2673 N N . PHE A 1 346 ? -28.792 -4.099 12.774 1.00 61.91 346 PHE A N 1
ATOM 2674 C CA . PHE A 1 346 ? -28.924 -5.554 12.925 1.00 61.91 346 PHE A CA 1
ATOM 2675 C C . PHE A 1 346 ? -30.122 -5.963 13.795 1.00 61.91 346 PHE A C 1
ATOM 2677 O O . PHE A 1 346 ? -30.319 -7.148 14.055 1.00 61.91 346 PHE A O 1
ATOM 2684 N N . GLY A 1 347 ? -30.926 -4.989 14.233 1.00 73.69 347 GLY A N 1
ATOM 2685 C CA . GLY A 1 347 ? -32.094 -5.192 15.080 1.00 73.69 347 GLY A CA 1
ATOM 2686 C C . GLY A 1 347 ? -32.061 -4.359 16.359 1.00 73.69 347 GLY A C 1
ATOM 2687 O O . GLY A 1 347 ? -31.110 -3.619 16.631 1.00 73.69 347 GLY A O 1
ATOM 2688 N N . ASN A 1 348 ? -33.128 -4.502 17.143 1.00 88.75 348 ASN A N 1
ATOM 2689 C CA . ASN A 1 348 ? -33.332 -3.776 18.390 1.00 88.75 348 ASN A CA 1
ATOM 2690 C C . ASN A 1 348 ? -33.000 -4.678 19.582 1.00 88.75 348 ASN A C 1
ATOM 2692 O O . ASN A 1 348 ? -33.503 -5.798 19.679 1.00 88.75 348 ASN A O 1
ATOM 2696 N N . TYR A 1 349 ? -32.195 -4.168 20.510 1.00 90.50 349 TYR A N 1
ATOM 2697 C CA . TYR A 1 349 ? -31.786 -4.873 21.724 1.00 90.50 349 TYR A CA 1
ATOM 2698 C C . TYR A 1 349 ? -32.381 -4.189 22.955 1.00 90.50 349 TYR A C 1
ATOM 2700 O O . TYR A 1 349 ? -32.343 -2.964 23.064 1.00 90.50 349 TYR A O 1
ATOM 2708 N N . ARG A 1 350 ? -32.937 -4.981 23.876 1.00 95.62 350 ARG A N 1
ATOM 2709 C CA . ARG A 1 350 ? -33.596 -4.498 25.098 1.00 95.62 350 ARG A CA 1
ATOM 2710 C C . ARG A 1 350 ? -32.748 -4.797 26.325 1.00 95.62 350 ARG A C 1
ATOM 2712 O O . ARG A 1 350 ? -32.257 -5.914 26.481 1.00 95.62 350 ARG A O 1
ATOM 2719 N N . PHE A 1 351 ? -32.666 -3.820 27.217 1.00 96.50 351 PHE A N 1
ATOM 2720 C CA . PHE A 1 351 ? -31.957 -3.907 28.487 1.00 96.50 351 PHE A CA 1
ATOM 2721 C C . PHE A 1 351 ? -32.758 -3.217 29.595 1.00 96.50 351 PHE A C 1
ATOM 2723 O O . PHE A 1 351 ? -33.623 -2.387 29.314 1.00 96.50 351 PHE A O 1
ATOM 2730 N N . THR A 1 352 ? -32.425 -3.517 30.849 1.00 97.88 352 THR A N 1
ATOM 2731 C CA . THR A 1 352 ? -32.637 -2.562 31.945 1.00 97.88 352 THR A CA 1
ATOM 2732 C C . THR A 1 352 ? -31.484 -1.553 31.958 1.00 97.88 352 THR A C 1
ATOM 2734 O O . THR A 1 352 ? -30.419 -1.836 31.400 1.00 97.88 352 THR A O 1
ATOM 2737 N N . GLY A 1 353 ? -31.651 -0.396 32.600 1.00 96.94 353 GLY A N 1
ATOM 2738 C CA . GLY A 1 353 ? -30.598 0.614 32.723 1.00 96.94 353 GLY A CA 1
ATOM 2739 C C . GLY A 1 353 ? -29.306 0.043 33.315 1.00 96.94 353 GLY A C 1
ATOM 2740 O O . GLY A 1 353 ? -28.227 0.201 32.738 1.00 96.94 353 GLY A O 1
ATOM 2741 N N . GLN A 1 354 ? -29.420 -0.721 34.403 1.00 97.19 354 GLN A N 1
ATOM 2742 C CA . GLN A 1 354 ? -28.290 -1.389 35.049 1.00 97.19 354 GLN A CA 1
ATOM 2743 C C . GLN A 1 354 ? -27.579 -2.365 34.101 1.00 97.19 354 GLN A C 1
ATOM 2745 O O . GLN A 1 354 ? -26.348 -2.319 33.998 1.00 97.19 354 GLN A O 1
ATOM 2750 N N . ARG A 1 355 ? -28.320 -3.213 33.371 1.00 97.75 355 ARG A N 1
ATOM 2751 C CA . ARG A 1 355 ? -27.727 -4.176 32.427 1.00 97.75 355 ARG A CA 1
ATOM 2752 C C . ARG A 1 355 ? -27.092 -3.478 31.236 1.00 97.75 355 ARG A C 1
ATOM 2754 O O . ARG A 1 355 ? -26.001 -3.849 30.823 1.00 97.75 355 ARG A O 1
ATOM 2761 N N . TYR A 1 356 ? -27.724 -2.434 30.710 1.00 96.50 356 TYR A N 1
ATOM 2762 C CA . TYR A 1 356 ? -27.157 -1.659 29.613 1.00 96.50 356 TYR A CA 1
ATOM 2763 C C . TYR A 1 356 ? -25.807 -1.037 30.003 1.00 96.50 356 TYR A C 1
ATOM 2765 O O . TYR A 1 356 ? -24.857 -1.109 29.227 1.00 96.50 356 TYR A O 1
ATOM 2773 N N . ILE A 1 357 ? -25.685 -0.468 31.206 1.00 95.69 357 ILE A N 1
ATOM 2774 C CA . ILE A 1 357 ? -24.417 0.119 31.662 1.00 95.69 357 ILE A CA 1
ATOM 2775 C C . ILE A 1 357 ? -23.371 -0.975 31.914 1.00 95.69 357 ILE A C 1
ATOM 2777 O O . ILE A 1 357 ? -22.275 -0.919 31.357 1.00 95.69 357 ILE A O 1
ATOM 2781 N N . SER A 1 358 ? -23.705 -1.964 32.745 1.00 96.31 358 SER A N 1
ATOM 2782 C CA . SER A 1 358 ? -22.733 -2.937 33.265 1.00 96.31 358 SER A CA 1
ATOM 2783 C C . SER A 1 358 ? -22.364 -4.054 32.289 1.00 96.31 358 SER A C 1
ATOM 2785 O O . SER A 1 358 ? -21.211 -4.477 32.272 1.00 96.31 358 SER A O 1
ATOM 2787 N N . GLU A 1 359 ? -23.303 -4.525 31.465 1.00 96.50 359 GLU A N 1
ATOM 2788 C CA . GLU A 1 359 ? -23.084 -5.650 30.544 1.00 96.50 359 GLU A CA 1
ATOM 2789 C C . GLU A 1 359 ? -22.757 -5.193 29.116 1.00 96.50 359 GLU A C 1
ATOM 2791 O O . GLU A 1 359 ? -22.174 -5.965 28.356 1.00 96.50 359 GLU A O 1
ATOM 2796 N N . TYR A 1 360 ? -23.103 -3.955 28.739 1.00 94.94 360 TYR A N 1
ATOM 2797 C CA . TYR A 1 360 ? -22.846 -3.430 27.396 1.00 94.94 360 TYR A CA 1
ATOM 2798 C C . TYR A 1 360 ? -21.918 -2.212 27.390 1.00 94.94 360 TYR A C 1
ATOM 2800 O O . TYR A 1 360 ? -20.818 -2.299 26.852 1.00 94.94 360 TYR A O 1
ATOM 2808 N N . ALA A 1 361 ? -22.318 -1.079 27.973 1.00 95.38 361 ALA A N 1
ATOM 2809 C CA . ALA A 1 361 ? -21.613 0.186 27.772 1.00 95.38 361 ALA A CA 1
ATOM 2810 C C . ALA A 1 361 ? -20.191 0.178 28.358 1.00 95.38 361 ALA A C 1
ATOM 2812 O O . ALA A 1 361 ? -19.248 0.536 27.655 1.00 95.38 361 ALA A O 1
ATOM 2813 N N . ILE A 1 362 ? -20.025 -0.279 29.606 1.00 96.12 362 ILE A N 1
ATOM 2814 C CA . ILE A 1 362 ? -18.710 -0.398 30.254 1.00 96.12 362 ILE A CA 1
ATOM 2815 C C . ILE A 1 362 ? -17.825 -1.421 29.511 1.00 96.12 362 ILE A C 1
ATOM 2817 O O . ILE A 1 362 ? -16.728 -1.042 29.090 1.00 96.12 362 ILE A O 1
ATOM 2821 N N . PRO A 1 363 ? -18.262 -2.678 29.264 1.00 97.31 363 PRO A N 1
ATOM 2822 C CA . PRO A 1 363 ? -17.453 -3.640 28.515 1.00 97.31 363 PRO A CA 1
ATOM 2823 C C . PRO A 1 363 ? -17.086 -3.171 27.105 1.00 97.31 363 PRO A C 1
ATOM 2825 O O . PRO A 1 363 ? -15.938 -3.331 26.695 1.00 97.31 363 PRO A O 1
ATOM 2828 N N . ASN A 1 364 ? -18.020 -2.554 26.373 1.00 94.19 364 ASN A N 1
ATOM 2829 C CA . ASN A 1 364 ? -17.770 -2.062 25.019 1.00 94.19 364 ASN A CA 1
ATOM 2830 C C . ASN A 1 364 ? -16.761 -0.906 25.013 1.00 94.19 364 ASN A C 1
ATOM 2832 O O . ASN A 1 364 ? -15.839 -0.895 24.199 1.00 94.19 364 ASN A O 1
ATOM 2836 N N . PHE A 1 365 ? -16.889 0.040 25.950 1.00 96.75 365 PHE A N 1
ATOM 2837 C CA . PHE A 1 365 ? -15.923 1.126 26.104 1.00 96.75 365 PHE A CA 1
ATOM 2838 C C . PHE A 1 365 ? -14.515 0.579 26.365 1.00 96.75 365 PHE A C 1
ATOM 2840 O O . PHE A 1 365 ? -13.568 0.947 25.670 1.00 96.75 365 PHE A O 1
ATOM 2847 N N . HIS A 1 366 ? -14.377 -0.352 27.313 1.00 95.75 366 HIS A N 1
ATOM 2848 C CA . HIS A 1 366 ? -13.078 -0.942 27.633 1.00 95.75 366 HIS A CA 1
ATOM 2849 C C . HIS A 1 366 ? -12.524 -1.822 26.512 1.00 95.75 366 HIS A C 1
ATOM 2851 O O . HIS A 1 366 ? -11.320 -1.790 26.279 1.00 95.75 366 HIS A O 1
ATOM 2857 N N . PHE A 1 367 ? -13.364 -2.537 25.760 1.00 93.75 367 PHE A N 1
ATOM 2858 C CA . PHE A 1 367 ? -12.926 -3.273 24.573 1.00 93.75 367 PHE A CA 1
ATOM 2859 C C . PHE A 1 367 ? -12.213 -2.352 23.570 1.00 93.75 367 PHE A C 1
ATOM 2861 O O . PHE A 1 367 ? -11.096 -2.650 23.137 1.00 93.75 367 PHE A O 1
ATOM 2868 N N . HIS A 1 368 ? -12.816 -1.208 23.242 1.00 94.19 368 HIS A N 1
ATOM 2869 C CA . HIS A 1 368 ? -12.225 -0.245 22.312 1.00 94.19 368 HIS A CA 1
ATOM 2870 C C . HIS A 1 368 ? -11.016 0.480 22.909 1.00 94.19 368 HIS A C 1
ATOM 2872 O O . HIS A 1 368 ? -10.000 0.635 22.231 1.00 94.19 36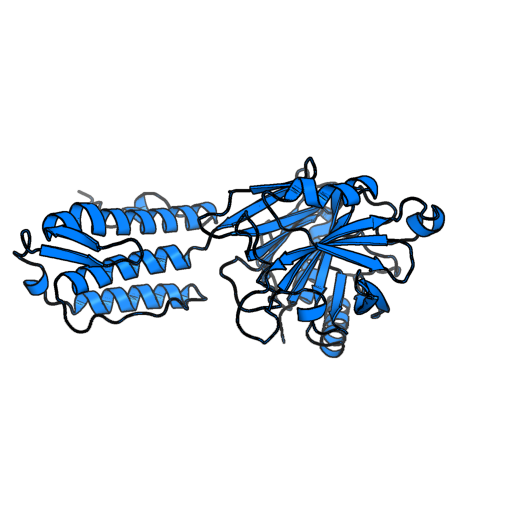8 HIS A O 1
ATOM 2878 N N . LEU A 1 369 ? -11.062 0.851 24.191 1.00 95.50 369 LEU A N 1
ATOM 2879 C CA . LEU A 1 369 ? -9.939 1.501 24.866 1.00 95.50 369 LEU A CA 1
ATOM 2880 C C . LEU A 1 369 ? -8.715 0.577 24.943 1.00 95.50 369 LEU A C 1
ATOM 2882 O O . LEU A 1 369 ? -7.600 0.994 24.630 1.00 95.50 369 LEU A O 1
ATOM 2886 N N . THR A 1 370 ? -8.909 -0.693 25.307 1.00 93.69 370 THR A N 1
ATOM 2887 C CA . THR A 1 370 ? -7.841 -1.700 25.297 1.00 93.69 370 THR A CA 1
ATOM 2888 C C . THR A 1 370 ? -7.349 -1.969 23.876 1.00 93.69 370 THR A C 1
ATOM 2890 O O . THR A 1 370 ? -6.147 -2.125 23.674 1.00 93.69 370 THR A O 1
ATOM 2893 N N . SER A 1 371 ? -8.232 -1.967 22.874 1.00 88.50 371 SER A N 1
ATOM 2894 C CA . SER A 1 371 ? -7.830 -2.108 21.469 1.00 88.50 371 SER A CA 1
ATOM 2895 C C . SER A 1 371 ? -6.952 -0.939 21.009 1.00 88.50 371 SER A C 1
ATOM 2897 O O . SER A 1 371 ? -5.894 -1.171 20.428 1.00 88.50 371 SER A O 1
ATOM 2899 N N . ALA A 1 372 ? -7.319 0.305 21.340 1.00 91.00 372 ALA A N 1
ATOM 2900 C CA . ALA A 1 372 ? -6.497 1.493 21.097 1.00 91.00 372 ALA A CA 1
ATOM 2901 C C . ALA A 1 372 ? -5.128 1.389 21.791 1.00 91.00 372 ALA A C 1
ATOM 2903 O O . ALA A 1 372 ? -4.097 1.632 21.164 1.00 91.00 372 ALA A O 1
ATOM 2904 N N . TYR A 1 373 ? -5.112 0.969 23.061 1.00 92.38 373 TYR A N 1
ATOM 2905 C CA . TYR A 1 373 ? -3.885 0.705 23.817 1.00 92.38 373 TYR A CA 1
ATOM 2906 C C . TYR A 1 373 ? -2.992 -0.328 23.115 1.00 92.38 373 TYR A C 1
ATOM 2908 O O . TYR A 1 373 ? -1.804 -0.078 22.918 1.00 92.38 373 TYR A O 1
ATOM 2916 N N . CYS A 1 374 ? -3.555 -1.464 22.692 1.00 83.12 374 CYS A N 1
ATOM 2917 C CA . CYS A 1 374 ? -2.818 -2.514 21.992 1.00 83.12 374 CYS A CA 1
ATOM 2918 C C . CYS A 1 374 ? -2.250 -2.014 20.661 1.00 83.12 374 CYS A C 1
ATOM 2920 O O . CYS A 1 374 ? -1.072 -2.237 20.399 1.00 83.12 374 CYS A O 1
ATOM 2922 N N . ILE A 1 375 ? -3.046 -1.292 19.864 1.00 78.56 375 ILE A N 1
ATOM 2923 C CA . ILE A 1 375 ? -2.594 -0.691 18.602 1.00 78.56 375 ILE A CA 1
ATOM 2924 C C . ILE A 1 375 ? -1.405 0.238 18.859 1.00 78.56 375 ILE A C 1
ATOM 2926 O O . ILE A 1 375 ? -0.346 0.040 18.271 1.00 78.56 375 ILE A O 1
ATOM 2930 N N . MET A 1 376 ? -1.532 1.202 19.776 1.00 80.50 376 MET A N 1
ATOM 2931 C CA . MET A 1 376 ? -0.447 2.141 20.093 1.00 80.50 376 MET A CA 1
ATOM 2932 C C . MET A 1 376 ? 0.814 1.423 20.588 1.00 80.50 376 MET A C 1
ATOM 2934 O O . MET A 1 376 ? 1.924 1.761 20.178 1.00 80.50 376 MET A O 1
ATOM 2938 N N . ARG A 1 377 ? 0.658 0.391 21.422 1.00 78.56 377 ARG A N 1
ATOM 2939 C CA . ARG A 1 377 ? 1.782 -0.391 21.945 1.00 78.56 377 ARG A CA 1
ATOM 2940 C C . ARG A 1 377 ? 2.488 -1.199 20.856 1.00 78.56 377 ARG A C 1
ATOM 2942 O O . ARG A 1 377 ? 3.715 -1.232 20.831 1.00 78.56 377 ARG A O 1
ATOM 2949 N N . THR A 1 378 ? 1.745 -1.808 19.932 1.00 61.09 378 THR A N 1
ATOM 2950 C CA . THR A 1 378 ? 2.316 -2.494 18.760 1.00 61.09 378 THR A CA 1
ATOM 2951 C C . THR A 1 378 ? 3.029 -1.516 17.820 1.00 61.09 378 THR A C 1
ATOM 2953 O O . THR A 1 378 ? 4.023 -1.892 17.209 1.00 61.09 378 THR A O 1
ATOM 2956 N N . GLN A 1 379 ? 2.586 -0.256 17.758 1.00 64.06 379 GLN A N 1
ATOM 2957 C CA . GLN A 1 379 ? 3.249 0.826 17.014 1.00 64.06 379 GLN A CA 1
ATOM 2958 C C . GLN A 1 379 ? 4.435 1.464 17.769 1.00 64.06 379 GLN A C 1
ATOM 2960 O O . GLN A 1 379 ? 4.982 2.469 17.322 1.00 64.06 379 GLN A O 1
ATOM 2965 N N . GLY A 1 380 ? 4.856 0.901 18.908 1.00 56.59 380 GLY A N 1
ATOM 2966 C CA . GLY A 1 380 ? 6.066 1.322 19.622 1.00 56.59 380 GLY A CA 1
ATOM 2967 C C . GLY A 1 380 ? 5.890 2.486 20.601 1.00 56.59 380 GLY A C 1
ATOM 2968 O O . GLY A 1 380 ? 6.885 2.955 21.153 1.00 56.59 380 GLY A O 1
ATOM 2969 N N . VAL A 1 381 ? 4.660 2.943 20.870 1.00 73.94 381 VAL A N 1
ATOM 2970 C CA . VAL A 1 381 ? 4.414 3.929 21.937 1.00 73.94 381 VAL A CA 1
ATOM 2971 C C . VAL A 1 381 ? 4.753 3.277 23.289 1.00 73.94 381 VAL A C 1
ATOM 2973 O O . VAL A 1 381 ? 4.287 2.160 23.542 1.00 73.94 381 VAL A O 1
ATOM 2976 N N . PRO A 1 382 ? 5.545 3.926 24.169 1.00 80.25 382 PRO A N 1
ATOM 2977 C CA . PRO A 1 382 ? 6.027 3.334 25.420 1.00 80.25 382 PRO A CA 1
ATOM 2978 C C . PRO A 1 382 ? 4.935 3.288 26.506 1.00 80.25 382 PRO A C 1
ATOM 2980 O O . PRO A 1 382 ? 5.085 3.873 27.572 1.00 80.25 382 PRO A O 1
ATOM 2983 N N . LEU A 1 383 ? 3.834 2.587 26.226 1.00 86.69 383 LEU A N 1
ATOM 2984 C CA . LEU A 1 383 ? 2.708 2.378 27.133 1.00 86.69 383 LEU A CA 1
ATOM 2985 C C . LEU A 1 383 ? 2.843 1.045 27.881 1.00 86.69 383 LEU A C 1
ATOM 2987 O O . LEU A 1 383 ? 3.210 0.007 27.312 1.00 86.69 383 LEU A O 1
ATOM 2991 N N . GLY A 1 384 ? 2.488 1.065 29.160 1.00 88.94 384 GLY A N 1
ATOM 2992 C CA . GLY A 1 384 ? 2.392 -0.091 30.038 1.00 88.94 384 GLY A CA 1
ATOM 2993 C C . GLY A 1 384 ? 1.027 -0.212 30.714 1.00 88.94 384 GLY A C 1
ATOM 2994 O O . GLY A 1 384 ? 0.143 0.630 30.577 1.00 88.94 384 GLY A O 1
ATOM 2995 N N . ALA A 1 385 ? 0.860 -1.277 31.501 1.00 90.25 385 ALA A N 1
ATOM 2996 C CA . ALA A 1 385 ? -0.385 -1.524 32.233 1.00 90.25 385 ALA A CA 1
ATOM 2997 C C . ALA A 1 385 ? -0.743 -0.382 33.203 1.00 90.25 385 ALA A C 1
ATOM 2999 O O . ALA A 1 385 ? -1.920 -0.109 33.419 1.00 90.25 385 ALA A O 1
ATOM 3000 N N . PHE A 1 386 ? 0.263 0.305 33.753 1.00 90.56 386 PHE A N 1
ATOM 3001 C CA . PHE A 1 386 ? 0.058 1.451 34.636 1.00 90.56 386 PHE A CA 1
ATOM 3002 C C . PHE A 1 386 ? -0.481 2.686 33.911 1.00 90.56 386 PHE A C 1
ATOM 3004 O O . PHE A 1 386 ? -1.161 3.465 34.557 1.00 90.56 386 PHE A O 1
ATOM 3011 N N . ASP A 1 387 ? -0.271 2.849 32.601 1.00 90.94 387 ASP A N 1
ATOM 3012 C CA . ASP A 1 387 ? -0.901 3.942 31.846 1.00 90.94 387 ASP A CA 1
ATOM 3013 C C . ASP A 1 387 ? -2.405 3.699 31.677 1.00 90.94 387 ASP A C 1
ATOM 3015 O O . ASP A 1 387 ? -3.210 4.616 31.817 1.00 90.94 387 ASP A O 1
ATOM 3019 N N . TYR A 1 388 ? -2.793 2.442 31.433 1.00 91.25 388 TYR A N 1
ATOM 3020 C CA . TYR A 1 388 ? -4.200 2.033 31.358 1.00 91.25 388 TYR A CA 1
ATOM 3021 C C . TYR A 1 388 ? -4.912 2.141 32.719 1.00 91.25 388 TYR A C 1
ATOM 3023 O O . TYR A 1 388 ? -6.100 2.444 32.775 1.00 91.25 388 TYR A O 1
ATOM 3031 N N . LEU A 1 389 ? -4.183 1.911 33.815 1.00 91.31 389 LEU A N 1
ATOM 3032 C CA . LEU A 1 389 ? -4.693 1.902 35.192 1.00 91.31 389 LEU A CA 1
ATOM 3033 C C . LEU A 1 389 ? -4.283 3.146 36.003 1.00 91.31 389 LEU A C 1
ATOM 3035 O O . LEU A 1 389 ? -4.328 3.101 37.232 1.00 91.31 389 LEU A O 1
ATOM 3039 N N . LYS A 1 390 ? -3.841 4.231 35.353 1.00 83.00 390 LYS A N 1
ATOM 3040 C CA . LYS A 1 390 ? -3.102 5.329 36.011 1.00 83.00 390 LYS A CA 1
ATOM 3041 C C . LYS A 1 390 ? -3.834 5.977 37.194 1.00 83.00 390 LYS A C 1
ATOM 3043 O O . LYS A 1 390 ? -3.177 6.429 38.124 1.00 83.00 390 LYS A O 1
ATOM 3048 N N . ASP A 1 391 ? -5.167 5.942 37.182 1.00 82.31 391 ASP A N 1
ATOM 3049 C CA . ASP A 1 391 ? -6.033 6.556 38.196 1.00 82.31 391 ASP A CA 1
ATOM 3050 C C . ASP A 1 391 ? -6.654 5.531 39.173 1.00 82.31 391 ASP A C 1
ATOM 3052 O O . ASP A 1 391 ? -7.531 5.869 39.959 1.00 82.31 391 ASP A O 1
ATOM 3056 N N . VAL A 1 392 ? -6.224 4.262 39.129 1.00 87.19 392 VAL A N 1
ATOM 3057 C CA . VAL A 1 392 ? -6.751 3.181 39.990 1.00 87.19 392 VAL A CA 1
ATOM 3058 C C . VAL A 1 392 ? -5.916 2.986 41.261 1.00 87.19 392 VAL A C 1
ATOM 3060 O O . VAL A 1 392 ? -6.414 2.474 42.262 1.00 87.19 392 VAL A O 1
ATOM 3063 N N . PHE A 1 393 ? -4.631 3.346 41.238 1.00 83.56 393 PHE A N 1
ATOM 3064 C CA . PHE A 1 393 ? -3.705 3.050 42.332 1.00 83.56 393 PHE A CA 1
ATOM 3065 C C . PHE A 1 393 ? -3.585 4.214 43.322 1.00 83.56 393 PHE A C 1
ATOM 3067 O O . PHE A 1 393 ? -3.024 5.257 42.996 1.00 83.56 393 PHE A O 1
ATOM 3074 N N . GLU A 1 394 ? -4.008 3.997 44.567 1.00 84.50 394 GLU A N 1
ATOM 3075 C CA . GLU A 1 394 ? -3.735 4.897 45.692 1.00 84.50 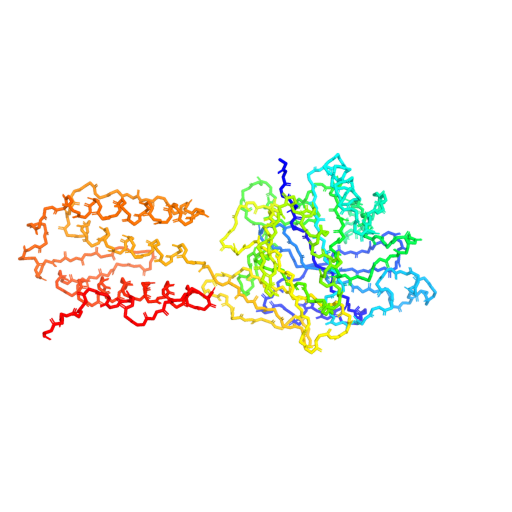394 GLU A CA 1
ATOM 3076 C C . GLU A 1 394 ? -2.521 4.392 46.483 1.00 84.50 394 GLU A C 1
ATOM 3078 O O . GLU A 1 394 ? -2.503 3.266 46.988 1.00 84.50 394 GLU A O 1
ATOM 3083 N N . LYS A 1 395 ? -1.467 5.212 46.572 1.00 78.94 395 LYS A N 1
ATOM 3084 C CA . LYS A 1 395 ? -0.257 4.866 47.324 1.00 78.94 395 LYS A CA 1
ATOM 3085 C C . LYS A 1 395 ? -0.477 5.158 48.809 1.00 78.94 395 LYS A C 1
ATOM 3087 O O . LYS A 1 395 ? -0.575 6.321 49.190 1.00 78.94 395 LYS A O 1
ATOM 3092 N N . VAL A 1 396 ? -0.523 4.100 49.614 1.00 76.19 396 VAL A N 1
ATOM 3093 C CA . VAL A 1 396 ? -0.549 4.147 51.087 1.00 76.19 396 VAL A CA 1
ATOM 3094 C C . VAL A 1 396 ? 0.836 4.295 51.694 1.00 76.19 396 VAL A C 1
ATOM 3096 O O . VAL A 1 396 ? 1.803 3.732 51.123 1.00 76.19 396 VAL A O 1
#